Protein AF-0000000078999723 (afdb_homodimer)

InterPro domains:
  IPR029058 Alpha/Beta hydrolase fold [G3DSA:3.40.50.1820] (72-315)
  IPR029058 Alpha/Beta hydrolase fold [SSF53474] (73-291)
  IPR049492 BD-FAE-like domain [PF20434] (106-272)
  IPR050300 GDXG lipolytic enzyme [PTHR48081] (75-295)

Solvent-accessible surface area (backbone atoms only — not comparable to full-atom values): 31460 Å² total; per-residue (Å²): 129,81,78,84,79,77,74,75,76,75,71,53,73,64,55,52,49,52,53,42,31,51,53,46,58,70,70,36,51,74,47,62,55,31,96,80,33,50,38,84,42,31,75,69,29,82,52,59,71,41,78,40,55,55,71,77,43,89,46,88,66,12,26,28,37,33,36,46,41,50,31,34,31,41,36,37,70,29,94,58,57,67,25,36,34,34,42,30,29,24,18,45,40,48,68,34,34,32,49,16,57,50,33,50,56,50,41,52,71,42,23,74,68,7,30,30,38,33,33,39,51,53,33,42,25,67,44,51,31,72,45,26,60,40,31,35,44,37,45,50,35,44,38,40,7,47,49,46,72,46,16,70,82,68,54,34,42,66,77,39,32,26,28,35,9,27,28,38,12,10,29,45,39,42,39,30,45,55,45,36,82,58,84,57,64,80,81,84,58,77,48,63,76,45,70,28,64,39,52,29,35,38,30,35,46,26,43,34,46,48,50,79,89,58,28,35,64,63,34,37,36,34,48,55,43,91,78,56,53,70,64,55,36,51,72,62,10,42,47,74,53,59,46,67,81,31,44,34,37,37,39,36,34,19,56,54,15,83,66,46,40,46,60,24,54,51,48,35,49,52,36,34,54,74,44,70,22,58,49,28,38,39,35,30,43,58,49,39,64,88,25,59,57,72,64,14,59,96,42,65,46,50,51,49,66,58,54,50,52,41,48,54,56,71,75,102,128,80,76,81,79,78,73,75,75,76,72,54,74,63,56,53,49,52,54,43,30,52,55,46,59,70,70,35,51,74,45,64,55,30,98,81,34,50,38,84,41,32,76,70,30,81,50,58,70,41,78,41,55,53,70,79,42,90,47,88,66,13,26,28,38,33,36,47,44,48,32,36,30,39,37,38,71,29,93,59,58,66,25,36,35,33,43,28,29,24,20,44,41,47,69,33,34,32,50,15,57,51,31,51,56,48,41,54,69,43,24,76,70,7,30,29,40,34,32,39,51,54,33,42,26,66,42,51,31,71,45,26,59,40,31,34,43,37,45,50,34,43,38,40,6,47,50,44,70,46,18,71,84,68,52,35,42,65,79,40,31,26,30,36,9,27,29,38,11,10,29,44,39,43,39,28,44,55,43,38,81,59,84,57,64,80,82,85,58,77,45,64,73,45,69,28,64,38,51,29,35,39,29,35,45,25,41,33,43,48,50,80,88,57,26,34,63,63,37,38,36,35,48,55,42,90,78,56,53,71,64,55,36,51,72,62,11,41,47,75,52,61,44,68,82,32,43,33,37,38,38,37,34,18,56,53,16,85,65,47,42,46,61,24,53,52,49,37,48,52,36,33,53,74,45,69,21,58,47,29,38,39,35,30,43,57,47,39,64,87,26,59,57,73,63,14,60,95,42,66,46,51,50,50,66,58,54,50,52,42,46,53,55,72,75,100

Structure (mmCIF, N/CA/C/O backbone):
data_AF-0000000078999723-model_v1
#
loop_
_entity.id
_entity.type
_entity.pdbx_description
1 polymer 'BD-FAE-like domain-containing protein'
#
loop_
_atom_site.group_PDB
_atom_site.id
_atom_site.type_symbol
_atom_site.label_atom_id
_atom_site.label_alt_id
_atom_site.label_comp_id
_atom_site.label_asym_id
_atom_site.label_entity_id
_atom_site.label_seq_id
_atom_site.pdbx_PDB_ins_code
_atom_site.Cartn_x
_atom_site.Cartn_y
_atom_site.Cartn_z
_atom_site.occupancy
_atom_site.B_iso_or_equiv
_atom_site.auth_seq_id
_atom_site.auth_comp_id
_atom_site.auth_asym_id
_atom_site.auth_atom_id
_atom_site.pdbx_PDB_model_num
ATOM 1 N N . MET A 1 1 ? -32.562 -18.719 42.25 1 32.84 1 MET A N 1
ATOM 2 C CA . MET A 1 1 ? -31.219 -18.859 41.719 1 32.84 1 MET A CA 1
ATOM 3 C C . MET A 1 1 ? -31.109 -18.266 40.312 1 32.84 1 MET A C 1
ATOM 5 O O . MET A 1 1 ? -31.953 -18.547 39.438 1 32.84 1 MET A O 1
ATOM 9 N N . PRO A 1 2 ? -30.469 -17.031 40.125 1 41.09 2 PRO A N 1
ATOM 10 C CA . PRO A 1 2 ? -30.531 -16.375 38.844 1 41.09 2 PRO A CA 1
ATOM 11 C C . PRO A 1 2 ? -29.953 -17.219 37.719 1 41.09 2 PRO A C 1
ATOM 13 O O . PRO A 1 2 ? -29.141 -18.109 37.969 1 41.09 2 PRO A O 1
ATOM 16 N N . PRO A 1 3 ? -30.734 -17.359 36.594 1 42.38 3 PRO A N 1
ATOM 17 C CA . PRO A 1 3 ? -30.266 -18.297 35.594 1 42.38 3 PRO A CA 1
ATOM 18 C C . PRO A 1 3 ? -28.828 -18.031 35.156 1 42.38 3 PRO A C 1
ATOM 20 O O . PRO A 1 3 ? -28.328 -16.906 35.312 1 42.38 3 PRO A O 1
ATOM 23 N N . PRO A 1 4 ? -27.922 -19.125 35.125 1 39.44 4 PRO A N 1
ATOM 24 C CA . PRO A 1 4 ? -26.516 -18.984 34.719 1 39.44 4 PRO A CA 1
ATOM 25 C C . PRO A 1 4 ? -26.344 -18.125 33.469 1 39.44 4 PRO A C 1
ATOM 27 O O . PRO A 1 4 ? -27.219 -18.125 32.594 1 39.44 4 PRO A O 1
ATOM 30 N N . HIS A 1 5 ? -25.766 -16.922 33.469 1 37.59 5 HIS A N 1
ATOM 31 C CA . HIS A 1 5 ? -25.344 -16.047 32.375 1 37.59 5 HIS A CA 1
ATOM 32 C C . HIS A 1 5 ? -24.516 -16.812 31.344 1 37.59 5 HIS A C 1
ATOM 34 O O . HIS A 1 5 ? -23.453 -17.359 31.688 1 37.59 5 HIS A O 1
ATOM 40 N N . ILE A 1 6 ? -25.078 -17.578 30.422 1 30.61 6 ILE A N 1
ATOM 41 C CA . ILE A 1 6 ? -24.297 -18.141 29.328 1 30.61 6 ILE A CA 1
ATOM 42 C C . ILE A 1 6 ? -23.547 -17.047 28.594 1 30.61 6 ILE A C 1
ATOM 44 O O . ILE A 1 6 ? -24.156 -16.203 27.938 1 30.61 6 ILE A O 1
ATOM 48 N N . LYS A 1 7 ? -22.562 -16.438 29.141 1 34.69 7 LYS A N 1
ATOM 49 C CA . LYS A 1 7 ? -21.703 -15.578 28.344 1 34.69 7 LYS A CA 1
ATOM 50 C C . LYS A 1 7 ? -21.375 -16.219 27 1 34.69 7 LYS A C 1
ATOM 52 O O . LYS A 1 7 ? -20.719 -17.266 26.953 1 34.69 7 LYS A O 1
ATOM 57 N N . GLY A 1 8 ? -22.109 -16.281 26 1 40.06 8 GLY A N 1
ATOM 58 C CA . GLY A 1 8 ? -21.766 -16.75 24.656 1 40.06 8 GLY A CA 1
ATOM 59 C C . GLY A 1 8 ? -20.391 -16.312 24.203 1 40.06 8 GLY A C 1
ATOM 60 O O . GLY A 1 8 ? -20.125 -15.109 24.094 1 40.06 8 GLY A O 1
ATOM 61 N N . GLU A 1 9 ? -19.375 -16.938 24.391 1 46.25 9 GLU A N 1
ATOM 62 C CA . GLU A 1 9 ? -17.969 -16.656 24.078 1 46.25 9 GLU A CA 1
ATOM 63 C C . GLU A 1 9 ? -17.797 -16.266 22.625 1 46.25 9 GLU A C 1
ATOM 65 O O . GLU A 1 9 ? -18.172 -17.016 21.719 1 46.25 9 GLU A O 1
ATOM 70 N N . ARG A 1 10 ? -17.969 -15.07 22.203 1 54.41 10 ARG A N 1
ATOM 71 C CA . ARG A 1 10 ? -17.672 -14.523 20.875 1 54.41 10 ARG A CA 1
ATOM 72 C C . ARG A 1 10 ? -16.406 -15.148 20.297 1 54.41 10 ARG A C 1
ATOM 74 O O . ARG A 1 10 ? -15.344 -15.125 20.922 1 54.41 10 ARG A O 1
ATOM 81 N N . MET A 1 11 ? -16.547 -16.062 19.406 1 69.25 11 MET A N 1
ATOM 82 C CA . MET A 1 11 ? -15.422 -16.688 18.719 1 69.25 11 MET A CA 1
ATOM 83 C C . MET A 1 11 ? -14.422 -15.625 18.25 1 69.25 11 MET A C 1
ATOM 85 O O . MET A 1 11 ? -14.812 -14.594 17.703 1 69.25 11 MET A O 1
ATOM 89 N N . ASN A 1 12 ? -13.164 -15.805 18.641 1 87.12 12 ASN A N 1
ATOM 90 C CA . ASN A 1 12 ? -12.141 -14.883 18.156 1 87.12 12 ASN A CA 1
ATOM 91 C C . ASN A 1 12 ? -11.938 -15.016 16.641 1 87.12 12 ASN A C 1
ATOM 93 O O . ASN A 1 12 ? -12.438 -15.953 16.031 1 87.12 12 ASN A O 1
ATOM 97 N N . ALA A 1 13 ? -11.602 -14.078 15.914 1 91.31 13 ALA A N 1
ATOM 98 C CA . ALA A 1 13 ? -11.422 -13.977 14.469 1 91.31 13 ALA A CA 1
ATOM 99 C C . ALA A 1 13 ? -10.703 -15.203 13.922 1 91.31 13 ALA A C 1
ATOM 101 O O . ALA A 1 13 ? -11.008 -15.664 12.82 1 91.31 13 ALA A O 1
ATOM 102 N N . HIS A 1 14 ? -9.906 -15.859 14.703 1 91.94 14 HIS A N 1
ATOM 103 C CA . HIS A 1 14 ? -9.164 -17.047 14.281 1 91.94 14 HIS A CA 1
ATOM 104 C C . HIS A 1 14 ? -10.07 -18.266 14.227 1 91.94 14 HIS A C 1
ATOM 106 O O . HIS A 1 14 ? -9.984 -19.078 13.297 1 91.94 14 HIS A O 1
ATOM 112 N N . GLU A 1 15 ? -10.875 -18.375 15.188 1 93.75 15 GLU A N 1
ATOM 113 C CA . GLU A 1 15 ? -11.805 -19.516 15.227 1 93.75 15 GLU A CA 1
ATOM 114 C C . GLU A 1 15 ? -12.828 -19.422 14.102 1 93.75 15 GLU A C 1
ATOM 116 O O . GLU A 1 15 ? -13.203 -20.438 13.516 1 93.75 15 GLU A O 1
ATOM 121 N N . VAL A 1 16 ? -13.227 -18.172 13.867 1 95.75 16 VAL A N 1
ATOM 122 C CA . VAL A 1 16 ? -14.172 -17.953 12.773 1 95.75 16 VAL A CA 1
ATOM 123 C C . VAL A 1 16 ? -13.523 -18.344 11.453 1 95.75 16 VAL A C 1
ATOM 125 O O . VAL A 1 16 ? -14.141 -19.047 10.633 1 95.75 16 VAL A O 1
ATOM 128 N N . LEU A 1 17 ? -12.305 -17.969 11.234 1 95.56 17 LEU A N 1
ATOM 129 C CA . LEU A 1 17 ? -11.586 -18.297 10.008 1 95.56 17 LEU A CA 1
ATOM 130 C C . LEU A 1 17 ? -11.414 -19.812 9.875 1 95.56 17 LEU A C 1
ATOM 132 O O . LEU A 1 17 ? -11.633 -20.375 8.797 1 95.56 17 LEU A O 1
ATOM 136 N N . LEU A 1 18 ? -11.039 -20.438 10.969 1 95.56 18 LEU A N 1
ATOM 137 C CA . LEU A 1 18 ? -10.812 -21.875 10.93 1 95.56 18 LEU A CA 1
ATOM 138 C C . LEU A 1 18 ? -12.094 -22.625 10.555 1 95.56 18 LEU A C 1
ATOM 140 O O . LEU A 1 18 ? -12.055 -23.594 9.789 1 95.56 18 LEU A O 1
ATOM 144 N N . THR A 1 19 ? -13.195 -22.203 11.117 1 97 19 THR A N 1
ATOM 145 C CA . THR A 1 19 ? -14.484 -22.812 10.789 1 97 19 THR A CA 1
ATOM 146 C C . THR A 1 19 ? -14.797 -22.641 9.305 1 97 19 THR A C 1
ATOM 148 O O . THR A 1 19 ? -15.219 -23.594 8.648 1 97 19 THR A O 1
ATOM 151 N N . ARG A 1 20 ? -14.586 -21.5 8.828 1 97.25 20 ARG A N 1
ATOM 152 C CA . ARG A 1 20 ? -14.867 -21.219 7.426 1 97.25 20 ARG A CA 1
ATOM 153 C C . ARG A 1 20 ? -13.914 -22 6.516 1 97.25 20 ARG A C 1
ATOM 155 O O . ARG A 1 20 ? -14.297 -22.422 5.426 1 97.25 20 ARG A O 1
ATOM 162 N N . MET A 1 21 ? -12.695 -22.172 6.926 1 96.88 21 MET A N 1
ATOM 163 C CA . MET A 1 21 ? -11.734 -22.984 6.188 1 96.88 21 MET A CA 1
ATOM 164 C C . MET A 1 21 ? -12.219 -24.422 6.07 1 96.88 21 MET A C 1
ATOM 166 O O . MET A 1 21 ? -12.148 -25.016 4.996 1 96.88 21 MET A O 1
ATOM 170 N N . ARG A 1 22 ? -12.672 -24.922 7.188 1 97.31 22 ARG A N 1
ATOM 171 C CA . ARG A 1 22 ? -13.172 -26.297 7.199 1 97.31 22 ARG A CA 1
ATOM 172 C C . ARG A 1 22 ? -14.297 -26.484 6.195 1 97.31 22 ARG A C 1
ATOM 174 O O . ARG A 1 22 ? -14.359 -27.484 5.492 1 97.31 22 ARG A O 1
ATOM 181 N N . GLU A 1 23 ? -15.141 -25.547 6.184 1 97.62 23 GLU A N 1
ATOM 182 C CA . GLU A 1 23 ? -16.266 -25.594 5.254 1 97.62 23 GLU A CA 1
ATOM 183 C C . GLU A 1 23 ? -15.781 -25.562 3.807 1 97.62 23 GLU A C 1
ATOM 185 O O . GLU A 1 23 ? -16.281 -26.312 2.967 1 97.62 23 GLU A O 1
ATOM 190 N N . ALA A 1 24 ? -14.875 -24.703 3.5 1 97.31 24 ALA A N 1
ATOM 191 C CA . ALA A 1 24 ? -14.336 -24.594 2.146 1 97.31 24 ALA A CA 1
ATOM 192 C C . ALA A 1 24 ? -13.633 -25.891 1.729 1 97.31 24 ALA A C 1
ATOM 194 O O . ALA A 1 24 ? -13.797 -26.344 0.599 1 97.31 24 ALA A O 1
ATOM 195 N N . VAL A 1 25 ? -12.867 -26.422 2.631 1 96.94 25 VAL A N 1
ATOM 196 C CA . VAL A 1 25 ? -12.125 -27.641 2.346 1 96.94 25 VAL A CA 1
ATOM 197 C C . VAL A 1 25 ? -13.094 -28.797 2.082 1 96.94 25 VAL A C 1
ATOM 199 O O . VAL A 1 25 ? -12.875 -29.609 1.182 1 96.94 25 VAL A O 1
ATOM 202 N N . ALA A 1 26 ? -14.125 -28.844 2.816 1 97.06 26 ALA A N 1
ATOM 203 C CA . ALA A 1 26 ? -15.109 -29.906 2.672 1 97.06 26 ALA A CA 1
ATOM 204 C C . ALA A 1 26 ? -15.758 -29.875 1.293 1 97.06 26 ALA A C 1
ATOM 206 O O . ALA A 1 26 ? -16.141 -30.906 0.748 1 97.06 26 ALA A O 1
ATOM 207 N N . ARG A 1 27 ? -15.844 -28.766 0.717 1 96.94 27 ARG A N 1
ATOM 208 C CA . ARG A 1 27 ? -16.531 -28.594 -0.558 1 96.94 27 ARG A CA 1
ATOM 209 C C . ARG A 1 27 ? -15.547 -28.625 -1.723 1 96.94 27 ARG A C 1
ATOM 211 O O . ARG A 1 27 ? -15.953 -28.625 -2.887 1 96.94 27 ARG A O 1
ATOM 218 N N . SER A 1 28 ? -14.312 -28.719 -1.403 1 97.69 28 SER A N 1
ATOM 219 C CA . SER A 1 28 ? -13.289 -28.625 -2.438 1 97.69 28 SER A CA 1
ATOM 220 C C . SER A 1 28 ? -13.141 -29.953 -3.184 1 97.69 28 SER A C 1
ATOM 222 O O . SER A 1 28 ? -13.648 -30.984 -2.738 1 97.69 28 SER A O 1
ATOM 224 N N . HIS A 1 29 ? -12.547 -29.969 -4.352 1 96.88 29 HIS A N 1
ATOM 225 C CA . HIS A 1 29 ? -12.164 -31.156 -5.098 1 96.88 29 HIS A CA 1
ATOM 226 C C . HIS A 1 29 ? -10.766 -31.016 -5.684 1 96.88 29 HIS A C 1
ATOM 228 O O . HIS A 1 29 ? -10.266 -29.906 -5.859 1 96.88 29 HIS A O 1
ATOM 234 N N . GLU A 1 30 ? -10.188 -32.094 -5.945 1 97.56 30 GLU A N 1
ATOM 235 C CA . GLU A 1 30 ? -8.797 -32.125 -6.379 1 97.56 30 GLU A CA 1
ATOM 236 C C . GLU A 1 30 ? -8.672 -32.594 -7.82 1 97.56 30 GLU A C 1
ATOM 238 O O . GLU A 1 30 ? -9.398 -33.5 -8.234 1 97.56 30 GLU A O 1
ATOM 243 N N . ILE A 1 31 ? -7.781 -32.031 -8.562 1 97.94 31 ILE A N 1
ATOM 244 C CA . ILE A 1 31 ? -7.465 -32.531 -9.906 1 97.94 31 ILE A CA 1
ATOM 245 C C . ILE A 1 31 ? -5.949 -32.656 -10.07 1 97.94 31 ILE A C 1
ATOM 247 O O . ILE A 1 31 ? -5.188 -31.984 -9.359 1 97.94 31 ILE A O 1
ATOM 251 N N . SER A 1 32 ? -5.562 -33.5 -10.984 1 98.12 32 SER A N 1
ATOM 252 C CA . SER A 1 32 ? -4.148 -33.656 -11.297 1 98.12 32 SER A CA 1
ATOM 253 C C . SER A 1 32 ? -3.684 -32.625 -12.32 1 98.12 32 SER A C 1
ATOM 255 O O . SER A 1 32 ? -4.402 -32.312 -13.266 1 98.12 32 SER A O 1
ATOM 257 N N . VAL A 1 33 ? -2.498 -32.125 -12.148 1 98.38 33 VAL A N 1
ATOM 258 C CA . VAL A 1 33 ? -1.925 -31.172 -13.109 1 98.38 33 VAL A CA 1
ATOM 259 C C . VAL A 1 33 ? -1.514 -31.906 -14.375 1 98.38 33 VAL A C 1
ATOM 261 O O . VAL A 1 33 ? -1.771 -31.438 -15.484 1 98.38 33 VAL A O 1
ATOM 264 N N . TRP A 1 34 ? -0.937 -33.031 -14.172 1 98.06 34 TRP A N 1
ATOM 265 C CA . TRP A 1 34 ? -0.45 -33.875 -15.273 1 98.06 34 TRP A CA 1
ATOM 266 C C . TRP A 1 34 ? -1.368 -35.062 -15.508 1 98.06 34 TRP A C 1
ATOM 268 O O . TRP A 1 34 ? -1.9 -35.625 -14.562 1 98.06 34 TRP A O 1
ATOM 278 N N . PRO A 1 35 ? -1.587 -35.469 -16.719 1 95.06 35 PRO A N 1
ATOM 279 C CA . PRO A 1 35 ? -2.574 -36.5 -17.047 1 95.06 35 PRO A CA 1
ATOM 280 C C . PRO A 1 35 ? -2.277 -37.844 -16.359 1 95.06 35 PRO A C 1
ATOM 282 O O . PRO A 1 35 ? -3.201 -38.562 -15.969 1 95.06 35 PRO A O 1
ATOM 285 N N . GLN A 1 36 ? -1.085 -38.188 -16.141 1 91.62 36 GLN A N 1
ATOM 286 C CA . GLN A 1 36 ? -0.736 -39.469 -15.562 1 91.62 36 GLN A CA 1
ATOM 287 C C . GLN A 1 36 ? -0.456 -39.344 -14.07 1 91.62 36 GLN A C 1
ATOM 289 O O . GLN A 1 36 ? 0.009 -40.312 -13.438 1 91.62 36 GLN A O 1
ATOM 294 N N . GLY A 1 37 ? -0.673 -38.156 -13.555 1 94.5 37 GLY A N 1
ATOM 295 C CA . GLY A 1 37 ? -0.353 -37.938 -12.156 1 94.5 37 GLY A CA 1
ATOM 296 C C . GLY A 1 37 ? 1.026 -37.344 -11.961 1 94.5 37 GLY A C 1
ATOM 297 O O . GLY A 1 37 ? 1.161 -36.125 -11.742 1 94.5 37 GLY A O 1
ATOM 298 N N . ASP A 1 38 ? 2.043 -38.188 -12.203 1 96.31 38 ASP A N 1
ATOM 299 C CA . ASP A 1 38 ? 3.422 -37.719 -12.094 1 96.31 38 ASP A CA 1
ATOM 300 C C . ASP A 1 38 ? 3.785 -36.812 -13.266 1 96.31 38 ASP A C 1
A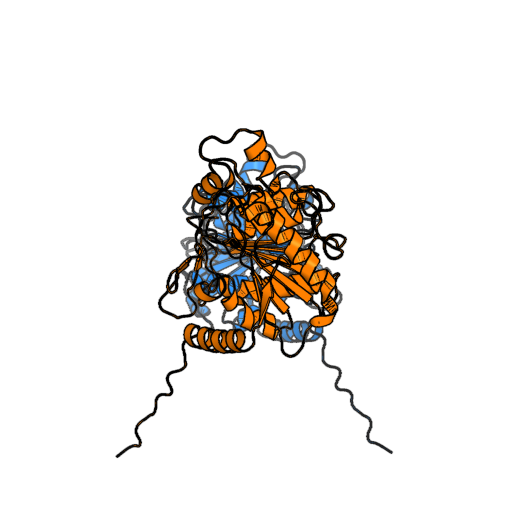TOM 302 O O . ASP A 1 38 ? 3.375 -37.062 -14.406 1 96.31 38 ASP A O 1
ATOM 306 N N . ALA A 1 39 ? 4.531 -35.781 -12.891 1 97.44 39 ALA A N 1
ATOM 307 C CA . ALA A 1 39 ? 5.109 -34.969 -13.961 1 97.44 39 ALA A CA 1
ATOM 308 C C . ALA A 1 39 ? 6.09 -35.781 -14.797 1 97.44 39 ALA A C 1
ATOM 310 O O . ALA A 1 39 ? 6.797 -36.656 -14.273 1 97.44 39 ALA A O 1
ATOM 311 N N . PRO A 1 40 ? 6.168 -35.469 -16.109 1 93.75 40 PRO A N 1
ATOM 312 C CA . PRO A 1 40 ? 7.098 -36.219 -16.953 1 93.75 40 PRO A CA 1
ATOM 313 C C . PRO A 1 40 ? 8.531 -36.188 -16.422 1 93.75 40 PRO A C 1
ATOM 315 O O . PRO A 1 40 ? 9.234 -37.188 -16.469 1 93.75 40 PRO A O 1
ATOM 318 N N . GLY A 1 41 ? 8.938 -35.094 -15.883 1 93.5 41 GLY A N 1
ATOM 319 C CA . GLY A 1 41 ? 10.305 -34.938 -15.414 1 93.5 41 GLY A CA 1
ATOM 320 C C . GLY A 1 41 ? 10.531 -35.5 -14.031 1 93.5 41 GLY A C 1
ATOM 321 O O . GLY A 1 41 ? 11.656 -35.5 -13.523 1 93.5 41 GLY A O 1
ATOM 322 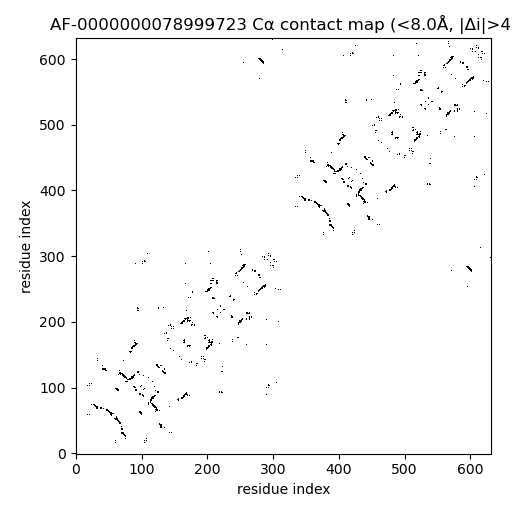N N . ALA A 1 42 ? 9.531 -36.094 -13.414 1 96.19 42 ALA A N 1
ATOM 323 C CA . ALA A 1 42 ? 9.641 -36.594 -12.055 1 96.19 42 ALA A CA 1
ATOM 324 C C . ALA A 1 42 ? 10.18 -38.031 -12.055 1 96.19 42 ALA A C 1
ATOM 326 O O . ALA A 1 42 ? 10.5 -38.562 -10.992 1 96.19 42 ALA A O 1
ATOM 327 N N . ARG A 1 43 ? 10.312 -38.625 -13.164 1 90.75 43 ARG A N 1
ATOM 328 C CA . ARG A 1 43 ? 10.711 -40.031 -13.266 1 90.75 43 ARG A CA 1
ATOM 329 C C . ARG A 1 43 ? 12.086 -40.281 -12.641 1 90.75 43 ARG A C 1
ATOM 331 O O . ARG A 1 43 ? 12.344 -41.344 -12.078 1 90.75 43 ARG A O 1
ATOM 338 N N . GLN A 1 44 ? 12.883 -39.312 -12.695 1 88.12 44 GLN A N 1
ATOM 339 C CA . GLN A 1 44 ? 14.25 -39.438 -12.203 1 88.12 44 GLN A CA 1
ATOM 340 C C . GLN A 1 44 ? 14.352 -39.031 -10.734 1 88.12 44 GLN A C 1
ATOM 342 O O . GLN A 1 44 ? 15.383 -39.25 -10.102 1 88.12 44 GLN A O 1
ATOM 347 N N . SER A 1 45 ? 13.352 -38.406 -10.219 1 95.31 45 SER A N 1
ATOM 348 C CA . SER A 1 45 ? 13.383 -37.906 -8.844 1 95.31 45 SER A CA 1
ATOM 349 C C . SER A 1 45 ? 13.234 -39.062 -7.844 1 95.31 45 SER A C 1
ATOM 351 O O . SER A 1 45 ? 12.453 -39.969 -8.062 1 95.31 45 SER A O 1
ATOM 353 N N . ARG A 1 46 ? 14.039 -38.969 -6.723 1 95 46 ARG A N 1
ATOM 354 C CA . ARG A 1 46 ? 13.945 -39.938 -5.648 1 95 46 ARG A CA 1
ATOM 355 C C . ARG A 1 46 ? 13.203 -39.375 -4.445 1 95 46 ARG A C 1
ATOM 357 O O . ARG A 1 46 ? 13.211 -39.969 -3.365 1 95 46 ARG A O 1
ATOM 364 N N . ALA A 1 47 ? 12.656 -38.219 -4.699 1 95.56 47 ALA A N 1
ATOM 365 C CA . ALA A 1 47 ? 11.945 -37.562 -3.602 1 95.56 47 ALA A CA 1
ATOM 366 C C . ALA A 1 47 ? 10.68 -38.344 -3.236 1 95.56 47 ALA A C 1
ATOM 368 O O . ALA A 1 47 ? 10 -38.875 -4.113 1 95.56 47 ALA A O 1
ATOM 369 N N . VAL A 1 48 ? 10.328 -38.375 -1.934 1 96.5 48 VAL A N 1
ATOM 370 C CA . VAL A 1 48 ? 9.164 -39.094 -1.426 1 96.5 48 VAL A CA 1
ATOM 371 C C . VAL A 1 48 ? 8.141 -38.094 -0.884 1 96.5 48 VAL A C 1
ATOM 373 O O . VAL A 1 48 ? 8.461 -37.281 -0.007 1 96.5 48 VAL A O 1
ATOM 376 N N . PHE A 1 49 ? 6.977 -38.281 -1.472 1 97.12 49 PHE A N 1
ATOM 377 C CA . PHE A 1 49 ? 5.91 -37.406 -0.999 1 97.12 49 PHE A CA 1
ATOM 378 C C . PHE A 1 49 ? 5.734 -37.531 0.51 1 97.12 49 PHE A C 1
ATOM 380 O O . PHE A 1 49 ? 5.609 -38.625 1.033 1 97.12 49 PHE A O 1
ATOM 387 N N . THR A 1 50 ? 5.766 -36.438 1.236 1 97.88 50 THR A N 1
ATOM 388 C CA . THR A 1 50 ? 5.578 -36.375 2.684 1 97.88 50 THR A CA 1
ATOM 389 C C . THR A 1 50 ? 4.629 -35.25 3.066 1 97.88 50 THR A C 1
ATOM 391 O O . THR A 1 50 ? 4.82 -34.094 2.654 1 97.88 50 THR A O 1
ATOM 394 N N . LEU A 1 51 ? 3.59 -35.594 3.766 1 97.12 51 LEU A N 1
ATOM 395 C CA . LEU A 1 51 ? 2.65 -34.625 4.32 1 97.12 51 LEU A CA 1
ATOM 396 C C . LEU A 1 51 ? 2.986 -34.312 5.777 1 97.12 51 LEU A C 1
ATOM 398 O O . LEU A 1 51 ? 2.973 -35.188 6.625 1 97.12 51 LEU A O 1
ATOM 402 N N . GLU A 1 52 ? 3.434 -33.062 6.016 1 96.62 52 GLU A N 1
ATOM 403 C CA . GLU A 1 52 ? 3.588 -32.594 7.387 1 96.62 52 GLU A CA 1
ATOM 404 C C . GLU A 1 52 ? 2.305 -31.938 7.895 1 96.62 52 GLU A C 1
ATOM 406 O O . GLU A 1 52 ? 1.909 -30.875 7.41 1 96.62 52 GLU A O 1
ATOM 411 N N . GLU A 1 53 ? 1.713 -32.438 8.891 1 94.25 53 GLU A N 1
ATOM 412 C CA . GLU A 1 53 ? 0.35 -32.094 9.273 1 94.25 53 GLU A CA 1
ATOM 413 C C . GLU A 1 53 ? 0.332 -30.844 10.148 1 94.25 53 GLU A C 1
ATOM 415 O O . GLU A 1 53 ? -0.692 -30.156 10.258 1 94.25 53 GLU A O 1
ATOM 420 N N . ARG A 1 54 ? 1.386 -30.469 10.828 1 91.75 54 ARG A N 1
ATOM 421 C CA . ARG A 1 54 ? 1.373 -29.344 11.773 1 91.75 54 ARG A CA 1
ATOM 422 C C . ARG A 1 54 ? 2.617 -28.484 11.609 1 91.75 54 ARG A C 1
ATOM 424 O O . ARG A 1 54 ? 3.309 -28.188 12.586 1 91.75 54 ARG A O 1
ATOM 431 N N . LEU A 1 55 ? 2.746 -28.031 10.398 1 89 55 LEU A N 1
ATOM 432 C CA . LEU A 1 55 ? 3.938 -27.234 10.133 1 89 55 LEU A CA 1
ATOM 433 C C . LEU A 1 55 ? 3.785 -25.812 10.68 1 89 55 LEU A C 1
ATOM 435 O O . LEU A 1 55 ? 4.699 -25.297 11.328 1 89 55 LEU A O 1
ATOM 439 N N . THR A 1 56 ? 2.576 -25.203 10.469 1 91.19 56 THR A N 1
ATOM 440 C CA . THR A 1 56 ? 2.436 -23.766 10.734 1 91.19 56 THR A CA 1
ATOM 441 C C . THR A 1 56 ? 1.593 -23.531 11.992 1 91.19 56 THR A C 1
ATOM 443 O O . THR A 1 56 ? 1.261 -22.391 12.312 1 91.19 56 THR A O 1
ATOM 446 N N . GLY A 1 57 ? 1.178 -24.578 12.617 1 91.69 57 GLY A N 1
ATOM 447 C CA . GLY A 1 57 ? 0.354 -24.453 13.812 1 91.69 57 GLY A CA 1
ATOM 448 C C . GLY A 1 57 ? -0.195 -25.781 14.305 1 91.69 57 GLY A C 1
ATOM 449 O O . GLY A 1 57 ? 0.31 -26.844 13.93 1 91.69 57 GLY A O 1
ATOM 450 N N . ASP A 1 58 ? -1.279 -25.688 15.086 1 90.94 58 ASP A N 1
ATOM 451 C CA . ASP A 1 58 ? -1.744 -26.891 15.773 1 90.94 58 ASP A CA 1
ATOM 452 C C . ASP A 1 58 ? -3.021 -27.438 15.141 1 90.94 58 ASP A C 1
ATOM 454 O O . ASP A 1 58 ? -3.496 -28.516 15.508 1 90.94 58 ASP A O 1
ATOM 458 N N . SER A 1 59 ? -3.502 -26.766 14.148 1 91.94 59 SER A N 1
ATOM 459 C CA . SER A 1 59 ? -4.762 -27.219 13.562 1 91.94 59 SER A CA 1
ATOM 460 C C . SER A 1 59 ? -4.523 -28.219 12.43 1 91.94 59 SER A C 1
ATOM 462 O O . SER A 1 59 ? -3.398 -28.344 11.945 1 91.94 59 SER A O 1
ATOM 464 N N . GLU A 1 60 ? -5.512 -28.922 12.016 1 93 60 GLU A N 1
ATOM 465 C CA . GLU A 1 60 ? -5.465 -29.828 10.875 1 93 60 GLU A CA 1
ATOM 466 C C . GLU A 1 60 ? -5.277 -29.078 9.562 1 93 60 GLU A C 1
ATOM 468 O O . GLU A 1 60 ? -4.961 -29.672 8.539 1 93 60 GLU A O 1
ATOM 473 N N . LEU A 1 61 ? -5.406 -27.797 9.602 1 95.5 61 LEU A N 1
ATOM 474 C CA . LEU A 1 61 ? -5.23 -26.938 8.438 1 95.5 61 LEU A CA 1
ATOM 475 C C . LEU A 1 61 ? -3.957 -26.109 8.562 1 95.5 61 LEU A C 1
ATOM 477 O O . LEU A 1 61 ? -3.984 -24.891 8.367 1 95.5 61 LEU A O 1
ATOM 481 N N . ASP A 1 62 ? -2.855 -26.766 8.992 1 96.25 62 ASP A N 1
ATOM 482 C CA . ASP A 1 62 ? -1.508 -26.219 9.102 1 96.25 62 ASP A CA 1
ATOM 483 C C . ASP A 1 62 ? -0.498 -27.078 8.359 1 96.25 62 ASP A C 1
ATOM 485 O O . ASP A 1 62 ? 0.673 -27.141 8.734 1 96.25 62 ASP A O 1
ATOM 489 N N . ARG A 1 63 ? -0.933 -27.672 7.223 1 96.88 63 ARG A N 1
ATOM 490 C CA . ARG A 1 63 ? -0.179 -28.734 6.562 1 96.88 63 ARG A CA 1
ATOM 491 C C . ARG A 1 63 ? 0.805 -28.156 5.551 1 96.88 63 ARG A C 1
ATOM 493 O O . ARG A 1 63 ? 0.614 -27.047 5.055 1 96.88 63 ARG A O 1
ATOM 500 N N . SER A 1 64 ? 1.812 -28.906 5.273 1 98 64 SER A N 1
ATOM 501 C CA . SER A 1 64 ? 2.756 -28.719 4.18 1 98 64 SER A CA 1
ATOM 502 C C . SER A 1 64 ? 3.146 -30.047 3.541 1 98 64 SER A C 1
ATOM 504 O O . SER A 1 64 ? 2.916 -31.109 4.121 1 98 64 SER A O 1
ATOM 506 N N . VAL A 1 65 ? 3.723 -29.984 2.336 1 98.19 65 VAL A N 1
ATOM 507 C CA . VAL A 1 65 ? 4.16 -31.203 1.669 1 98.19 65 VAL A CA 1
ATOM 508 C C . VAL A 1 65 ? 5.586 -31.031 1.146 1 98.19 65 VAL A C 1
ATOM 510 O O . VAL A 1 65 ? 6.012 -29.906 0.865 1 98.19 65 VAL A O 1
ATOM 513 N N . THR A 1 66 ? 6.301 -32.062 1.035 1 98.25 66 THR A N 1
ATOM 514 C CA . THR A 1 66 ? 7.586 -32.219 0.363 1 98.25 66 THR A CA 1
ATOM 515 C C . THR A 1 66 ? 7.57 -33.406 -0.597 1 98.25 66 THR A C 1
ATOM 517 O O . THR A 1 66 ? 6.617 -34.188 -0.604 1 98.25 66 THR A O 1
ATOM 520 N N . GLY A 1 67 ? 8.539 -33.406 -1.462 1 98.31 67 GLY A N 1
ATOM 521 C CA . GLY A 1 67 ? 8.695 -34.562 -2.355 1 98.31 67 GLY A CA 1
ATOM 522 C C . GLY A 1 67 ? 7.586 -34.656 -3.383 1 98.31 67 GLY A C 1
ATOM 523 O O . GLY A 1 67 ? 7.098 -35.75 -3.66 1 98.31 67 GLY A O 1
ATOM 524 N N . VAL A 1 68 ? 7.148 -33.594 -3.906 1 98.44 68 VAL A N 1
ATOM 525 C CA . VAL A 1 68 ? 6.051 -33.594 -4.867 1 98.44 68 VAL A CA 1
ATOM 526 C C . VAL A 1 68 ? 6.535 -34.125 -6.219 1 98.44 68 VAL A C 1
ATOM 528 O O . VAL A 1 68 ? 7.418 -33.531 -6.84 1 98.44 68 VAL A O 1
ATOM 531 N N . CYS A 1 69 ? 5.949 -35.188 -6.688 1 98.25 69 CYS A N 1
ATOM 532 C CA . CYS A 1 69 ? 6.199 -35.719 -8.023 1 98.25 69 CYS A CA 1
ATOM 533 C C . CYS A 1 69 ? 4.957 -35.594 -8.898 1 98.25 69 CYS A C 1
ATOM 535 O O . CYS A 1 69 ? 5.066 -35.5 -10.125 1 98.25 69 CYS A O 1
ATOM 537 N N . ALA A 1 70 ? 3.828 -35.594 -8.219 1 97.94 70 ALA A N 1
ATOM 538 C CA . ALA A 1 70 ? 2.518 -35.469 -8.852 1 97.94 70 ALA A CA 1
ATOM 539 C C . ALA A 1 70 ? 1.784 -34.219 -8.344 1 97.94 70 ALA A C 1
ATOM 541 O O . ALA A 1 70 ? 0.905 -34.344 -7.488 1 97.94 70 ALA A O 1
ATOM 542 N N . PRO A 1 71 ? 2.127 -33.031 -8.922 1 98.44 71 PRO A N 1
ATOM 543 C CA . PRO A 1 71 ? 1.419 -31.828 -8.516 1 98.44 71 PRO A CA 1
ATOM 544 C C . PRO A 1 71 ? -0.098 -31.953 -8.625 1 98.44 71 PRO A C 1
ATOM 546 O O . PRO A 1 71 ? -0.6 -32.562 -9.578 1 98.44 71 PRO A O 1
ATOM 549 N N . ARG A 1 72 ? -0.792 -31.406 -7.645 1 98.25 72 ARG A N 1
ATOM 550 C CA . ARG A 1 72 ? -2.25 -31.391 -7.574 1 98.25 72 ARG A CA 1
ATOM 551 C C . ARG A 1 72 ? -2.781 -29.969 -7.422 1 98.25 72 ARG A C 1
ATOM 553 O O . ARG A 1 72 ? -2.062 -29.078 -6.965 1 98.25 72 ARG A O 1
ATOM 560 N N . ILE A 1 73 ? -4.016 -29.828 -7.852 1 98.75 73 ILE A N 1
ATOM 561 C CA . ILE A 1 73 ? -4.742 -28.578 -7.648 1 98.75 73 ILE A CA 1
ATOM 562 C C . ILE A 1 73 ? -6.004 -28.844 -6.832 1 98.75 73 ILE A C 1
ATOM 564 O O . ILE A 1 73 ? -6.809 -29.703 -7.184 1 98.75 73 ILE A O 1
ATOM 568 N N . VAL A 1 74 ? -6.105 -28.203 -5.746 1 98.69 74 VAL A N 1
ATOM 569 C CA . VAL A 1 74 ? -7.371 -28.172 -5.02 1 98.69 74 VAL A CA 1
ATOM 570 C C . VAL A 1 74 ? -8.203 -26.969 -5.465 1 98.69 74 VAL A C 1
ATOM 572 O O . VAL A 1 74 ? -7.738 -25.828 -5.402 1 98.69 74 VAL A O 1
ATOM 575 N N . VAL A 1 75 ? -9.406 -27.25 -5.93 1 98.81 75 VAL A N 1
ATOM 576 C CA . VAL A 1 75 ? -10.289 -26.219 -6.445 1 98.81 75 VAL A CA 1
ATOM 577 C C . VAL A 1 75 ? -11.258 -25.781 -5.352 1 98.81 75 VAL A C 1
ATOM 579 O O . VAL A 1 75 ? -12.016 -26.594 -4.82 1 98.81 75 VAL A O 1
ATOM 582 N N . TYR A 1 76 ? -11.227 -24.547 -4.953 1 98.75 76 TYR A N 1
ATOM 583 C CA . TYR A 1 76 ? -12.188 -23.906 -4.078 1 98.75 76 TYR A CA 1
ATOM 584 C C . TYR A 1 76 ? -13.133 -23 -4.875 1 98.75 76 TYR A C 1
ATOM 586 O O . TYR A 1 76 ? -12.805 -21.859 -5.184 1 98.75 76 TYR A O 1
ATOM 594 N N . ALA A 1 77 ? -14.273 -23.516 -5.145 1 98.38 77 ALA A N 1
ATOM 595 C CA . ALA A 1 77 ? -15.258 -22.812 -5.965 1 98.38 77 ALA A CA 1
ATOM 596 C C . ALA A 1 77 ? -16.266 -22.062 -5.098 1 98.38 77 ALA A C 1
ATOM 598 O O . ALA A 1 77 ? -16.703 -22.578 -4.059 1 98.38 77 ALA A O 1
ATOM 599 N N . PRO A 1 78 ? -16.609 -20.859 -5.504 1 98.38 78 PRO A N 1
ATOM 600 C CA . PRO A 1 78 ? -17.672 -20.141 -4.797 1 98.38 78 PRO A CA 1
ATOM 601 C C . PRO A 1 78 ? -19.062 -20.625 -5.156 1 98.38 78 PRO A C 1
ATOM 603 O O . PRO A 1 78 ? -19.234 -21.328 -6.148 1 98.38 78 PRO A O 1
ATOM 606 N N . GLU A 1 79 ? -20.016 -20.219 -4.332 1 96.62 79 GLU A N 1
ATOM 607 C CA . GLU A 1 79 ? -21.406 -20.484 -4.648 1 96.62 79 GLU A CA 1
ATOM 608 C C . GLU A 1 79 ? -21.844 -19.719 -5.898 1 96.62 79 GLU A C 1
ATOM 610 O O . GLU A 1 79 ? -22.609 -20.25 -6.719 1 96.62 79 GLU A O 1
ATOM 615 N N . HIS A 1 80 ? -21.391 -18.547 -6.008 1 97.75 80 HIS A N 1
ATOM 616 C CA . HIS A 1 80 ? -21.719 -17.672 -7.137 1 97.75 80 HIS A CA 1
ATOM 617 C C . HIS A 1 80 ? -20.453 -17.141 -7.797 1 97.75 80 HIS A C 1
ATOM 619 O O . HIS A 1 80 ? -19.984 -16.047 -7.457 1 97.75 80 HIS A O 1
ATOM 625 N N . PRO A 1 81 ? -20.031 -17.859 -8.82 1 98.38 81 PRO A N 1
ATOM 626 C CA . PRO A 1 81 ? -18.766 -17.469 -9.461 1 98.38 81 PRO A CA 1
ATOM 627 C C . PRO A 1 81 ? -18.859 -16.094 -10.133 1 98.38 81 PRO A C 1
ATOM 629 O O . PRO A 1 81 ? -19.891 -15.766 -10.727 1 98.38 81 PRO A O 1
ATOM 632 N N . ASN A 1 82 ? -17.812 -15.234 -10.031 1 98.25 82 ASN A N 1
ATOM 633 C CA . ASN A 1 82 ? -17.766 -13.938 -10.703 1 98.25 82 ASN A CA 1
ATOM 634 C C . ASN A 1 82 ? -17.031 -14.023 -12.031 1 98.25 82 ASN A C 1
ATOM 636 O O . ASN A 1 82 ? -16.75 -13 -12.664 1 98.25 82 ASN A O 1
ATOM 640 N N . GLY A 1 83 ? -16.578 -15.281 -12.422 1 98.44 83 GLY A N 1
ATOM 641 C CA . GLY A 1 83 ? -15.93 -15.516 -13.695 1 98.44 83 GLY A CA 1
ATOM 642 C C . GLY A 1 83 ? -14.414 -15.43 -13.625 1 98.44 83 GLY A C 1
ATOM 643 O O . GLY A 1 83 ? -13.719 -15.734 -14.594 1 98.44 83 GLY A O 1
ATOM 644 N N . THR A 1 84 ? -13.828 -15.031 -12.492 1 98.75 84 THR A N 1
ATOM 645 C CA . THR A 1 84 ? -12.391 -14.867 -12.336 1 98.75 84 THR A CA 1
ATOM 646 C C . THR A 1 84 ? -11.789 -16.062 -11.594 1 98.75 84 THR A C 1
ATOM 648 O O . THR A 1 84 ? -12.289 -16.469 -10.547 1 98.75 84 THR A O 1
ATOM 651 N N . GLY A 1 85 ? -10.766 -16.688 -12.109 1 98.75 85 GLY A N 1
ATOM 652 C CA . GLY A 1 85 ? -9.992 -17.734 -11.477 1 98.75 85 GLY A CA 1
ATOM 653 C C . GLY A 1 85 ? -8.602 -17.297 -11.07 1 98.75 85 GLY A C 1
ATOM 654 O O . GLY A 1 85 ? -7.969 -16.5 -11.766 1 98.75 85 GLY A O 1
ATOM 655 N N . ILE A 1 86 ? -8.117 -17.812 -9.984 1 98.94 86 ILE A N 1
ATOM 656 C CA . ILE A 1 86 ? -6.777 -17.5 -9.508 1 98.94 86 ILE A CA 1
ATOM 657 C C . ILE A 1 86 ? -6.016 -18.781 -9.203 1 98.94 86 ILE A C 1
ATOM 659 O O . ILE A 1 86 ? -6.434 -19.578 -8.352 1 98.94 86 ILE A O 1
ATOM 663 N N . LEU A 1 87 ? -4.93 -19.031 -9.938 1 98.94 87 LEU A N 1
ATOM 664 C CA . LEU A 1 87 ? -3.973 -20.078 -9.57 1 98.94 87 LEU A CA 1
ATOM 665 C C . LEU A 1 87 ? -3.119 -19.625 -8.391 1 98.94 87 LEU A C 1
ATOM 667 O O . LEU A 1 87 ? -2.424 -18.609 -8.461 1 98.94 87 LEU A O 1
ATOM 671 N N . VAL A 1 88 ? -3.211 -20.359 -7.305 1 98.94 88 VAL A N 1
ATOM 672 C CA . VAL A 1 88 ? -2.5 -20 -6.082 1 98.94 88 VAL A CA 1
ATOM 673 C C . VAL A 1 88 ? -1.268 -20.891 -5.922 1 98.94 88 VAL A C 1
ATOM 675 O O . VAL A 1 88 ? -1.366 -22.109 -5.977 1 98.94 88 VAL A O 1
ATOM 678 N N . THR A 1 89 ? -0.127 -20.234 -5.746 1 98.88 89 THR A N 1
ATOM 679 C CA . THR A 1 89 ? 1.15 -20.906 -5.547 1 98.88 89 THR A CA 1
ATOM 680 C C . THR A 1 89 ? 1.708 -20.609 -4.16 1 98.88 89 THR A C 1
ATOM 682 O O . THR A 1 89 ? 2.365 -19.594 -3.953 1 98.88 89 THR A O 1
ATOM 685 N N . PRO A 1 90 ? 1.49 -21.547 -3.219 1 98.69 90 PRO A N 1
ATOM 686 C CA . PRO A 1 90 ? 1.956 -21.312 -1.849 1 98.69 90 PRO A CA 1
ATOM 687 C C . PRO A 1 90 ? 3.479 -21.281 -1.741 1 98.69 90 PRO A C 1
ATOM 689 O O . PRO A 1 90 ? 4.176 -21.734 -2.654 1 98.69 90 PRO A O 1
ATOM 692 N N . GLY A 1 91 ? 3.93 -20.719 -0.637 1 98.38 91 GLY A N 1
ATOM 693 C CA . GLY A 1 91 ? 5.359 -20.609 -0.397 1 98.38 91 GLY A CA 1
ATOM 694 C C . GLY A 1 91 ? 5.949 -21.844 0.264 1 98.38 91 GLY A C 1
ATOM 695 O O . GLY A 1 91 ? 5.387 -22.938 0.159 1 98.38 91 GLY A O 1
ATOM 696 N N . GLY A 1 92 ? 7.148 -21.609 0.821 1 98.06 92 GLY A N 1
ATOM 697 C CA . GLY A 1 92 ? 7.848 -22.688 1.494 1 98.06 92 GLY A CA 1
ATOM 698 C C . GLY A 1 92 ? 9.328 -22.75 1.15 1 98.06 92 GLY A C 1
ATOM 699 O O . GLY A 1 92 ? 9.945 -23.812 1.231 1 98.06 92 GLY A O 1
ATOM 700 N N . SER A 1 93 ? 9.859 -21.719 0.683 1 97.94 93 SER A N 1
ATOM 701 C CA . SER A 1 93 ? 11.281 -21.516 0.448 1 97.94 93 SER A CA 1
ATOM 702 C C . SER A 1 93 ? 11.82 -22.484 -0.604 1 97.94 93 SER A C 1
ATOM 704 O O . SER A 1 93 ? 13 -22.828 -0.591 1 97.94 93 SER A O 1
ATOM 706 N N . TYR A 1 94 ? 10.922 -23.047 -1.396 1 98.31 94 TYR A N 1
ATOM 707 C CA . TYR A 1 94 ? 11.258 -24.078 -2.377 1 98.31 94 TYR A CA 1
ATOM 708 C C . TYR A 1 94 ? 11.781 -25.344 -1.694 1 98.31 94 TYR A C 1
ATOM 710 O O . TYR A 1 94 ? 12.469 -26.156 -2.314 1 98.31 94 TYR A O 1
ATOM 718 N N . ARG A 1 95 ? 11.453 -25.5 -0.41 1 97.5 95 ARG A N 1
ATOM 719 C CA . ARG A 1 95 ? 11.797 -26.703 0.33 1 97.5 95 ARG A CA 1
ATOM 720 C C . ARG A 1 95 ? 10.547 -27.5 0.711 1 97.5 95 ARG A C 1
ATOM 722 O O . ARG A 1 95 ? 10.633 -28.672 1.06 1 97.5 95 ARG A O 1
ATOM 729 N N . ARG A 1 96 ? 9.5 -26.875 0.688 1 98.19 96 ARG A N 1
ATOM 730 C CA . ARG A 1 96 ? 8.172 -27.438 0.907 1 98.19 96 ARG A CA 1
ATOM 731 C C . ARG A 1 96 ? 7.098 -26.578 0.245 1 98.19 96 ARG A C 1
ATOM 733 O O . ARG A 1 96 ? 7.391 -25.516 -0.302 1 98.19 96 ARG A O 1
ATOM 740 N N . VAL A 1 97 ? 5.887 -27.016 0.179 1 98.5 97 VAL A N 1
ATOM 741 C CA . VAL A 1 97 ? 4.715 -26.25 -0.221 1 98.5 97 VAL A CA 1
ATOM 742 C C . VAL A 1 97 ? 3.746 -26.125 0.953 1 98.5 97 VAL A C 1
ATOM 744 O O . VAL A 1 97 ? 3.268 -27.141 1.473 1 98.5 97 VAL A O 1
ATOM 747 N N . VAL A 1 98 ? 3.467 -24.859 1.364 1 97.81 98 VAL A N 1
ATOM 748 C CA . VAL A 1 98 ? 2.605 -24.609 2.516 1 97.81 98 VAL A CA 1
ATOM 749 C C . VAL A 1 98 ? 1.142 -24.625 2.08 1 97.81 98 VAL A C 1
ATOM 751 O O . VAL A 1 98 ? 0.61 -23.625 1.617 1 97.81 98 VAL A O 1
ATOM 754 N N . LEU A 1 99 ? 0.421 -25.641 2.383 1 95.88 99 LEU A N 1
ATOM 755 C CA . LEU A 1 99 ? -0.857 -25.984 1.766 1 95.88 99 LEU A CA 1
ATOM 756 C C . LEU A 1 99 ? -1.976 -25.109 2.324 1 95.88 99 LEU A C 1
ATOM 758 O O . LEU A 1 99 ? -2.889 -24.719 1.592 1 95.88 99 LEU A O 1
ATOM 762 N N . ASP A 1 100 ? -1.904 -24.828 3.631 1 96.5 100 ASP A N 1
ATOM 763 C CA . ASP A 1 100 ? -3.109 -24.297 4.258 1 96.5 100 ASP A CA 1
ATOM 764 C C . ASP A 1 100 ? -2.965 -22.797 4.543 1 96.5 100 ASP A C 1
ATOM 766 O O . ASP A 1 100 ? -3.787 -22 4.102 1 96.5 100 ASP A O 1
ATOM 770 N N . LYS A 1 101 ? -1.917 -22.375 5.172 1 95.62 101 LYS A N 1
ATOM 771 C CA . LYS A 1 101 ? -1.725 -20.984 5.555 1 95.62 101 LYS A CA 1
ATOM 772 C C . LYS A 1 101 ? -1.718 -20.062 4.328 1 95.62 101 LYS A C 1
ATOM 774 O O . LYS A 1 101 ? -2.242 -18.953 4.375 1 95.62 101 LYS A O 1
ATOM 779 N N . GLU A 1 102 ? -1.157 -20.547 3.236 1 96.94 102 GLU A N 1
ATOM 780 C CA . GLU A 1 102 ? -1.035 -19.781 2.004 1 96.94 102 GLU A CA 1
ATOM 781 C C . GLU A 1 102 ? -1.81 -20.438 0.864 1 96.94 102 GLU A C 1
ATOM 783 O O . GLU A 1 102 ? -1.483 -20.234 -0.309 1 96.94 102 GLU A O 1
ATOM 788 N N . GLY A 1 103 ? -2.818 -21.234 1.188 1 96.88 103 GLY A N 1
ATOM 789 C CA . GLY A 1 103 ? -3.703 -21.906 0.25 1 96.88 103 GLY A CA 1
ATOM 790 C C . GLY A 1 103 ? -5.156 -21.875 0.678 1 96.88 103 GLY A C 1
ATOM 791 O O . GLY A 1 103 ? -5.902 -20.969 0.308 1 96.88 103 GLY A O 1
ATOM 792 N N . SER A 1 104 ? -5.523 -22.891 1.53 1 96.56 104 SER A N 1
ATOM 793 C CA . SER A 1 104 ? -6.93 -23.031 1.887 1 96.56 104 SER A CA 1
ATOM 794 C C . SER A 1 104 ? -7.422 -21.859 2.715 1 96.56 104 SER A C 1
ATOM 796 O O . SER A 1 104 ? -8.602 -21.516 2.68 1 96.56 104 SER A O 1
ATOM 798 N N . ALA A 1 105 ? -6.504 -21.188 3.441 1 97.94 105 ALA A N 1
ATOM 799 C CA . ALA A 1 105 ? -6.879 -20.062 4.293 1 97.94 105 ALA A CA 1
ATOM 800 C C . ALA A 1 105 ? -7.41 -18.891 3.465 1 97.94 105 ALA A C 1
ATOM 802 O O . ALA A 1 105 ? -8.086 -18.016 3.99 1 97.94 105 ALA A O 1
ATOM 803 N N . LEU A 1 106 ? -7.164 -18.891 2.203 1 98.62 106 LEU A N 1
ATOM 804 C CA . LEU A 1 106 ? -7.605 -17.812 1.313 1 98.62 106 LEU A CA 1
ATOM 805 C C . LEU A 1 106 ? -9.062 -18 0.921 1 98.62 106 LEU A C 1
ATOM 807 O O . LEU A 1 106 ? -9.75 -17.031 0.572 1 98.62 106 LEU A O 1
ATOM 811 N N . ALA A 1 107 ? -9.523 -19.234 0.918 1 98.56 107 ALA A N 1
ATOM 812 C CA . ALA A 1 107 ? -10.75 -19.641 0.234 1 98.56 107 ALA A CA 1
ATOM 813 C C . ALA A 1 107 ? -11.953 -18.844 0.727 1 98.56 107 ALA A C 1
ATOM 815 O O . ALA A 1 107 ? -12.703 -18.297 -0.076 1 98.56 107 ALA A O 1
ATOM 816 N N . PRO A 1 108 ? -12.117 -18.672 2.051 1 98 108 PRO A N 1
ATOM 817 C CA . PRO A 1 108 ? -13.336 -17.984 2.498 1 98 108 PRO A CA 1
ATOM 818 C C . PRO A 1 108 ? -13.438 -16.562 1.945 1 98 108 PRO A C 1
ATOM 820 O O . PRO A 1 108 ? -14.453 -16.203 1.335 1 98 108 PRO A O 1
ATOM 823 N N . ALA A 1 109 ? -12.414 -15.789 2.09 1 98.19 109 ALA A N 1
ATOM 824 C CA . ALA A 1 109 ? -12.453 -14.383 1.7 1 98.19 109 ALA A CA 1
ATOM 825 C C . ALA A 1 109 ? -12.656 -14.234 0.196 1 98.19 109 ALA A C 1
ATOM 827 O O . ALA A 1 109 ? -13.445 -13.398 -0.249 1 98.19 109 ALA A O 1
ATOM 828 N N . PHE A 1 110 ? -12.016 -15.023 -0.626 1 98.81 110 PHE A N 1
ATOM 829 C CA . PHE A 1 110 ? -12.062 -14.883 -2.078 1 98.81 110 PHE A CA 1
ATOM 830 C C . PHE A 1 110 ? -13.359 -15.477 -2.631 1 98.81 110 PHE A C 1
ATOM 832 O O . PHE A 1 110 ? -13.961 -14.914 -3.541 1 98.81 110 PHE A O 1
ATOM 839 N N . ASN A 1 111 ? -13.773 -16.625 -2.039 1 98.69 111 ASN A N 1
ATOM 840 C CA . ASN A 1 111 ? -15.039 -17.219 -2.475 1 98.69 111 ASN A CA 1
ATOM 841 C C . ASN A 1 111 ? -16.219 -16.297 -2.18 1 98.69 111 ASN A C 1
ATOM 843 O O . ASN A 1 111 ? -17.172 -16.234 -2.951 1 98.69 111 ASN A O 1
ATOM 847 N N . ASP A 1 112 ? -16.156 -15.57 -1.072 1 98.31 112 ASP A N 1
ATOM 848 C CA . ASP A 1 112 ? -17.203 -14.625 -0.712 1 98.31 112 ASP A CA 1
ATOM 849 C C . ASP A 1 112 ? -17.406 -13.586 -1.808 1 98.31 112 ASP A C 1
ATOM 851 O O . ASP A 1 112 ? -18.5 -13.055 -1.981 1 98.31 112 ASP A O 1
ATOM 855 N N . ARG A 1 113 ? -16.391 -13.352 -2.559 1 98.25 113 ARG A N 1
ATOM 856 C CA . ARG A 1 113 ? -16.469 -12.336 -3.605 1 98.25 113 ARG A CA 1
ATOM 857 C C . ARG A 1 113 ? -16.562 -12.984 -4.984 1 98.25 113 ARG A C 1
ATOM 859 O O . ARG A 1 113 ? -16.406 -12.305 -6.004 1 98.25 113 ARG A O 1
ATOM 866 N N . GLY A 1 114 ? -16.672 -14.305 -5.062 1 98.62 114 GLY A N 1
ATOM 867 C CA . GLY A 1 114 ? -17.016 -15.008 -6.289 1 98.62 114 GLY A CA 1
ATOM 868 C C . GLY A 1 114 ? -15.805 -15.547 -7.023 1 98.62 114 GLY A C 1
ATOM 869 O O . GLY A 1 114 ? -15.93 -16.094 -8.125 1 98.62 114 GLY A O 1
ATOM 870 N N . TYR A 1 115 ? -14.617 -15.445 -6.457 1 98.81 115 TYR A N 1
ATOM 871 C CA . TYR A 1 115 ? -13.414 -15.953 -7.105 1 98.81 115 TYR A CA 1
ATOM 872 C C . TYR A 1 115 ? -13.297 -17.469 -6.949 1 98.81 115 TYR A C 1
ATOM 874 O O . TYR A 1 115 ? -13.578 -18 -5.875 1 98.81 115 TYR A O 1
ATOM 882 N N . THR A 1 116 ? -12.93 -18.141 -7.945 1 98.88 116 THR A N 1
ATOM 883 C CA . THR A 1 116 ? -12.531 -19.531 -7.852 1 98.88 116 THR A CA 1
ATOM 884 C C . THR A 1 116 ? -11.023 -19.656 -7.641 1 98.88 116 THR A C 1
ATOM 886 O O . THR A 1 116 ? -10.242 -19.078 -8.398 1 98.88 116 THR A O 1
ATOM 889 N N . LEU A 1 117 ? -10.648 -20.328 -6.605 1 98.88 117 LEU A N 1
ATOM 890 C CA . LEU A 1 117 ? -9.227 -20.5 -6.301 1 98.88 117 LEU A CA 1
ATOM 891 C C . LEU A 1 117 ? -8.75 -21.891 -6.703 1 98.88 117 LEU A C 1
ATOM 893 O O . LEU A 1 117 ? -9.469 -22.891 -6.5 1 98.88 117 LEU A O 1
ATOM 897 N N . PHE A 1 118 ? -7.629 -21.953 -7.301 1 98.94 118 PHE A N 1
ATOM 898 C CA . PHE A 1 118 ? -6.918 -23.188 -7.652 1 98.94 118 PHE A CA 1
ATOM 899 C C . PHE A 1 118 ? -5.598 -23.281 -6.898 1 98.94 118 PHE A C 1
ATOM 901 O O . PHE A 1 118 ? -4.562 -22.828 -7.387 1 98.94 118 PHE A O 1
ATOM 908 N N . VAL A 1 119 ? -5.641 -23.875 -5.754 1 98.88 119 VAL A N 1
ATOM 909 C CA . VAL A 1 119 ? -4.457 -23.984 -4.906 1 98.88 119 VAL A CA 1
ATOM 910 C C . VAL A 1 119 ? -3.643 -25.219 -5.32 1 98.88 119 VAL A C 1
ATOM 912 O O . VAL A 1 119 ? -4.145 -26.344 -5.297 1 98.88 119 VAL A O 1
ATOM 915 N N . MET A 1 120 ? -2.35 -24.969 -5.625 1 98.75 120 MET A N 1
ATOM 916 C CA . MET A 1 120 ? -1.637 -26.109 -6.191 1 98.75 120 MET A CA 1
ATOM 917 C C . MET A 1 120 ? -0.416 -26.469 -5.352 1 98.75 120 MET A C 1
ATOM 919 O O . MET A 1 120 ? 0.138 -25.609 -4.66 1 98.75 120 MET A O 1
ATOM 923 N N . THR A 1 121 ? -0.055 -27.703 -5.387 1 98.62 121 THR A N 1
ATOM 924 C CA . THR A 1 121 ? 1.311 -28.125 -5.09 1 98.62 121 THR A CA 1
ATOM 925 C C . THR A 1 121 ? 2.16 -28.141 -6.355 1 98.62 121 THR A C 1
ATOM 927 O O . THR A 1 121 ? 1.628 -28.25 -7.465 1 98.62 121 THR A O 1
ATOM 930 N N . TYR A 1 122 ? 3.391 -27.969 -6.234 1 98.75 122 TYR A N 1
ATOM 931 C CA . TYR A 1 122 ? 4.312 -28 -7.367 1 98.75 122 TYR A CA 1
ATOM 932 C C . TYR A 1 122 ? 5.637 -28.641 -6.98 1 98.75 122 TYR A C 1
ATOM 934 O O . TYR A 1 122 ? 5.941 -28.781 -5.793 1 98.75 122 TYR A O 1
ATOM 942 N N . ARG A 1 123 ? 6.309 -29.062 -7.941 1 98.81 123 ARG A N 1
ATOM 943 C CA . ARG A 1 123 ? 7.574 -29.75 -7.703 1 98.81 123 ARG A CA 1
ATOM 944 C C . ARG A 1 123 ? 8.641 -28.781 -7.199 1 98.81 123 ARG A C 1
ATOM 946 O O . ARG A 1 123 ? 8.656 -27.625 -7.59 1 98.81 123 ARG A O 1
ATOM 953 N N . LEU A 1 124 ? 9.5 -29.297 -6.316 1 98.56 124 LEU A N 1
ATOM 954 C CA . LEU A 1 124 ? 10.578 -28.516 -5.734 1 98.56 124 LEU A CA 1
ATOM 955 C C . LEU A 1 124 ? 11.867 -28.672 -6.535 1 98.56 124 LEU A C 1
ATOM 957 O O . LEU A 1 124 ? 12.203 -29.781 -6.953 1 98.56 124 LEU A O 1
ATOM 961 N N . PRO A 1 125 ? 12.57 -27.609 -6.75 1 97.94 125 PRO A N 1
ATOM 962 C CA . PRO A 1 125 ? 13.68 -27.609 -7.703 1 97.94 125 PRO A CA 1
ATOM 963 C C . PRO A 1 125 ? 14.82 -28.547 -7.281 1 97.94 125 PRO A C 1
ATOM 965 O O . PRO A 1 125 ? 15.539 -29.078 -8.133 1 97.94 125 PRO A O 1
ATOM 968 N N . ALA A 1 126 ? 14.984 -28.797 -6.027 1 96.81 126 ALA A N 1
ATOM 969 C CA . ALA A 1 126 ? 16.156 -29.516 -5.539 1 96.81 126 ALA A CA 1
ATOM 970 C C . ALA A 1 126 ? 15.883 -31.016 -5.426 1 96.81 126 ALA A C 1
ATOM 972 O O . ALA A 1 126 ? 16.734 -31.781 -4.961 1 96.81 126 ALA A O 1
ATOM 973 N N . ASP A 1 127 ? 14.742 -31.469 -5.883 1 97.88 127 ASP A N 1
ATOM 974 C CA . ASP A 1 127 ? 14.32 -32.844 -5.637 1 97.88 127 ASP A CA 1
ATOM 975 C C . ASP A 1 127 ? 14.789 -33.781 -6.758 1 97.88 127 ASP A C 1
ATOM 977 O O . ASP A 1 127 ? 14.344 -34.906 -6.848 1 97.88 127 ASP A O 1
ATOM 981 N N . GLY A 1 128 ? 15.633 -33.25 -7.684 1 97.06 128 GLY A N 1
ATOM 982 C CA . GLY A 1 128 ? 16.266 -34.094 -8.68 1 97.06 128 GLY A CA 1
ATOM 983 C C . GLY A 1 128 ? 15.398 -34.344 -9.891 1 97.06 128 GLY A C 1
ATOM 984 O O . GLY A 1 128 ? 15.562 -35.375 -10.578 1 97.06 128 GLY A O 1
ATOM 985 N N . HIS A 1 129 ? 14.43 -33.5 -10.133 1 97.94 129 HIS A N 1
ATOM 986 C CA . HIS A 1 129 ? 13.617 -33.625 -11.336 1 97.94 129 HIS A CA 1
ATOM 987 C C . HIS A 1 129 ? 14.43 -33.281 -12.578 1 97.94 129 HIS A C 1
ATOM 989 O O . HIS A 1 129 ? 15.438 -32.562 -12.492 1 97.94 129 HIS A O 1
ATOM 995 N N . ALA A 1 130 ? 13.961 -33.781 -13.758 1 97.38 130 ALA A N 1
ATOM 996 C CA . ALA A 1 130 ? 14.672 -33.562 -15.016 1 97.38 130 ALA A CA 1
ATOM 997 C C . ALA A 1 130 ? 14.766 -32.062 -15.336 1 97.38 130 ALA A C 1
ATOM 999 O O . ALA A 1 130 ? 15.766 -31.625 -15.898 1 97.38 130 ALA A O 1
ATOM 1000 N N . GLU A 1 131 ? 13.734 -31.297 -14.977 1 97.12 131 GLU A N 1
ATOM 1001 C CA . GLU A 1 131 ? 13.68 -29.875 -15.312 1 97.12 131 GLU A CA 1
ATOM 1002 C C . GLU A 1 131 ? 14.531 -29.047 -14.359 1 97.12 131 GLU A C 1
ATOM 1004 O O . GLU A 1 131 ? 14.766 -27.859 -14.594 1 97.12 131 GLU A O 1
ATOM 1009 N N . GLY A 1 132 ? 14.945 -29.672 -13.211 1 96.88 132 GLY A N 1
ATOM 1010 C CA . GLY A 1 132 ? 15.727 -28.922 -12.234 1 96.88 132 GLY A CA 1
ATOM 1011 C C . GLY A 1 132 ? 15.016 -27.688 -11.727 1 96.88 132 GLY A C 1
ATOM 1012 O O . GLY A 1 132 ? 13.867 -27.766 -11.289 1 96.88 132 GLY A O 1
ATOM 1013 N N . ALA A 1 133 ? 15.734 -26.547 -11.859 1 98.25 133 ALA A N 1
ATOM 1014 C CA . ALA A 1 133 ? 15.242 -25.266 -11.344 1 98.25 133 ALA A CA 1
ATOM 1015 C C . ALA A 1 133 ? 13.961 -24.844 -12.055 1 98.25 133 ALA A C 1
ATOM 1017 O O . ALA A 1 133 ? 13.219 -23.984 -11.562 1 98.25 133 ALA A O 1
ATOM 1018 N N . ASP A 1 134 ? 13.664 -25.422 -13.188 1 98.62 134 ASP A N 1
ATOM 1019 C CA . ASP A 1 134 ? 12.484 -25.031 -13.969 1 98.62 134 ASP A CA 1
ATOM 1020 C C . ASP A 1 134 ? 11.297 -25.938 -13.641 1 98.62 134 ASP A C 1
ATOM 1022 O O . ASP A 1 134 ? 10.203 -25.734 -14.18 1 98.62 134 ASP A O 1
ATOM 1026 N N . ALA A 1 135 ? 11.453 -26.906 -12.711 1 98.62 135 ALA A N 1
ATOM 1027 C CA . ALA A 1 135 ? 10.375 -27.844 -12.391 1 98.62 135 ALA A CA 1
ATOM 1028 C C . ALA A 1 135 ? 9.133 -27.094 -11.906 1 98.62 135 ALA A C 1
ATOM 1030 O O . ALA A 1 135 ? 8.023 -27.359 -12.383 1 98.62 135 ALA A O 1
ATOM 1031 N N . PRO A 1 136 ? 9.289 -26.109 -10.977 1 98.81 136 PRO A N 1
ATOM 1032 C CA . PRO A 1 136 ? 8.078 -25.406 -10.562 1 98.81 136 PRO A CA 1
ATOM 1033 C C . PRO A 1 136 ? 7.406 -24.656 -11.711 1 98.81 136 PRO A C 1
ATOM 1035 O O . PRO A 1 136 ? 6.176 -24.672 -11.828 1 98.81 136 PRO A O 1
ATOM 1038 N N . LEU A 1 137 ? 8.18 -24 -12.555 1 98.88 137 LEU A N 1
ATOM 1039 C CA . LEU A 1 137 ? 7.613 -23.266 -13.68 1 98.88 137 LEU A CA 1
ATOM 1040 C C . LEU A 1 137 ? 6.867 -24.203 -14.625 1 98.88 137 LEU A C 1
ATOM 1042 O O . LEU A 1 137 ? 5.785 -23.875 -15.109 1 98.88 137 LEU A O 1
ATOM 1046 N N . ALA A 1 138 ? 7.457 -25.391 -14.906 1 98.81 138 ALA A N 1
ATOM 1047 C CA . ALA A 1 138 ? 6.793 -26.375 -15.758 1 98.81 138 ALA A CA 1
ATOM 1048 C C . ALA A 1 138 ? 5.41 -26.734 -15.211 1 98.81 138 ALA A C 1
ATOM 1050 O O . ALA A 1 138 ? 4.438 -26.797 -15.969 1 98.81 138 ALA A O 1
ATOM 1051 N N . ASP A 1 139 ? 5.367 -26.953 -13.914 1 98.88 139 ASP A N 1
ATOM 1052 C CA . ASP A 1 139 ? 4.105 -27.297 -13.273 1 98.88 139 ASP A CA 1
ATOM 1053 C C . ASP A 1 139 ? 3.105 -26.141 -13.352 1 98.88 139 ASP A C 1
ATOM 1055 O O . ASP A 1 139 ? 1.923 -26.359 -13.625 1 98.88 139 ASP A O 1
ATOM 1059 N N . LEU A 1 140 ? 3.539 -24.906 -13.156 1 98.94 140 LEU A N 1
ATOM 1060 C CA . LEU A 1 140 ? 2.648 -23.75 -13.18 1 98.94 140 LEU A CA 1
ATOM 1061 C C . LEU A 1 140 ? 2.135 -23.484 -14.586 1 98.94 140 LEU A C 1
ATOM 1063 O O . LEU A 1 140 ? 0.96 -23.156 -14.773 1 98.94 140 LEU A O 1
ATOM 1067 N N . GLN A 1 141 ? 3.01 -23.594 -15.594 1 98.88 141 GLN A N 1
ATOM 1068 C CA . GLN A 1 141 ? 2.562 -23.438 -16.969 1 98.88 141 GLN A CA 1
ATOM 1069 C C . GLN A 1 141 ? 1.461 -24.438 -17.312 1 98.88 141 GLN A C 1
ATOM 1071 O O . GLN A 1 141 ? 0.411 -24.062 -17.828 1 98.88 141 GLN A O 1
ATOM 1076 N N . ARG A 1 142 ? 1.711 -25.688 -16.969 1 98.81 142 ARG A N 1
ATOM 1077 C CA . ARG A 1 142 ? 0.737 -26.734 -17.266 1 98.81 142 ARG A CA 1
ATOM 1078 C C . ARG A 1 142 ? -0.571 -26.484 -16.516 1 98.81 142 ARG A C 1
ATOM 1080 O O . ARG A 1 142 ? -1.654 -26.672 -17.078 1 98.81 142 ARG A O 1
ATOM 1087 N N . ALA A 1 143 ? -0.458 -26.125 -15.25 1 98.94 143 ALA A N 1
ATOM 1088 C CA . ALA A 1 143 ? -1.643 -25.844 -14.438 1 98.94 143 ALA A CA 1
ATOM 1089 C C . ALA A 1 143 ? -2.484 -24.734 -15.055 1 98.94 143 ALA A C 1
ATOM 1091 O O . ALA A 1 143 ? -3.703 -24.859 -15.18 1 98.94 143 ALA A O 1
ATOM 1092 N N . MET A 1 144 ? -1.85 -23.609 -15.453 1 98.94 144 MET A N 1
ATOM 1093 C CA . MET A 1 144 ? -2.557 -22.484 -16.062 1 98.94 144 MET A CA 1
ATOM 1094 C C . MET A 1 144 ? -3.246 -22.922 -17.344 1 98.94 144 MET A C 1
ATOM 1096 O O . MET A 1 144 ? -4.406 -22.578 -17.578 1 98.94 144 MET A O 1
ATOM 1100 N N . ARG A 1 145 ? -2.566 -23.703 -18.188 1 98.88 145 ARG A N 1
ATOM 1101 C CA . ARG A 1 145 ? -3.137 -24.219 -19.438 1 98.88 145 ARG A CA 1
ATOM 1102 C C . ARG A 1 145 ? -4.328 -25.125 -19.156 1 98.88 145 ARG A C 1
ATOM 1104 O O . ARG A 1 145 ? -5.352 -25.047 -19.844 1 98.88 145 ARG A O 1
ATOM 1111 N N . LEU A 1 146 ? -4.164 -25.969 -18.156 1 98.81 146 LEU A N 1
ATOM 1112 C CA . LEU A 1 146 ? -5.215 -26.906 -17.797 1 98.81 146 LEU A CA 1
ATOM 1113 C C . LEU A 1 146 ? -6.473 -26.172 -17.344 1 98.81 146 LEU A C 1
ATOM 1115 O O . LEU A 1 146 ? -7.578 -26.5 -17.781 1 98.81 146 LEU A O 1
ATOM 1119 N N . ILE A 1 147 ? -6.336 -25.172 -16.438 1 98.88 147 ILE A N 1
ATOM 1120 C CA . ILE A 1 147 ? -7.465 -24.391 -15.938 1 98.88 147 ILE A CA 1
ATOM 1121 C C . ILE A 1 147 ? -8.125 -23.641 -17.094 1 98.88 147 ILE A C 1
ATOM 1123 O O . ILE A 1 147 ? -9.352 -23.609 -17.188 1 98.88 147 ILE A O 1
ATOM 1127 N N . ARG A 1 148 ? -7.305 -23.062 -17.922 1 98.81 148 ARG A N 1
ATOM 1128 C CA . ARG A 1 148 ? -7.82 -22.312 -19.062 1 98.81 148 ARG A CA 1
ATOM 1129 C C . ARG A 1 148 ? -8.609 -23.234 -20 1 98.81 148 ARG A C 1
ATOM 1131 O O . ARG A 1 148 ? -9.695 -22.875 -20.453 1 98.81 148 ARG A O 1
ATOM 1138 N N . ALA A 1 149 ? -8.102 -24.438 -20.281 1 98.44 149 ALA A N 1
ATOM 1139 C CA . ALA A 1 149 ? -8.734 -25.422 -21.172 1 98.44 149 ALA A CA 1
ATOM 1140 C C . ALA A 1 149 ? -10.086 -25.859 -20.625 1 98.44 149 ALA A C 1
ATOM 1142 O O . ALA A 1 149 ? -11 -26.172 -21.391 1 98.44 149 ALA A O 1
ATOM 1143 N N . ARG A 1 150 ? -10.242 -25.812 -19.344 1 97.94 150 ARG A N 1
ATOM 1144 C CA . ARG A 1 150 ? -11.445 -26.328 -18.703 1 97.94 150 ARG A CA 1
ATOM 1145 C C . ARG A 1 150 ? -12.234 -25.219 -18.031 1 97.94 150 ARG A C 1
ATOM 1147 O O . ARG A 1 150 ? -12.977 -25.453 -17.078 1 97.94 150 ARG A O 1
ATOM 1154 N N . ALA A 1 151 ? -12.047 -24.016 -18.406 1 98.25 151 ALA A N 1
ATOM 1155 C CA . ALA A 1 151 ? -12.602 -22.844 -17.75 1 98.25 151 ALA A CA 1
ATOM 1156 C C . ALA A 1 151 ? -14.117 -22.938 -17.625 1 98.25 151 ALA A C 1
ATOM 1158 O O . ALA A 1 151 ? -14.695 -22.531 -16.609 1 98.25 151 ALA A O 1
ATOM 1159 N N . SER A 1 152 ? -14.773 -23.484 -18.625 1 97.75 152 SER A N 1
ATOM 1160 C CA . SER A 1 152 ? -16.234 -23.562 -18.641 1 97.75 152 SER A CA 1
ATOM 1161 C C . SER A 1 152 ? -16.75 -24.422 -17.5 1 97.75 152 SER A C 1
ATOM 1163 O O . SER A 1 152 ? -17.844 -24.188 -16.984 1 97.75 152 SER A O 1
ATOM 1165 N N . ARG A 1 153 ? -15.938 -25.391 -17.094 1 96.69 153 ARG A N 1
ATOM 1166 C CA . ARG A 1 153 ? -16.328 -26.297 -16 1 96.69 153 ARG A CA 1
ATOM 1167 C C . ARG A 1 153 ? -16.594 -25.531 -14.719 1 96.69 153 ARG A C 1
ATOM 1169 O O . ARG A 1 153 ? -17.422 -25.938 -13.906 1 96.69 153 ARG A O 1
ATOM 1176 N N . TRP A 1 154 ? -15.945 -24.391 -14.539 1 97.25 154 TRP A N 1
ATOM 1177 C CA . TRP A 1 154 ? -16.062 -23.625 -13.297 1 97.25 154 TRP A CA 1
ATOM 1178 C C . TRP A 1 154 ? -16.672 -22.25 -13.555 1 97.25 154 TRP A C 1
ATOM 1180 O O . TRP A 1 154 ? -16.562 -21.359 -12.719 1 97.25 154 TRP A O 1
ATOM 1190 N N . GLN A 1 155 ? -17.219 -22.094 -14.742 1 98.25 155 GLN A N 1
ATOM 1191 C CA . GLN A 1 155 ? -17.875 -20.828 -15.109 1 98.25 155 GLN A CA 1
ATOM 1192 C C . GLN A 1 155 ? -16.875 -19.672 -15.062 1 98.25 155 GLN A C 1
ATOM 1194 O O . GLN A 1 155 ? -17.188 -18.609 -14.508 1 98.25 155 GLN A O 1
ATOM 1199 N N . LEU A 1 156 ? -15.75 -19.953 -15.602 1 98.5 156 LEU A N 1
ATOM 1200 C CA . LEU A 1 156 ? -14.695 -18.953 -15.648 1 98.5 156 LEU A CA 1
ATOM 1201 C C . LEU A 1 156 ? -14.617 -18.312 -17.031 1 98.5 156 LEU A C 1
ATOM 1203 O O . LEU A 1 156 ? -14.977 -18.938 -18.031 1 98.5 156 LEU A O 1
ATOM 1207 N N . ASP A 1 157 ? -14.266 -17 -17.078 1 98.44 157 ASP A N 1
ATOM 1208 C CA . ASP A 1 157 ? -13.742 -16.359 -18.281 1 98.44 157 ASP A CA 1
ATOM 1209 C C . ASP A 1 157 ? -12.266 -16.688 -18.484 1 98.44 157 ASP A C 1
ATOM 1211 O O . ASP A 1 157 ? -11.43 -16.312 -17.672 1 98.44 157 ASP A O 1
ATOM 1215 N N . PRO A 1 158 ? -11.914 -17.406 -19.531 1 98.06 158 PRO A N 1
ATOM 1216 C CA . PRO A 1 158 ? -10.531 -17.828 -19.734 1 98.06 158 PRO A CA 1
ATOM 1217 C C . PRO A 1 158 ? -9.555 -16.656 -19.797 1 98.06 158 PRO A C 1
ATOM 1219 O O . PRO A 1 158 ? -8.344 -16.844 -19.641 1 98.06 158 PRO A O 1
ATOM 1222 N N . ASP A 1 159 ? -10.055 -15.438 -20.016 1 97.5 159 ASP A N 1
ATOM 1223 C CA . ASP A 1 159 ? -9.203 -14.258 -20.109 1 97.5 159 ASP A CA 1
ATOM 1224 C C . ASP A 1 159 ? -9.047 -13.586 -18.75 1 97.5 159 ASP A C 1
ATOM 1226 O O . ASP A 1 159 ? -8.297 -12.609 -18.625 1 97.5 159 ASP A O 1
ATOM 1230 N N . LYS A 1 160 ? -9.641 -14.094 -17.703 1 98.25 160 LYS A N 1
ATOM 1231 C CA . LYS A 1 160 ? -9.57 -13.523 -16.359 1 98.25 160 LYS A CA 1
ATOM 1232 C C . LYS A 1 160 ? -8.93 -14.508 -15.383 1 98.25 160 LYS A C 1
ATOM 1234 O O . LYS A 1 160 ? -9.352 -14.602 -14.227 1 98.25 160 LYS A O 1
ATOM 1239 N N . LEU A 1 161 ? -7.969 -15.273 -15.812 1 98.75 161 LEU A N 1
ATOM 1240 C CA . LEU A 1 161 ? -7.207 -16.203 -14.984 1 98.75 161 LEU A CA 1
ATOM 1241 C C . LEU A 1 161 ? -5.906 -15.562 -14.516 1 98.75 161 LEU A C 1
ATOM 1243 O O . LEU A 1 161 ? -5.035 -15.242 -15.328 1 98.75 161 LEU A O 1
ATOM 1247 N N . GLY A 1 162 ? -5.805 -15.305 -13.227 1 98.81 162 GLY A N 1
ATOM 1248 C CA . GLY A 1 162 ? -4.586 -14.75 -12.656 1 98.81 162 GLY A CA 1
ATOM 1249 C C . GLY A 1 162 ? -3.799 -15.75 -11.836 1 98.81 162 GLY A C 1
ATOM 1250 O O . GLY A 1 162 ? -4.16 -16.922 -11.773 1 98.81 162 GLY A O 1
ATOM 1251 N N . VAL A 1 163 ? -2.674 -15.32 -11.305 1 98.94 163 VAL A N 1
ATOM 1252 C CA . VAL A 1 163 ? -1.851 -16.125 -10.406 1 98.94 163 VAL A CA 1
ATOM 1253 C C . VAL A 1 163 ? -1.563 -15.336 -9.133 1 98.94 163 VAL A C 1
ATOM 1255 O O . VAL A 1 163 ? -1.433 -14.109 -9.172 1 98.94 163 VAL A O 1
ATOM 1258 N N . LEU A 1 164 ? -1.625 -15.977 -8.047 1 98.94 164 LEU A N 1
ATOM 1259 C CA . LEU A 1 164 ? -1.314 -15.43 -6.73 1 98.94 164 LEU A CA 1
ATOM 1260 C C . LEU A 1 164 ? -0.284 -16.297 -6.012 1 98.94 164 LEU A C 1
ATOM 1262 O O . LEU A 1 164 ? -0.537 -17.469 -5.738 1 98.94 164 LEU A O 1
ATOM 1266 N N . GLY A 1 165 ? 0.887 -15.703 -5.746 1 98.94 165 GLY A N 1
ATOM 1267 C CA . GLY A 1 165 ? 1.966 -16.469 -5.145 1 98.94 165 GLY A CA 1
ATOM 1268 C C . GLY A 1 165 ? 2.494 -15.852 -3.863 1 98.94 165 GLY A C 1
ATOM 1269 O O . GLY A 1 165 ? 2.514 -14.625 -3.723 1 98.94 165 GLY A O 1
ATOM 1270 N N . PHE A 1 166 ? 2.969 -16.719 -2.967 1 98.88 166 PHE A N 1
ATOM 1271 C CA . PHE A 1 166 ? 3.475 -16.312 -1.661 1 98.88 166 PHE A CA 1
ATOM 1272 C C . PHE A 1 166 ? 4.93 -16.719 -1.49 1 98.88 166 PHE A C 1
ATOM 1274 O O . PHE A 1 166 ? 5.293 -17.875 -1.752 1 98.88 166 PHE A O 1
ATOM 1281 N N . SER A 1 167 ? 5.836 -15.758 -1 1 98.75 167 SER A N 1
ATOM 1282 C CA . SER A 1 167 ? 7.23 -16.078 -0.708 1 98.75 167 SER A CA 1
ATOM 1283 C C . SER A 1 167 ? 7.906 -16.734 -1.905 1 98.75 167 SER A C 1
ATOM 1285 O O . SER A 1 167 ? 7.902 -16.188 -3.008 1 98.75 167 SER A O 1
ATOM 1287 N N . ALA A 1 168 ? 8.375 -18 -1.793 1 98.81 168 ALA A N 1
ATOM 1288 C CA . ALA A 1 168 ? 8.938 -18.734 -2.922 1 98.81 168 ALA A CA 1
ATOM 1289 C C . ALA A 1 168 ? 7.879 -19.016 -3.984 1 98.81 168 ALA A C 1
ATOM 1291 O O . ALA A 1 168 ? 8.18 -19.031 -5.18 1 98.81 168 ALA A O 1
ATOM 1292 N N . GLY A 1 169 ? 6.637 -19.172 -3.533 1 98.88 169 GLY A N 1
ATOM 1293 C CA . GLY A 1 169 ? 5.539 -19.281 -4.48 1 98.88 169 GLY A CA 1
ATOM 1294 C C . GLY A 1 169 ? 5.301 -18 -5.262 1 98.88 169 GLY A C 1
ATOM 1295 O O . GLY A 1 169 ? 4.785 -18.031 -6.379 1 98.88 169 GLY A O 1
ATOM 1296 N N . GLY A 1 170 ? 5.625 -16.859 -4.613 1 98.94 170 GLY A N 1
ATOM 1297 C CA . GLY A 1 170 ? 5.621 -15.602 -5.34 1 98.94 170 GLY A CA 1
ATOM 1298 C C . GLY A 1 170 ? 6.652 -15.555 -6.449 1 98.94 170 GLY A C 1
ATOM 1299 O O . GLY A 1 170 ? 6.398 -14.984 -7.516 1 98.94 170 GLY A O 1
ATOM 1300 N N . HIS A 1 171 ? 7.809 -16.125 -6.23 1 98.94 171 HIS A N 1
ATOM 1301 C CA . HIS A 1 171 ? 8.805 -16.281 -7.281 1 98.94 171 HIS A CA 1
ATOM 1302 C C . HIS A 1 171 ? 8.273 -17.125 -8.43 1 98.94 171 HIS A C 1
ATOM 1304 O O . HIS A 1 171 ? 8.445 -16.781 -9.602 1 98.94 171 HIS A O 1
ATOM 1310 N N . ALA A 1 172 ? 7.676 -18.234 -8.078 1 98.94 172 ALA A N 1
ATOM 1311 C CA . ALA A 1 172 ? 7.105 -19.125 -9.078 1 98.94 172 ALA A CA 1
ATOM 1312 C C . ALA A 1 172 ? 6.047 -18.406 -9.914 1 98.94 172 ALA A C 1
ATOM 1314 O O . ALA A 1 172 ? 6.02 -18.531 -11.141 1 98.94 172 ALA A O 1
ATOM 1315 N N . ALA A 1 173 ? 5.184 -17.672 -9.25 1 98.94 173 ALA A N 1
ATOM 1316 C CA . ALA A 1 173 ? 4.148 -16.891 -9.922 1 98.94 173 ALA A CA 1
ATOM 1317 C C . ALA A 1 173 ? 4.766 -15.867 -10.867 1 98.94 173 ALA A C 1
ATOM 1319 O O . ALA A 1 173 ? 4.332 -15.719 -12.008 1 98.94 173 ALA A O 1
ATOM 1320 N N . ALA A 1 174 ? 5.754 -15.141 -10.367 1 98.94 174 ALA A N 1
ATOM 1321 C CA . ALA A 1 174 ? 6.43 -14.148 -11.195 1 98.94 174 ALA A CA 1
ATOM 1322 C C . ALA A 1 174 ? 7.148 -14.812 -12.375 1 98.94 174 ALA A C 1
ATOM 1324 O O . ALA A 1 174 ? 7.199 -14.25 -13.469 1 98.94 174 ALA A O 1
ATOM 1325 N N . SER A 1 175 ? 7.727 -15.984 -12.148 1 98.94 175 SER A N 1
ATOM 1326 C CA . SER A 1 175 ? 8.336 -16.75 -13.234 1 98.94 175 SER A CA 1
ATOM 1327 C C . SER A 1 175 ? 7.312 -17.094 -14.312 1 98.94 175 SER A C 1
ATOM 1329 O O . SER A 1 175 ? 7.59 -16.953 -15.508 1 98.94 175 SER A O 1
ATOM 1331 N N . LEU A 1 176 ? 6.164 -17.531 -13.867 1 98.94 176 LEU A N 1
ATOM 1332 C CA . LEU A 1 176 ? 5.098 -17.797 -14.828 1 98.94 176 LEU A CA 1
ATOM 1333 C C . LEU A 1 176 ? 4.766 -16.547 -15.641 1 98.94 176 LEU A C 1
ATOM 1335 O O . LEU A 1 176 ? 4.668 -16.609 -16.859 1 98.94 176 LEU A O 1
ATOM 1339 N N . GLY A 1 177 ? 4.598 -15.414 -14.977 1 98.88 177 GLY A N 1
ATOM 1340 C CA . GLY A 1 177 ? 4.219 -14.18 -15.641 1 98.88 177 GLY A CA 1
ATOM 1341 C C . GLY A 1 177 ? 5.277 -13.672 -16.609 1 98.88 177 GLY A C 1
ATOM 1342 O O . GLY A 1 177 ? 4.957 -13.016 -17.594 1 98.88 177 GLY A O 1
ATOM 1343 N N . THR A 1 178 ? 6.562 -13.969 -16.344 1 98.81 178 THR A N 1
ATOM 1344 C CA . THR A 1 178 ? 7.641 -13.422 -17.156 1 98.81 178 THR A CA 1
ATOM 1345 C C . THR A 1 178 ? 8.141 -14.461 -18.156 1 98.81 178 THR A C 1
ATOM 1347 O O . THR A 1 178 ? 8.836 -14.125 -19.125 1 98.81 178 THR A O 1
ATOM 1350 N N . ARG A 1 179 ? 7.82 -15.711 -17.906 1 98.62 179 ARG A N 1
ATOM 1351 C CA . ARG A 1 179 ? 8.336 -16.812 -18.734 1 98.62 179 ARG A CA 1
ATOM 1352 C C . ARG A 1 179 ? 7.227 -17.781 -19.109 1 98.62 179 ARG A C 1
ATOM 1354 O O . ARG A 1 179 ? 7.445 -18.984 -19.172 1 98.62 179 ARG A O 1
ATOM 1361 N N . TRP A 1 180 ? 6.039 -17.266 -19.344 1 98.38 180 TRP A N 1
ATOM 1362 C CA . TRP A 1 180 ? 4.883 -18.109 -19.641 1 98.38 180 TRP A CA 1
ATOM 1363 C C . TRP A 1 180 ? 5.07 -18.844 -20.953 1 98.38 180 TRP A C 1
ATOM 1365 O O . TRP A 1 180 ? 4.449 -19.891 -21.188 1 98.38 180 TRP A O 1
ATOM 1375 N N . ASN A 1 181 ? 5.93 -18.344 -21.812 1 96.38 181 ASN A N 1
ATOM 1376 C CA . ASN A 1 181 ? 6.105 -18.938 -23.125 1 96.38 181 ASN A CA 1
ATOM 1377 C C . ASN A 1 181 ? 7.414 -19.719 -23.219 1 96.38 181 ASN A C 1
ATOM 1379 O O . ASN A 1 181 ? 7.766 -20.219 -24.297 1 96.38 181 ASN A O 1
ATOM 1383 N N . ASP A 1 182 ? 8.188 -19.781 -22.172 1 98 182 ASP A N 1
ATOM 1384 C CA . ASP A 1 182 ? 9.422 -20.562 -22.172 1 98 182 ASP A CA 1
ATOM 1385 C C . ASP A 1 182 ? 9.125 -22.062 -22.328 1 98 182 ASP A C 1
ATOM 1387 O O . ASP A 1 182 ? 8.188 -22.578 -21.719 1 98 182 ASP A O 1
ATOM 1391 N N . ALA A 1 183 ? 9.867 -22.734 -23.125 1 98.12 183 ALA A N 1
ATOM 1392 C CA . ALA A 1 183 ? 9.742 -24.188 -23.266 1 98.12 183 ALA A CA 1
ATOM 1393 C C . ALA A 1 183 ? 10.523 -24.906 -22.172 1 98.12 183 ALA A C 1
ATOM 1395 O O . ALA A 1 183 ? 11.711 -25.203 -22.328 1 98.12 183 ALA A O 1
ATOM 1396 N N . VAL A 1 184 ? 9.789 -25.188 -21.109 1 98 184 VAL A N 1
ATOM 1397 C CA . VAL A 1 184 ? 10.492 -25.797 -19.984 1 98 184 VAL A CA 1
ATOM 1398 C C . VAL A 1 184 ? 10.031 -27.234 -19.797 1 98 184 VAL A C 1
ATOM 1400 O O . VAL A 1 184 ? 10.492 -27.938 -18.906 1 98 184 VAL A O 1
ATOM 1403 N N . TYR A 1 185 ? 9.125 -27.75 -20.578 1 96.75 185 TYR A N 1
ATOM 1404 C CA . TYR A 1 185 ? 8.734 -29.141 -20.734 1 96.75 185 TYR A CA 1
ATOM 1405 C C . TYR A 1 185 ? 8.195 -29.406 -22.141 1 96.75 185 TYR A C 1
ATOM 1407 O O . TYR A 1 185 ? 7.816 -28.484 -22.844 1 96.75 185 TYR A O 1
ATOM 1415 N N . ALA A 1 186 ? 8.203 -30.672 -22.562 1 96.38 186 ALA A N 1
ATOM 1416 C CA . ALA A 1 186 ? 7.656 -31.047 -23.859 1 96.38 186 ALA A CA 1
ATOM 1417 C C . ALA A 1 186 ? 6.133 -31.141 -23.812 1 96.38 186 ALA A C 1
ATOM 1419 O O . ALA A 1 186 ? 5.566 -31.672 -22.859 1 96.38 186 ALA A O 1
ATOM 1420 N N . PRO A 1 187 ? 5.48 -30.547 -24.891 1 96.38 187 PRO A N 1
ATOM 1421 C CA . PRO A 1 187 ? 4.023 -30.688 -24.938 1 96.38 187 PRO A CA 1
ATOM 1422 C C . PRO A 1 187 ? 3.562 -32.125 -24.906 1 96.38 187 PRO A C 1
ATOM 1424 O O . PRO A 1 187 ? 4.195 -33 -25.516 1 96.38 187 PRO A O 1
ATOM 1427 N N . LEU A 1 188 ? 2.402 -32.375 -24.219 1 96.25 188 LEU A N 1
ATOM 1428 C CA . LEU A 1 188 ? 1.924 -33.75 -24.016 1 96.25 188 LEU A CA 1
ATOM 1429 C C . LEU A 1 188 ? 0.61 -34 -24.75 1 96.25 188 LEU A C 1
ATOM 1431 O O . LEU A 1 188 ? 0.341 -35.094 -25.203 1 96.25 188 LEU A O 1
ATOM 1435 N N . ASP A 1 189 ? -0.306 -33.031 -24.812 1 97.31 189 ASP A N 1
ATOM 1436 C CA . ASP A 1 189 ? -1.65 -33.156 -25.359 1 97.31 189 ASP A CA 1
ATOM 1437 C C . ASP A 1 189 ? -2.205 -31.797 -25.797 1 97.31 189 ASP A C 1
ATOM 1439 O O . ASP A 1 189 ? -1.467 -30.812 -25.859 1 97.31 189 ASP A O 1
ATOM 1443 N N . GLU A 1 190 ? -3.516 -31.703 -26.094 1 97.75 190 GLU A N 1
ATOM 1444 C CA . GLU A 1 190 ? -4.141 -30.5 -26.641 1 97.75 190 GLU A CA 1
ATOM 1445 C C . GLU A 1 190 ? -4.164 -29.375 -25.625 1 97.75 190 GLU A C 1
ATOM 1447 O O . GLU A 1 190 ? -4.156 -28.203 -26 1 97.75 190 GLU A O 1
ATOM 1452 N N . THR A 1 191 ? -4.137 -29.703 -24.375 1 97.94 191 THR A N 1
ATOM 1453 C CA . THR A 1 191 ? -4.137 -28.703 -23.312 1 97.94 191 THR A CA 1
ATOM 1454 C C . THR A 1 191 ? -2.918 -27.797 -23.422 1 97.94 191 THR A C 1
ATOM 1456 O O . THR A 1 191 ? -2.998 -26.594 -23.125 1 97.94 191 THR A O 1
ATOM 1459 N N . ASP A 1 192 ? -1.842 -28.312 -23.906 1 98 192 ASP A N 1
ATOM 1460 C CA . ASP A 1 192 ? -0.574 -27.594 -23.969 1 98 192 ASP A CA 1
ATOM 1461 C C . ASP A 1 192 ? -0.583 -26.547 -25.078 1 98 192 ASP A C 1
ATOM 1463 O O . ASP A 1 192 ? 0.354 -25.766 -25.203 1 98 192 ASP A O 1
ATOM 1467 N N . ALA A 1 193 ? -1.685 -26.469 -25.906 1 97.94 193 ALA A N 1
ATOM 1468 C CA . ALA A 1 193 ? -1.827 -25.453 -26.953 1 97.94 193 ALA A CA 1
ATOM 1469 C C . ALA A 1 193 ? -2.377 -24.141 -26.375 1 97.94 193 ALA A C 1
ATOM 1471 O O . ALA A 1 193 ? -2.285 -23.094 -27.016 1 97.94 193 ALA A O 1
ATOM 1472 N N . PHE A 1 194 ? -2.914 -24.203 -25.141 1 98.44 194 PHE A N 1
ATOM 1473 C CA . PHE A 1 194 ? -3.467 -23.016 -24.5 1 98.44 194 PHE A CA 1
ATOM 1474 C C . PHE A 1 194 ? -2.357 -22.141 -23.922 1 98.44 194 PHE A C 1
ATOM 1476 O O . PHE A 1 194 ? -1.28 -22.641 -23.594 1 98.44 194 PHE A O 1
ATOM 1483 N N . SER A 1 195 ? -2.602 -20.875 -23.859 1 98.62 195 SER A N 1
ATOM 1484 C CA . SER A 1 195 ? -1.634 -19.922 -23.297 1 98.62 195 SER A CA 1
ATOM 1485 C C . SER A 1 195 ? -1.457 -20.141 -21.797 1 98.62 195 SER A C 1
ATOM 1487 O O . SER A 1 195 ? -2.432 -20.375 -21.078 1 98.62 195 SER A O 1
ATOM 1489 N N . ALA A 1 196 ? -0.256 -20.031 -21.266 1 98.81 196 ALA A N 1
ATOM 1490 C CA . ALA A 1 196 ? 0.039 -20.078 -19.844 1 98.81 196 ALA A CA 1
ATOM 1491 C C . ALA A 1 196 ? 0.106 -18.672 -19.234 1 98.81 196 ALA A C 1
ATOM 1493 O O . ALA A 1 196 ? 0.403 -18.516 -18.062 1 98.81 196 ALA A O 1
ATOM 1494 N N . ARG A 1 197 ? -0.149 -17.609 -20.031 1 98.75 197 ARG A N 1
ATOM 1495 C CA . ARG A 1 197 ? -0.014 -16.234 -19.562 1 98.75 197 ARG A CA 1
ATOM 1496 C C . ARG A 1 197 ? -1.133 -15.883 -18.578 1 98.75 197 ARG A C 1
ATOM 1498 O O . ARG A 1 197 ? -2.312 -15.953 -18.938 1 98.75 197 ARG A O 1
ATOM 1505 N N . PRO A 1 198 ? -0.787 -15.562 -17.359 1 98.81 198 PRO A N 1
ATOM 1506 C CA . PRO A 1 198 ? -1.847 -15.078 -16.469 1 98.81 198 PRO A CA 1
ATOM 1507 C C . PRO A 1 198 ? -2.344 -13.688 -16.859 1 98.81 198 PRO A C 1
ATOM 1509 O O . PRO A 1 198 ? -1.6 -12.898 -17.438 1 98.81 198 PRO A O 1
ATOM 1512 N N . ALA A 1 199 ? -3.598 -13.438 -16.531 1 98.69 199 ALA A N 1
ATOM 1513 C CA . ALA A 1 199 ? -4.184 -12.117 -16.781 1 98.69 199 ALA A CA 1
ATOM 1514 C C . ALA A 1 199 ? -3.611 -11.078 -15.812 1 98.69 199 ALA A C 1
ATOM 1516 O O . ALA A 1 199 ? -3.539 -9.898 -16.141 1 98.69 199 ALA A O 1
ATOM 1517 N N . PHE A 1 200 ? -3.195 -11.484 -14.633 1 98.81 200 PHE A N 1
ATOM 1518 C CA . PHE A 1 200 ? -2.609 -10.641 -13.594 1 98.81 200 PHE A CA 1
ATOM 1519 C C . PHE A 1 200 ? -1.812 -11.477 -12.602 1 98.81 200 PHE A C 1
ATOM 1521 O O . PHE A 1 200 ? -1.96 -12.695 -12.555 1 98.81 200 PHE A O 1
ATOM 1528 N N . MET A 1 201 ? -0.947 -10.773 -11.867 1 98.94 201 MET A N 1
ATOM 1529 C CA . MET A 1 201 ? -0.133 -11.43 -10.844 1 98.94 201 MET A CA 1
ATOM 1530 C C . MET A 1 201 ? -0.327 -10.766 -9.484 1 98.94 201 MET A C 1
ATOM 1532 O O . MET A 1 201 ? -0.242 -9.539 -9.367 1 98.94 201 MET A O 1
ATOM 1536 N N . GLY A 1 202 ? -0.733 -11.539 -8.5 1 98.94 202 GLY A N 1
ATOM 1537 C CA . GLY A 1 202 ? -0.557 -11.156 -7.105 1 98.94 202 GLY A CA 1
ATOM 1538 C C . GLY A 1 202 ? 0.688 -11.758 -6.477 1 98.94 202 GLY A C 1
ATOM 1539 O O . GLY A 1 202 ? 0.84 -12.977 -6.434 1 98.94 202 GLY A O 1
ATOM 1540 N N . LEU A 1 203 ? 1.609 -10.922 -6.074 1 98.94 203 LEU A N 1
ATOM 1541 C CA . LEU A 1 203 ? 2.879 -11.359 -5.504 1 98.94 203 LEU A CA 1
ATOM 1542 C C . LEU A 1 203 ? 3.002 -10.906 -4.051 1 98.94 203 LEU A C 1
ATOM 1544 O O . LEU A 1 203 ? 3.209 -9.719 -3.781 1 98.94 203 LEU A O 1
ATOM 1548 N N . VAL A 1 204 ? 2.896 -11.852 -3.139 1 98.94 204 VAL A N 1
ATOM 1549 C CA . VAL A 1 204 ? 2.809 -11.562 -1.711 1 98.94 204 VAL A CA 1
ATOM 1550 C C . VAL A 1 204 ? 4.117 -11.938 -1.024 1 98.94 204 VAL A C 1
ATOM 1552 O O . VAL A 1 204 ? 4.477 -13.117 -0.968 1 98.94 204 VAL A O 1
ATOM 1555 N N . TYR A 1 205 ? 4.855 -10.945 -0.451 1 98.88 205 TYR A N 1
ATOM 1556 C CA . TYR A 1 205 ? 6.203 -11.047 0.098 1 98.88 205 TYR A CA 1
ATOM 1557 C C . TYR A 1 205 ? 7.059 -12 -0.724 1 98.88 205 TYR A C 1
ATOM 1559 O O . TYR A 1 205 ? 7.656 -12.93 -0.18 1 98.88 205 TYR A O 1
ATOM 1567 N N . PRO A 1 206 ? 7.117 -11.703 -1.982 1 98.94 206 PRO A N 1
ATOM 1568 C CA . PRO A 1 206 ? 7.723 -12.648 -2.926 1 98.94 206 PRO A CA 1
ATOM 1569 C C . PRO A 1 206 ? 9.25 -12.648 -2.863 1 98.94 206 PRO A C 1
ATOM 1571 O O . PRO A 1 206 ? 9.859 -11.594 -2.676 1 98.94 206 PRO A O 1
ATOM 1574 N N . VAL A 1 207 ? 9.797 -13.797 -2.977 1 98.81 207 VAL A N 1
ATOM 1575 C CA . VAL A 1 207 ? 11.195 -13.883 -3.404 1 98.81 207 VAL A CA 1
ATOM 1576 C C . VAL A 1 207 ? 11.312 -13.422 -4.855 1 98.81 207 VAL A C 1
ATOM 1578 O O . VAL A 1 207 ? 10.609 -13.93 -5.734 1 98.81 207 VAL A O 1
ATOM 1581 N N . MET A 1 208 ? 12.18 -12.445 -5.086 1 98.62 208 MET A N 1
ATOM 1582 C CA . MET A 1 208 ? 12.211 -11.938 -6.457 1 98.62 208 MET A CA 1
ATOM 1583 C C . MET A 1 208 ? 13.617 -12.047 -7.047 1 98.62 208 MET A C 1
ATOM 1585 O O . MET A 1 208 ? 13.805 -12.648 -8.102 1 98.62 208 MET A O 1
ATOM 1589 N N . THR A 1 209 ? 14.633 -11.578 -6.305 1 98.81 209 THR A N 1
ATOM 1590 C CA . THR A 1 209 ? 15.969 -11.508 -6.887 1 98.81 209 THR A CA 1
ATOM 1591 C C . THR A 1 209 ? 16.859 -12.617 -6.328 1 98.81 209 THR A C 1
ATOM 1593 O O . THR A 1 209 ? 16.703 -13.016 -5.172 1 98.81 209 THR A O 1
ATOM 1596 N N . MET A 1 210 ? 17.75 -13.109 -7.195 1 98.75 210 MET A N 1
ATOM 1597 C CA . MET A 1 210 ? 18.797 -14.047 -6.77 1 98.75 210 MET A CA 1
ATOM 1598 C C . MET A 1 210 ? 20.094 -13.312 -6.48 1 98.75 210 MET A C 1
ATOM 1600 O O . MET A 1 210 ? 21.125 -13.938 -6.188 1 98.75 210 MET A O 1
ATOM 1604 N N . GLU A 1 211 ? 20.016 -12.008 -6.488 1 98.12 211 GLU A N 1
ATOM 1605 C CA . GLU A 1 211 ? 21.188 -11.18 -6.234 1 98.12 211 GLU A CA 1
ATOM 1606 C C . GLU A 1 211 ? 21.375 -10.922 -4.742 1 98.12 211 GLU A C 1
ATOM 1608 O O . GLU A 1 211 ? 20.453 -10.438 -4.074 1 98.12 211 GLU A O 1
ATOM 1613 N N . GLU A 1 212 ? 22.562 -11.25 -4.289 1 96.44 212 GLU A N 1
ATOM 1614 C CA . GLU A 1 212 ? 22.922 -10.906 -2.916 1 96.44 212 GLU A CA 1
ATOM 1615 C C . GLU A 1 212 ? 23.188 -9.406 -2.777 1 96.44 212 GLU A C 1
ATOM 1617 O O . GLU A 1 212 ? 23.625 -8.758 -3.732 1 96.44 212 GLU A O 1
ATOM 1622 N N . PRO A 1 213 ? 22.891 -8.789 -1.638 1 96.56 213 PRO A N 1
ATOM 1623 C CA . PRO A 1 213 ? 22.469 -9.43 -0.395 1 96.56 213 PRO A CA 1
ATOM 1624 C C . PRO A 1 213 ? 20.938 -9.461 -0.241 1 96.56 213 PRO A C 1
ATOM 1626 O O . PRO A 1 213 ? 20.438 -9.797 0.829 1 96.56 213 PRO A O 1
ATOM 1629 N N . VAL A 1 214 ? 20.172 -9.133 -1.26 1 98 214 VAL A N 1
ATOM 1630 C CA . VAL A 1 214 ? 18.719 -8.984 -1.155 1 98 214 VAL A CA 1
ATOM 1631 C C . VAL A 1 214 ? 18.062 -10.352 -1.253 1 98 214 VAL A C 1
ATOM 1633 O O . VAL A 1 214 ? 16.969 -10.562 -0.699 1 98 214 VAL A O 1
ATOM 1636 N N . ALA A 1 215 ? 18.75 -11.32 -1.889 1 98.5 215 ALA A N 1
ATOM 1637 C CA . ALA A 1 215 ? 18.203 -12.648 -2.152 1 98.5 215 ALA A CA 1
ATOM 1638 C C . ALA A 1 215 ? 17.875 -13.375 -0.852 1 98.5 215 ALA A C 1
ATOM 1640 O O . ALA A 1 215 ? 18.594 -13.234 0.143 1 98.5 215 ALA A O 1
ATOM 1641 N N . HIS A 1 216 ? 16.766 -14.047 -0.893 1 98.56 216 HIS A N 1
ATOM 1642 C CA . HIS A 1 216 ? 16.484 -14.992 0.183 1 98.56 216 HIS A CA 1
ATOM 1643 C C . HIS A 1 216 ? 17.391 -16.203 0.1 1 98.56 216 HIS A C 1
ATOM 1645 O O . HIS A 1 216 ? 17.266 -17.031 -0.81 1 98.56 216 HIS A O 1
ATOM 1651 N N . PRO A 1 217 ? 18.234 -16.422 1.048 1 97.75 217 PRO A N 1
ATOM 1652 C CA . PRO A 1 217 ? 19.281 -17.438 0.908 1 97.75 217 PRO A CA 1
ATOM 1653 C C . PRO A 1 217 ? 18.734 -18.844 0.708 1 97.75 217 PRO A C 1
ATOM 1655 O O . PRO A 1 217 ? 19.234 -19.609 -0.119 1 97.75 217 PRO A O 1
ATOM 1658 N N . GLY A 1 218 ? 17.719 -19.188 1.495 1 97.75 218 GLY A N 1
ATOM 1659 C CA . GLY A 1 218 ? 17.156 -20.531 1.396 1 97.75 218 GLY A CA 1
ATOM 1660 C C . GLY A 1 218 ? 16.594 -20.844 0.021 1 97.75 218 GLY A C 1
ATOM 1661 O O . GLY A 1 218 ? 16.906 -21.875 -0.565 1 97.75 218 GLY A O 1
ATOM 1662 N N . SER A 1 219 ? 15.75 -19.984 -0.526 1 98.44 219 SER A N 1
ATOM 1663 C CA . SER A 1 219 ? 15.164 -20.172 -1.85 1 98.44 219 SER A CA 1
ATOM 1664 C C . SER A 1 219 ? 16.234 -20.156 -2.934 1 98.44 219 SER A C 1
ATOM 1666 O O . SER A 1 219 ? 16.172 -20.922 -3.893 1 98.44 219 SER A O 1
ATOM 1668 N N . ARG A 1 220 ? 17.219 -19.234 -2.803 1 98.56 220 ARG A N 1
ATOM 1669 C CA . ARG A 1 220 ? 18.312 -19.125 -3.762 1 98.56 220 ARG A CA 1
ATOM 1670 C C . ARG A 1 220 ? 19.078 -20.438 -3.852 1 98.56 220 ARG A C 1
ATOM 1672 O O . ARG A 1 220 ? 19.344 -20.938 -4.949 1 98.56 220 ARG A O 1
ATOM 1679 N N . GLU A 1 221 ? 19.422 -20.953 -2.699 1 98.38 221 GLU A N 1
ATOM 1680 C CA . GLU A 1 221 ? 20.172 -22.203 -2.662 1 98.38 221 GLU A CA 1
ATOM 1681 C C . GLU A 1 221 ? 19.359 -23.359 -3.256 1 98.38 221 GLU A C 1
ATOM 1683 O O . GLU A 1 221 ? 19.891 -24.172 -4.012 1 98.38 221 GLU A O 1
ATOM 1688 N N . ALA A 1 222 ? 18.094 -23.422 -2.924 1 98.12 222 ALA A N 1
ATOM 1689 C CA . ALA A 1 222 ? 17.234 -24.5 -3.42 1 98.12 222 ALA A CA 1
ATOM 1690 C C . ALA A 1 222 ? 17.062 -24.406 -4.934 1 98.12 222 ALA A C 1
ATOM 1692 O O . ALA A 1 222 ? 16.984 -25.438 -5.613 1 98.12 222 ALA A O 1
ATOM 1693 N N . LEU A 1 223 ? 17.047 -23.219 -5.465 1 97.81 223 LEU A N 1
ATOM 1694 C CA . LEU A 1 223 ? 16.75 -22.984 -6.875 1 97.81 223 LEU A CA 1
ATOM 1695 C C . LEU A 1 223 ? 18 -23.156 -7.73 1 97.81 223 LEU A C 1
ATOM 1697 O O . LEU A 1 223 ? 17.969 -23.859 -8.75 1 97.81 223 LEU A O 1
ATOM 1701 N N . ILE A 1 224 ? 19.141 -22.5 -7.242 1 98 224 ILE A N 1
ATOM 1702 C CA . ILE A 1 224 ? 20.25 -22.391 -8.195 1 98 224 ILE A CA 1
ATOM 1703 C C . ILE A 1 224 ? 21.547 -22.812 -7.508 1 98 224 ILE A C 1
ATOM 1705 O O . ILE A 1 224 ? 22.641 -22.625 -8.062 1 98 224 ILE A O 1
ATOM 1709 N N . GLY A 1 225 ? 21.516 -23.328 -6.32 1 97.62 225 GLY A N 1
ATOM 1710 C CA . GLY A 1 225 ? 22.672 -23.875 -5.648 1 97.62 225 GLY A CA 1
ATOM 1711 C C . GLY A 1 225 ? 23.484 -22.844 -4.902 1 97.62 225 GLY A C 1
ATOM 1712 O O . GLY A 1 225 ? 23.062 -21.688 -4.781 1 97.62 225 GLY A O 1
ATOM 1713 N N . THR A 1 226 ? 24.625 -23.234 -4.398 1 96.38 226 THR A N 1
ATOM 1714 C CA . THR A 1 226 ? 25.422 -22.406 -3.504 1 96.38 226 THR A CA 1
ATOM 1715 C C . THR A 1 226 ? 26.406 -21.547 -4.293 1 96.38 226 THR A C 1
ATOM 1717 O O . THR A 1 226 ? 26.891 -20.531 -3.797 1 96.38 226 THR A O 1
ATOM 1720 N N . GLN A 1 227 ? 26.734 -22.016 -5.504 1 96.62 227 GLN A N 1
ATOM 1721 C CA . GLN A 1 227 ? 27.672 -21.266 -6.332 1 96.62 227 GLN A CA 1
ATOM 1722 C C . GLN A 1 227 ? 27.109 -21.047 -7.734 1 96.62 227 GLN A C 1
ATOM 1724 O O . GLN A 1 227 ? 27.734 -21.453 -8.727 1 96.62 227 GLN A O 1
ATOM 1729 N N . PRO A 1 228 ? 26.016 -20.359 -7.723 1 97.69 228 PRO A N 1
ATOM 1730 C CA . PRO A 1 228 ? 25.422 -20.109 -9.047 1 97.69 228 PRO A CA 1
ATOM 1731 C C . PRO A 1 228 ? 26.266 -19.156 -9.891 1 97.69 228 PRO A C 1
ATOM 1733 O O . PRO A 1 228 ? 26.969 -18.297 -9.352 1 97.69 228 PRO A O 1
ATOM 1736 N N . ASP A 1 229 ? 26.266 -19.281 -11.242 1 97.81 229 ASP A N 1
ATOM 1737 C CA . ASP A 1 229 ? 26.906 -18.312 -12.117 1 97.81 229 ASP A CA 1
ATOM 1738 C C . ASP A 1 229 ? 25.984 -17.141 -12.43 1 97.81 229 ASP A C 1
ATOM 1740 O O . ASP A 1 229 ? 24.828 -17.141 -12.023 1 97.81 229 ASP A O 1
ATOM 1744 N N . ASP A 1 230 ? 26.5 -16.188 -13.164 1 98 230 ASP A N 1
ATOM 1745 C CA . ASP A 1 230 ? 25.766 -14.961 -13.445 1 98 230 ASP A CA 1
ATOM 1746 C C . ASP A 1 230 ? 24.547 -15.242 -14.305 1 98 230 ASP A C 1
ATOM 1748 O O . ASP A 1 230 ? 23.516 -14.57 -14.172 1 98 230 ASP A O 1
ATOM 1752 N N . HIS A 1 231 ? 24.672 -16.172 -15.141 1 98.06 231 HIS A N 1
ATOM 1753 C CA . HIS A 1 231 ? 23.562 -16.516 -16.016 1 98.06 231 HIS A CA 1
ATOM 1754 C C . HIS A 1 231 ? 22.375 -17.047 -15.203 1 98.06 231 HIS A C 1
ATOM 1756 O O . HIS A 1 231 ? 21.234 -16.641 -15.422 1 98.06 231 HIS A O 1
ATOM 1762 N N . ALA A 1 232 ? 22.641 -17.953 -14.266 1 98.19 232 ALA A N 1
ATOM 1763 C CA . ALA A 1 232 ? 21.594 -18.5 -13.406 1 98.19 232 ALA A CA 1
ATOM 1764 C C . ALA A 1 232 ? 20.969 -17.406 -12.547 1 98.19 232 ALA A C 1
ATOM 1766 O O . ALA A 1 232 ? 19.734 -17.328 -12.406 1 98.19 232 ALA A O 1
ATOM 1767 N N . ILE A 1 233 ? 21.812 -16.547 -12.008 1 98.62 233 ILE A N 1
ATOM 1768 C CA . ILE A 1 233 ? 21.344 -15.445 -11.18 1 98.62 233 ILE A CA 1
ATOM 1769 C C . ILE A 1 233 ? 20.375 -14.57 -11.992 1 98.62 233 ILE A C 1
ATOM 1771 O O . ILE A 1 233 ? 19.297 -14.234 -11.523 1 98.62 233 ILE A O 1
ATOM 1775 N N . HIS A 1 234 ? 20.75 -14.266 -13.211 1 98.44 234 HIS A N 1
ATOM 1776 C CA . HIS A 1 234 ? 19.938 -13.43 -14.07 1 98.44 234 HIS A CA 1
ATOM 1777 C C . HIS A 1 234 ? 18.641 -14.148 -14.469 1 98.44 234 HIS A C 1
ATOM 1779 O O . HIS A 1 234 ? 17.562 -13.57 -14.383 1 98.44 234 HIS A O 1
ATOM 1785 N N . ARG A 1 235 ? 18.719 -15.391 -14.836 1 98.12 235 ARG A N 1
ATOM 1786 C CA . ARG A 1 235 ? 17.609 -16.156 -15.367 1 98.12 235 ARG A CA 1
ATOM 1787 C C . ARG A 1 235 ? 16.516 -16.344 -14.32 1 98.12 235 ARG A C 1
ATOM 1789 O O . ARG A 1 235 ? 15.328 -16.344 -14.648 1 98.12 235 ARG A O 1
ATOM 1796 N N . TYR A 1 236 ? 16.922 -16.484 -13.086 1 98.75 236 TYR A N 1
ATOM 1797 C CA . TYR A 1 236 ? 15.961 -16.828 -12.047 1 98.75 236 TYR A CA 1
ATOM 1798 C C . TYR A 1 236 ? 15.68 -15.617 -11.148 1 98.75 236 TYR A C 1
ATOM 1800 O O . TYR A 1 236 ? 15.242 -15.781 -10.008 1 98.75 236 TYR A O 1
ATOM 1808 N N . SER A 1 237 ? 16.016 -14.422 -11.664 1 98.88 237 SER A N 1
ATOM 1809 C CA . SER A 1 237 ? 15.57 -13.148 -11.109 1 98.88 237 SER A CA 1
ATOM 1810 C C . SER A 1 237 ? 14.484 -12.516 -11.969 1 98.88 237 SER A C 1
ATOM 1812 O O . SER A 1 237 ? 14.781 -11.719 -12.859 1 98.88 237 SER A O 1
ATOM 1814 N N . PRO A 1 238 ? 13.195 -12.812 -11.602 1 98.81 238 PRO A N 1
ATOM 1815 C CA . PRO A 1 238 ? 12.094 -12.414 -12.469 1 98.81 238 PRO A CA 1
ATOM 1816 C C . PRO A 1 238 ? 12.086 -10.914 -12.758 1 98.81 238 PRO A C 1
ATOM 1818 O O . PRO A 1 238 ? 11.688 -10.492 -13.852 1 98.81 238 PRO A O 1
ATOM 1821 N N . GLU A 1 239 ? 12.539 -10.016 -11.805 1 98.75 239 GLU A N 1
ATOM 1822 C CA . GLU A 1 239 ? 12.531 -8.57 -12.016 1 98.75 239 GLU A CA 1
ATOM 1823 C C . GLU A 1 239 ? 13.43 -8.172 -13.188 1 98.75 239 GLU A C 1
ATOM 1825 O O . GLU A 1 239 ? 13.305 -7.074 -13.727 1 98.75 239 GLU A O 1
ATOM 1830 N N . LYS A 1 240 ? 14.328 -9.109 -13.633 1 98.56 240 LYS A N 1
ATOM 1831 C CA . LYS A 1 240 ? 15.25 -8.82 -14.734 1 98.56 240 LYS A CA 1
ATOM 1832 C C . LYS A 1 240 ? 14.641 -9.227 -16.078 1 98.56 240 LYS A C 1
ATOM 1834 O O . LYS A 1 240 ? 15.188 -8.914 -17.125 1 98.56 240 LYS A O 1
ATOM 1839 N N . ALA A 1 241 ? 13.477 -9.844 -16.078 1 98.31 241 ALA A N 1
ATOM 1840 C CA . ALA A 1 241 ? 12.891 -10.383 -17.297 1 98.31 241 ALA A CA 1
ATOM 1841 C C . ALA A 1 241 ? 11.617 -9.625 -17.672 1 98.31 241 ALA A C 1
ATOM 1843 O O . ALA A 1 241 ? 10.867 -10.055 -18.562 1 98.31 241 ALA A O 1
ATOM 1844 N N . ILE A 1 242 ? 11.391 -8.469 -17.047 1 98.81 242 ILE A N 1
ATOM 1845 C CA . ILE A 1 242 ? 10.164 -7.707 -17.281 1 98.81 242 ILE A CA 1
ATOM 1846 C C . ILE A 1 242 ? 10.188 -7.082 -18.672 1 98.81 242 ILE A C 1
ATOM 1848 O O . ILE A 1 242 ? 11.219 -6.555 -19.094 1 98.81 242 ILE A O 1
ATOM 1852 N N . THR A 1 243 ? 9.156 -7.18 -19.406 1 98.5 243 THR A N 1
ATOM 1853 C CA . THR A 1 243 ? 8.906 -6.488 -20.672 1 98.5 243 THR A CA 1
ATOM 1854 C C . THR A 1 243 ? 7.559 -5.781 -20.641 1 98.5 243 THR A C 1
ATOM 1856 O O . THR A 1 243 ? 6.797 -5.926 -19.672 1 98.5 243 THR A O 1
ATOM 1859 N N . ARG A 1 244 ? 7.223 -5.055 -21.672 1 98.25 244 ARG A N 1
ATOM 1860 C CA . ARG A 1 244 ? 5.945 -4.352 -21.766 1 98.25 244 ARG A CA 1
ATOM 1861 C C . ARG A 1 244 ? 4.781 -5.336 -21.828 1 98.25 244 ARG A C 1
ATOM 1863 O O . ARG A 1 244 ? 3.633 -4.957 -21.594 1 98.25 244 ARG A O 1
ATOM 1870 N N . ASN A 1 245 ? 5.082 -6.664 -22.141 1 98.19 245 ASN A N 1
ATOM 1871 C CA . ASN A 1 245 ? 4.035 -7.672 -22.281 1 98.19 245 ASN A CA 1
ATOM 1872 C C . ASN A 1 245 ? 3.783 -8.406 -20.969 1 98.19 245 ASN A C 1
ATOM 1874 O O . ASN A 1 245 ? 2.852 -9.203 -20.859 1 98.19 245 ASN A O 1
ATOM 1878 N N . THR A 1 246 ? 4.68 -8.148 -19.953 1 98.75 246 THR A N 1
ATOM 1879 C CA . THR A 1 246 ? 4.473 -8.766 -18.641 1 98.75 246 THR A CA 1
ATOM 1880 C C . THR A 1 246 ? 3.102 -8.406 -18.078 1 98.75 246 THR A C 1
ATOM 1882 O O . THR A 1 246 ? 2.658 -7.258 -18.203 1 98.75 246 THR A O 1
ATOM 1885 N N . PRO A 1 247 ? 2.369 -9.406 -17.5 1 98.75 247 PRO A N 1
ATOM 1886 C CA . PRO A 1 247 ? 1.052 -9.109 -16.938 1 98.75 247 PRO A CA 1
ATOM 1887 C C . PRO A 1 247 ? 1.106 -8.055 -15.828 1 98.75 247 PRO A C 1
ATOM 1889 O O . PRO A 1 247 ? 2.133 -7.902 -15.164 1 98.75 247 PRO A O 1
ATOM 1892 N N . PRO A 1 248 ? -0.027 -7.305 -15.664 1 98.81 248 PRO A N 1
ATOM 1893 C CA . PRO A 1 248 ? -0.117 -6.406 -14.508 1 98.81 248 PRO A CA 1
ATOM 1894 C C . PRO A 1 248 ? 0.128 -7.125 -13.188 1 98.81 248 PRO A C 1
ATOM 1896 O O . PRO A 1 248 ? -0.151 -8.32 -13.062 1 98.81 248 PRO A O 1
ATOM 1899 N N . ALA A 1 249 ? 0.599 -6.348 -12.203 1 98.88 249 ALA A N 1
ATOM 1900 C CA . ALA A 1 249 ? 0.98 -7.02 -10.969 1 98.88 249 ALA A CA 1
ATOM 1901 C C . ALA A 1 249 ? 0.519 -6.227 -9.75 1 98.88 249 ALA A C 1
ATOM 1903 O O . ALA A 1 249 ? 0.458 -4.996 -9.789 1 98.88 249 ALA A O 1
ATOM 1904 N N . PHE A 1 250 ? 0.106 -6.906 -8.773 1 98.94 250 PHE A N 1
ATOM 1905 C CA . PHE A 1 250 ? -0.138 -6.453 -7.41 1 98.94 250 PHE A CA 1
ATOM 1906 C C . PHE A 1 250 ? 0.943 -6.965 -6.465 1 98.94 250 PHE A C 1
ATOM 1908 O O . PHE A 1 250 ? 1.19 -8.172 -6.395 1 98.94 250 PHE A O 1
ATOM 1915 N N . LEU A 1 251 ? 1.626 -6.035 -5.754 1 98.94 251 LEU A N 1
ATOM 1916 C CA . LEU A 1 251 ? 2.709 -6.395 -4.844 1 98.94 251 LEU A CA 1
ATOM 1917 C C . LEU A 1 251 ? 2.318 -6.109 -3.398 1 98.94 251 LEU A C 1
ATOM 1919 O O . LEU A 1 251 ? 1.811 -5.027 -3.088 1 98.94 251 LEU A O 1
ATOM 1923 N N . LEU A 1 252 ? 2.482 -7.086 -2.549 1 98.94 252 LEU A N 1
ATOM 1924 C CA . LEU A 1 252 ? 2.234 -6.984 -1.115 1 98.94 252 LEU A CA 1
ATOM 1925 C C . LEU A 1 252 ? 3.451 -7.449 -0.321 1 98.94 252 LEU A C 1
ATOM 1927 O O . LEU A 1 252 ? 4.027 -8.5 -0.615 1 98.94 252 LEU A O 1
ATOM 1931 N N . HIS A 1 253 ? 3.867 -6.691 0.692 1 98.94 253 HIS A N 1
ATOM 1932 C CA . HIS A 1 253 ? 4.992 -7.051 1.549 1 98.94 253 HIS A CA 1
ATOM 1933 C C . HIS A 1 253 ? 4.867 -6.398 2.922 1 98.94 253 HIS A C 1
ATOM 1935 O O . HIS A 1 253 ? 4.09 -5.457 3.098 1 98.94 253 HIS A O 1
ATOM 1941 N N . ALA A 1 254 ? 5.441 -6.984 3.891 1 98.88 254 ALA A N 1
ATOM 1942 C CA . ALA A 1 254 ? 5.637 -6.301 5.164 1 98.88 254 ALA A CA 1
ATOM 1943 C C . ALA A 1 254 ? 7.059 -5.754 5.281 1 98.88 254 ALA A C 1
ATOM 1945 O O . ALA A 1 254 ? 8.023 -6.438 4.934 1 98.88 254 ALA A O 1
ATOM 1946 N N . VAL A 1 255 ? 7.16 -4.543 5.766 1 98.81 255 VAL A N 1
ATOM 1947 C CA . VAL A 1 255 ? 8.461 -3.891 5.875 1 98.81 255 VAL A CA 1
ATOM 1948 C C . VAL A 1 255 ? 9.32 -4.621 6.898 1 98.81 255 VAL A C 1
ATOM 1950 O O . VAL A 1 255 ? 10.539 -4.723 6.734 1 98.81 255 VAL A O 1
ATOM 1953 N N . ASP A 1 256 ? 8.703 -5.199 7.863 1 98.44 256 ASP A N 1
ATOM 1954 C CA . ASP A 1 256 ? 9.438 -5.828 8.953 1 98.44 256 ASP A CA 1
ATOM 1955 C C . ASP A 1 256 ? 9.664 -7.316 8.68 1 98.44 256 ASP A C 1
ATOM 1957 O O . ASP A 1 256 ? 9.953 -8.078 9.602 1 98.44 256 ASP A O 1
ATOM 1961 N N . ASP A 1 257 ? 9.5 -7.793 7.465 1 98.69 257 ASP A N 1
ATOM 1962 C CA . ASP A 1 257 ? 9.758 -9.172 7.082 1 98.69 257 ASP A CA 1
ATOM 1963 C C . ASP A 1 257 ? 11.227 -9.539 7.305 1 98.69 257 ASP A C 1
ATOM 1965 O O . ASP A 1 257 ? 12.109 -9.008 6.625 1 98.69 257 ASP A O 1
ATOM 1969 N N . PRO A 1 258 ? 11.539 -10.461 8.234 1 97.75 258 PRO A N 1
ATOM 1970 C CA . PRO A 1 258 ? 12.93 -10.812 8.516 1 97.75 258 PRO A CA 1
ATOM 1971 C C . PRO A 1 258 ? 13.492 -11.828 7.523 1 97.75 258 PRO A C 1
ATOM 1973 O O . PRO A 1 258 ? 14.703 -12.055 7.48 1 97.75 258 PRO A O 1
ATOM 1976 N N . ALA A 1 259 ? 12.617 -12.453 6.781 1 98.06 259 ALA A N 1
ATOM 1977 C CA . ALA A 1 259 ? 13.031 -13.57 5.93 1 98.06 259 ALA A CA 1
ATOM 1978 C C . ALA A 1 259 ? 13.273 -13.102 4.496 1 98.06 259 ALA A C 1
ATOM 1980 O O . ALA A 1 259 ? 14.344 -13.336 3.934 1 98.06 259 ALA A O 1
ATOM 1981 N N . VAL A 1 260 ? 12.273 -12.547 3.902 1 98.81 260 VAL A N 1
ATOM 1982 C CA . VAL A 1 260 ? 12.383 -11.969 2.568 1 98.81 260 VAL A CA 1
ATOM 1983 C C . VAL A 1 260 ? 12.414 -10.445 2.666 1 98.81 260 VAL A C 1
ATOM 1985 O O . VAL A 1 260 ? 11.414 -9.812 3.02 1 98.81 260 VAL A O 1
ATOM 1988 N N . LYS A 1 261 ? 13.555 -9.883 2.312 1 98.81 261 LYS A N 1
ATOM 1989 C CA . LYS A 1 261 ? 13.734 -8.445 2.434 1 98.81 261 LYS A CA 1
ATOM 1990 C C . LYS A 1 261 ? 12.742 -7.688 1.555 1 98.81 261 LYS A C 1
ATOM 1992 O O . LYS A 1 261 ? 12.484 -8.086 0.418 1 98.81 261 LYS A O 1
ATOM 1997 N N . VAL A 1 262 ? 12.195 -6.59 2.051 1 98.88 262 VAL A N 1
ATOM 1998 C CA . VAL A 1 262 ? 11.172 -5.797 1.369 1 98.88 262 VAL A CA 1
ATOM 1999 C C . VAL A 1 262 ? 11.711 -5.305 0.029 1 98.88 262 VAL A C 1
ATOM 2001 O O . VAL A 1 262 ? 10.953 -5.09 -0.916 1 98.88 262 VAL A O 1
ATOM 2004 N N . GLU A 1 263 ? 13.047 -5.215 -0.139 1 98.81 263 GLU A N 1
ATOM 2005 C CA . GLU A 1 263 ? 13.695 -4.797 -1.375 1 98.81 263 GLU A CA 1
ATOM 2006 C C . GLU A 1 263 ? 13.289 -5.688 -2.545 1 98.81 263 GLU A C 1
ATOM 2008 O O . GLU A 1 263 ? 13.273 -5.242 -3.693 1 98.81 263 GLU A O 1
ATOM 2013 N N . ASN A 1 264 ? 12.938 -6.977 -2.234 1 98.94 264 ASN A N 1
ATOM 2014 C CA . ASN A 1 264 ? 12.445 -7.848 -3.297 1 98.94 264 ASN A CA 1
ATOM 2015 C C . ASN A 1 264 ? 11.234 -7.25 -3.998 1 98.94 264 ASN A C 1
ATOM 2017 O O . ASN A 1 264 ? 11.172 -7.219 -5.227 1 98.94 264 ASN A O 1
ATOM 2021 N N . SER A 1 265 ? 10.289 -6.73 -3.275 1 98.94 265 SER A N 1
ATOM 2022 C CA . SER A 1 265 ? 9.094 -6.109 -3.844 1 98.94 265 SER A CA 1
ATOM 2023 C C . SER A 1 265 ? 9.43 -4.777 -4.508 1 98.94 265 SER A C 1
ATOM 2025 O O . SER A 1 265 ? 8.883 -4.445 -5.559 1 98.94 265 SER A O 1
ATOM 2027 N N . LEU A 1 266 ? 10.352 -4.02 -3.945 1 98.88 266 LEU A N 1
ATOM 2028 C CA . LEU A 1 266 ? 10.75 -2.738 -4.52 1 98.88 266 LEU A CA 1
ATOM 2029 C C . LEU A 1 266 ? 11.422 -2.938 -5.871 1 98.88 266 LEU A C 1
ATOM 2031 O O . LEU A 1 266 ? 11.172 -2.182 -6.812 1 98.88 266 LEU A O 1
ATOM 2035 N N . LEU A 1 267 ? 12.289 -3.963 -5.973 1 98.81 267 LEU A N 1
ATOM 2036 C CA . LEU A 1 267 ? 12.953 -4.266 -7.234 1 98.81 267 LEU A CA 1
ATOM 2037 C C . LEU A 1 267 ? 11.938 -4.609 -8.32 1 98.81 267 LEU A C 1
ATOM 2039 O O . LEU A 1 267 ? 12.039 -4.121 -9.445 1 98.81 267 LEU A O 1
ATOM 2043 N N . MET A 1 268 ? 10.977 -5.441 -7.965 1 98.94 268 MET A N 1
ATOM 2044 C CA . MET A 1 268 ? 9.945 -5.824 -8.922 1 98.94 268 MET A CA 1
ATOM 2045 C C . MET A 1 268 ? 9.102 -4.621 -9.328 1 98.94 268 MET A C 1
ATOM 2047 O O . MET A 1 268 ? 8.805 -4.43 -10.508 1 98.94 268 MET A O 1
ATOM 2051 N N . PHE A 1 269 ? 8.711 -3.785 -8.383 1 98.94 269 PHE A N 1
ATOM 2052 C CA . PHE A 1 269 ? 7.945 -2.578 -8.68 1 98.94 269 PHE A CA 1
ATOM 2053 C C . PHE A 1 269 ? 8.68 -1.706 -9.688 1 98.94 269 PHE A C 1
ATOM 2055 O O . PHE A 1 269 ? 8.094 -1.29 -10.695 1 98.94 269 PHE A O 1
ATOM 2062 N N . ASN A 1 270 ? 9.891 -1.401 -9.391 1 98.81 270 ASN A N 1
ATOM 2063 C CA . ASN A 1 270 ? 10.688 -0.514 -10.234 1 98.81 270 ASN A CA 1
ATOM 2064 C C . ASN A 1 270 ? 10.82 -1.062 -11.648 1 98.81 270 ASN A C 1
ATOM 2066 O O . ASN A 1 270 ? 10.734 -0.309 -12.625 1 98.81 270 ASN A O 1
ATOM 2070 N N . ALA A 1 271 ? 11.062 -2.395 -11.758 1 98.88 271 ALA A N 1
ATOM 2071 C CA . ALA A 1 271 ? 11.211 -3.023 -13.07 1 98.88 271 ALA A CA 1
ATOM 2072 C C . ALA A 1 271 ? 9.914 -2.914 -13.867 1 98.88 271 ALA A C 1
ATOM 2074 O O . ALA A 1 271 ? 9.945 -2.568 -15.055 1 98.88 271 ALA A O 1
ATOM 2075 N N . LEU A 1 272 ? 8.773 -3.225 -13.227 1 98.94 272 LEU A N 1
ATOM 2076 C CA . LEU A 1 272 ? 7.477 -3.131 -13.883 1 98.94 272 LEU A CA 1
ATOM 2077 C C . LEU A 1 272 ? 7.18 -1.692 -14.289 1 98.94 272 LEU A C 1
ATOM 2079 O O . LEU A 1 272 ? 6.77 -1.438 -15.43 1 98.94 272 LEU A O 1
ATOM 2083 N N . HIS A 1 273 ? 7.414 -0.787 -13.359 1 98.75 273 HIS A N 1
ATOM 2084 C CA . HIS A 1 273 ? 7.16 0.631 -13.586 1 98.75 273 HIS A CA 1
ATOM 2085 C C . HIS A 1 273 ? 7.988 1.16 -14.75 1 98.75 273 HIS A C 1
ATOM 2087 O O . HIS A 1 273 ? 7.48 1.906 -15.586 1 98.75 273 HIS A O 1
ATOM 2093 N N . ALA A 1 274 ? 9.203 0.787 -14.836 1 98.25 274 ALA A N 1
ATOM 2094 C CA . ALA A 1 274 ? 10.125 1.246 -15.875 1 98.25 274 ALA A CA 1
ATOM 2095 C C . ALA A 1 274 ? 9.648 0.805 -17.25 1 98.25 274 ALA A C 1
ATOM 2097 O O . ALA A 1 274 ? 9.898 1.486 -18.25 1 98.25 274 ALA A O 1
ATOM 2098 N N . GLN A 1 275 ? 8.961 -0.311 -17.359 1 98.56 275 GLN A N 1
ATOM 2099 C CA . GLN A 1 275 ? 8.508 -0.85 -18.641 1 98.56 275 GLN A CA 1
ATOM 2100 C C . GLN A 1 275 ? 7.066 -0.437 -18.922 1 98.56 275 GLN A C 1
ATOM 2102 O O . GLN A 1 275 ? 6.473 -0.884 -19.906 1 98.56 275 GLN A O 1
ATOM 2107 N N . GLY A 1 276 ? 6.484 0.351 -18.047 1 98.31 276 GLY A N 1
ATOM 2108 C CA . GLY A 1 276 ? 5.125 0.823 -18.234 1 98.31 276 GLY A CA 1
ATOM 2109 C C . GLY A 1 276 ? 4.078 -0.236 -17.953 1 98.31 276 GLY A C 1
ATOM 2110 O O . GLY A 1 276 ? 2.939 -0.135 -18.406 1 98.31 276 GLY A O 1
ATOM 2111 N N . VAL A 1 277 ? 4.422 -1.354 -17.266 1 98.75 277 VAL A N 1
ATOM 2112 C CA . VAL A 1 277 ? 3.477 -2.398 -16.875 1 98.75 277 VAL A CA 1
ATOM 2113 C C . VAL A 1 277 ? 2.643 -1.929 -15.688 1 98.75 277 VAL A C 1
ATOM 2115 O O . VAL A 1 277 ? 3.188 -1.446 -14.695 1 98.75 277 VAL A O 1
ATOM 2118 N N . PRO A 1 278 ? 1.28 -2.01 -15.742 1 98.62 278 PRO A N 1
ATOM 2119 C CA . PRO A 1 278 ? 0.457 -1.625 -14.594 1 98.62 278 PRO A CA 1
ATOM 2120 C C . PRO A 1 278 ? 0.853 -2.357 -13.312 1 98.62 278 PRO A C 1
ATOM 2122 O O . PRO A 1 278 ? 1.025 -3.58 -13.328 1 98.62 278 PRO A O 1
ATOM 2125 N N . VAL A 1 279 ? 1.027 -1.628 -12.234 1 98.88 279 VAL A N 1
ATOM 2126 C CA . VAL A 1 279 ? 1.48 -2.217 -10.984 1 98.88 279 VAL A CA 1
ATOM 2127 C C . VAL A 1 279 ? 0.91 -1.429 -9.805 1 98.88 279 VAL A C 1
ATOM 2129 O O . VAL A 1 279 ? 0.79 -0.203 -9.867 1 98.88 279 VAL A O 1
ATOM 2132 N N . GLU A 1 280 ? 0.427 -2.064 -8.812 1 98.88 280 GLU A N 1
ATOM 2133 C CA . GLU A 1 280 ? 0.025 -1.569 -7.5 1 98.88 280 GLU A CA 1
ATOM 2134 C C . GLU A 1 280 ? 0.823 -2.244 -6.387 1 98.88 280 GLU A C 1
ATOM 2136 O O . GLU A 1 280 ? 1.108 -3.441 -6.461 1 98.88 280 GLU A O 1
ATOM 2141 N N . MET A 1 281 ? 1.291 -1.47 -5.383 1 98.94 281 MET A N 1
ATOM 2142 C CA . MET A 1 281 ? 2.135 -2.035 -4.332 1 98.94 281 MET A CA 1
ATOM 2143 C C . MET A 1 281 ? 1.701 -1.541 -2.959 1 98.94 281 MET A C 1
ATOM 2145 O O . MET A 1 281 ? 1.446 -0.349 -2.775 1 98.94 281 MET A O 1
ATOM 2149 N N . HIS A 1 282 ? 1.579 -2.443 -2.068 1 98.94 282 HIS A N 1
ATOM 2150 C CA . HIS A 1 282 ? 1.275 -2.148 -0.673 1 98.94 282 HIS A CA 1
ATOM 2151 C C . HIS A 1 282 ? 2.332 -2.736 0.257 1 98.94 282 HIS A C 1
ATOM 2153 O O . HIS A 1 282 ? 2.467 -3.959 0.357 1 98.94 282 HIS A O 1
ATOM 2159 N N . LEU A 1 283 ? 3.104 -1.855 0.919 1 98.94 283 LEU A N 1
ATOM 2160 C CA . LEU A 1 283 ? 4.07 -2.238 1.944 1 98.94 283 LEU A CA 1
ATOM 2161 C C . LEU A 1 283 ? 3.559 -1.873 3.334 1 98.94 283 LEU A C 1
ATOM 2163 O O . LEU A 1 283 ? 3.547 -0.698 3.707 1 98.94 283 LEU A O 1
ATOM 2167 N N . PHE A 1 284 ? 3.1 -2.865 4.07 1 98.94 284 PHE A N 1
ATOM 2168 C CA . PHE A 1 284 ? 2.652 -2.645 5.441 1 98.94 284 PHE A CA 1
ATOM 2169 C C . PHE A 1 284 ? 3.838 -2.607 6.398 1 98.94 284 PHE A C 1
ATOM 2171 O O . PHE A 1 284 ? 4.785 -3.381 6.254 1 98.94 284 PHE A O 1
ATOM 2178 N N . GLU A 1 285 ? 3.756 -1.72 7.41 1 98.75 285 GLU A N 1
ATOM 2179 C CA . GLU A 1 285 ? 4.84 -1.623 8.383 1 98.75 285 GLU A CA 1
ATOM 2180 C C . GLU A 1 285 ? 5.035 -2.941 9.125 1 98.75 285 GLU A C 1
ATOM 2182 O O . GLU A 1 285 ? 6.168 -3.389 9.32 1 98.75 285 GLU A O 1
ATOM 2187 N N . GLN A 1 286 ? 3.861 -3.578 9.484 1 98 286 GLN A N 1
ATOM 2188 C CA . GLN A 1 286 ? 3.891 -4.77 10.328 1 98 286 GLN A CA 1
ATOM 2189 C C . GLN A 1 286 ? 3.195 -5.945 9.648 1 98 286 GLN A C 1
ATOM 2191 O O . GLN A 1 286 ? 2.102 -5.793 9.102 1 98 286 GLN A O 1
ATOM 2196 N N . GLY A 1 287 ? 3.826 -7.105 9.641 1 97.88 287 GLY A N 1
ATOM 2197 C CA . GLY A 1 287 ? 3.238 -8.336 9.141 1 97.88 287 GLY A CA 1
ATOM 2198 C C . GLY A 1 287 ? 4.18 -9.523 9.234 1 97.88 287 GLY A C 1
ATOM 2199 O O . GLY A 1 287 ? 3.746 -10.68 9.133 1 97.88 287 GLY A O 1
ATOM 2200 N N . GLN A 1 288 ? 5.5 -9.164 9.414 1 97.56 288 GLN A N 1
ATOM 2201 C CA . GLN A 1 288 ? 6.527 -10.203 9.375 1 97.56 288 GLN A CA 1
ATOM 2202 C C . GLN A 1 288 ? 6.48 -10.984 8.07 1 97.56 288 GLN A C 1
ATOM 2204 O O . GLN A 1 288 ? 6.273 -10.398 7 1 97.56 288 GLN A O 1
ATOM 2209 N N . HIS A 1 289 ? 6.863 -12.336 8.109 1 97.88 289 HIS A N 1
ATOM 2210 C CA . HIS A 1 289 ? 6.875 -13.141 6.891 1 97.88 289 HIS A CA 1
ATOM 2211 C C . HIS A 1 289 ? 5.785 -14.211 6.93 1 97.88 289 HIS A C 1
ATOM 2213 O O . HIS A 1 289 ? 5.531 -14.805 7.977 1 97.88 289 HIS A O 1
ATOM 2219 N N . GLY A 1 290 ? 5.184 -14.477 5.809 1 97 290 GLY A N 1
ATOM 2220 C CA . GLY A 1 290 ? 4.277 -15.609 5.684 1 97 290 GLY A CA 1
ATOM 2221 C C . GLY A 1 290 ? 2.955 -15.398 6.395 1 97 290 GLY A C 1
ATOM 2222 O O . GLY A 1 290 ? 2.348 -16.359 6.883 1 97 290 GLY A O 1
ATOM 2223 N N . PHE A 1 291 ? 2.496 -14.156 6.434 1 96 291 PHE A N 1
ATOM 2224 C CA . PHE A 1 291 ? 1.341 -13.875 7.277 1 96 291 PHE A CA 1
ATOM 2225 C C . PHE A 1 291 ? 0.052 -14.328 6.602 1 96 291 PHE A C 1
ATOM 2227 O O . PHE A 1 291 ? -0.955 -14.57 7.273 1 96 291 PHE A O 1
ATOM 2234 N N . GLY A 1 292 ? 0.054 -14.547 5.266 1 96.62 292 GLY A N 1
ATOM 2235 C CA . GLY A 1 292 ? -1.202 -14.914 4.633 1 96.62 292 GLY A CA 1
ATOM 2236 C C . GLY A 1 292 ? -2.377 -14.086 5.113 1 96.62 292 GLY A C 1
ATOM 2237 O O . GLY A 1 292 ? -2.289 -12.859 5.188 1 96.62 292 GLY A O 1
ATOM 2238 N N . ILE A 1 293 ? -3.494 -14.742 5.25 1 97.69 293 ILE A N 1
ATOM 2239 C CA . ILE A 1 293 ? -4.664 -14.055 5.785 1 97.69 293 ILE A CA 1
ATOM 2240 C C . ILE A 1 293 ? -4.73 -14.25 7.297 1 97.69 293 ILE A C 1
ATOM 2242 O O . ILE A 1 293 ? -5.023 -13.312 8.039 1 97.69 293 ILE A O 1
ATOM 2246 N N . ARG A 1 294 ? -4.355 -15.406 7.723 1 95.25 294 ARG A N 1
ATOM 2247 C CA . ARG A 1 294 ? -4.52 -15.828 9.109 1 95.25 294 ARG A CA 1
ATOM 2248 C C . ARG A 1 294 ? -3.68 -14.961 10.047 1 95.25 294 ARG A C 1
ATOM 2250 O O . ARG A 1 294 ? -4.191 -14.43 11.039 1 95.25 294 ARG A O 1
ATOM 2257 N N . ASP A 1 295 ? -2.42 -14.836 9.758 1 95.75 295 ASP A N 1
ATOM 2258 C CA . ASP A 1 295 ? -1.511 -14.18 10.688 1 95.75 295 ASP A CA 1
ATOM 2259 C C . ASP A 1 295 ? -1.53 -12.664 10.492 1 95.75 295 ASP A C 1
ATOM 2261 O O . ASP A 1 295 ? -0.864 -11.93 11.219 1 95.75 295 ASP A O 1
ATOM 2265 N N . ALA A 1 296 ? -2.348 -12.18 9.562 1 97.25 296 ALA A N 1
ATOM 2266 C CA . ALA A 1 296 ? -2.557 -10.75 9.383 1 97.25 296 ALA A CA 1
ATOM 2267 C C . ALA A 1 296 ? -3.715 -10.25 10.242 1 97.25 296 ALA A C 1
ATOM 2269 O O . ALA A 1 296 ? -3.9 -9.047 10.406 1 97.25 296 ALA A O 1
ATOM 2270 N N . LEU A 1 297 ? -4.516 -11.203 10.805 1 95.94 297 LEU A N 1
ATOM 2271 C CA . LEU A 1 297 ? -5.652 -10.812 11.633 1 95.94 297 LEU A CA 1
ATOM 2272 C C . LEU A 1 297 ? -5.191 -9.945 12.805 1 95.94 297 LEU A C 1
ATOM 2274 O O . LEU A 1 297 ? -4.223 -10.281 13.484 1 95.94 297 LEU A O 1
ATOM 2278 N N . GLY A 1 298 ? -5.883 -8.859 12.992 1 95.56 298 GLY A N 1
ATOM 2279 C CA . GLY A 1 298 ? -5.566 -7.965 14.094 1 95.56 298 GLY A CA 1
ATOM 2280 C C . GLY A 1 298 ? -4.508 -6.938 13.742 1 95.56 298 GLY A C 1
ATOM 2281 O O . GLY A 1 298 ? -4.23 -6.031 14.539 1 95.56 298 GLY A O 1
ATOM 2282 N N . LEU A 1 299 ? -3.898 -7.043 12.609 1 97.81 299 LEU A N 1
ATOM 2283 C CA . LEU A 1 299 ? -2.92 -6.082 12.117 1 97.81 299 LEU A CA 1
ATOM 2284 C C . LEU A 1 299 ? -3.512 -5.227 11 1 97.81 299 LEU A C 1
ATOM 2286 O O . LEU A 1 299 ? -4.504 -5.613 10.375 1 97.81 299 LEU A O 1
ATOM 2290 N N . PRO A 1 300 ? -2.93 -4.043 10.688 1 98.31 300 PRO A N 1
ATOM 2291 C CA . PRO A 1 300 ? -3.379 -3.258 9.539 1 98.31 300 PRO A CA 1
ATOM 2292 C C . PRO A 1 300 ? -3.342 -4.047 8.234 1 98.31 300 PRO A C 1
ATOM 2294 O O . PRO A 1 300 ? -4.191 -3.846 7.359 1 98.31 300 PRO A O 1
ATOM 2297 N N . ALA A 1 301 ? -2.488 -5.035 8.156 1 98.56 301 ALA A N 1
ATOM 2298 C CA . ALA A 1 301 ? -2.277 -5.805 6.93 1 98.56 301 ALA A CA 1
ATOM 2299 C C . ALA A 1 301 ? -3.475 -6.699 6.633 1 98.56 301 ALA A C 1
ATOM 2301 O O . ALA A 1 301 ? -3.586 -7.254 5.535 1 98.56 301 ALA A O 1
ATOM 2302 N N . HIS A 1 302 ? -4.438 -6.816 7.535 1 98.06 302 HIS A N 1
ATOM 2303 C CA . HIS A 1 302 ? -5.594 -7.68 7.34 1 98.06 302 HIS A CA 1
ATOM 2304 C C . HIS A 1 302 ? -6.43 -7.227 6.148 1 98.06 302 HIS A C 1
ATOM 2306 O O . HIS A 1 302 ? -7.242 -7.992 5.625 1 98.06 302 HIS A O 1
ATOM 2312 N N . LEU A 1 303 ? -6.207 -6.047 5.625 1 98.44 303 LEU A N 1
ATOM 2313 C CA . LEU A 1 303 ? -7.008 -5.465 4.551 1 98.44 303 LEU A CA 1
ATOM 2314 C C . LEU A 1 303 ? -6.516 -5.945 3.189 1 98.44 303 LEU A C 1
ATOM 2316 O O . LEU A 1 303 ? -7.152 -5.68 2.168 1 98.44 303 LEU A O 1
ATOM 2320 N N . TRP A 1 304 ? -5.402 -6.699 3.111 1 98.75 304 TRP A N 1
ATOM 2321 C CA . TRP A 1 304 ? -4.715 -6.895 1.84 1 98.75 304 TRP A CA 1
ATOM 2322 C C . TRP A 1 304 ? -5.586 -7.68 0.865 1 98.75 304 TRP A C 1
ATOM 2324 O O . TRP A 1 304 ? -5.566 -7.426 -0.341 1 98.75 304 TRP A O 1
ATOM 2334 N N . PRO A 1 305 ? -6.441 -8.68 1.332 1 98.69 305 PRO A N 1
ATOM 2335 C CA . PRO A 1 305 ? -7.273 -9.359 0.332 1 98.69 305 PRO A CA 1
ATOM 2336 C C . PRO A 1 305 ? -8.234 -8.406 -0.381 1 98.69 305 PRO A C 1
ATOM 2338 O O . PRO A 1 305 ? -8.43 -8.516 -1.594 1 98.69 305 PRO A O 1
ATOM 2341 N N . ALA A 1 306 ? -8.805 -7.477 0.367 1 98.56 306 ALA A N 1
ATOM 2342 C CA . ALA A 1 306 ? -9.703 -6.496 -0.233 1 98.56 306 ALA A CA 1
ATOM 2343 C C . ALA A 1 306 ? -8.961 -5.594 -1.211 1 98.56 306 ALA A C 1
ATOM 2345 O O . ALA A 1 306 ? -9.484 -5.254 -2.273 1 98.56 306 ALA A O 1
ATOM 2346 N N . LEU A 1 307 ? -7.758 -5.168 -0.829 1 98.81 307 LEU A N 1
ATOM 2347 C CA . LEU A 1 307 ? -6.941 -4.355 -1.726 1 98.81 307 LEU A CA 1
ATOM 2348 C C . LEU A 1 307 ? -6.695 -5.086 -3.043 1 98.81 307 LEU A C 1
ATOM 2350 O O . LEU A 1 307 ? -6.871 -4.508 -4.117 1 98.81 307 LEU A O 1
ATOM 2354 N N . LEU A 1 308 ? -6.324 -6.355 -2.951 1 98.88 308 LEU A N 1
ATOM 2355 C CA . LEU A 1 308 ? -6.055 -7.152 -4.145 1 98.88 308 LEU A CA 1
ATOM 2356 C C . LEU A 1 308 ? -7.309 -7.289 -5 1 98.88 308 LEU A C 1
ATOM 2358 O O . LEU A 1 308 ? -7.273 -7.039 -6.207 1 98.88 308 LEU A O 1
ATOM 2362 N N . MET A 1 309 ? -8.43 -7.684 -4.395 1 98.81 309 MET A N 1
ATOM 2363 C CA . MET A 1 309 ? -9.641 -7.953 -5.16 1 98.81 309 MET A CA 1
ATOM 2364 C C . MET A 1 309 ? -10.195 -6.668 -5.766 1 98.81 309 MET A C 1
ATOM 2366 O O . MET A 1 309 ? -10.703 -6.672 -6.887 1 98.81 309 MET A O 1
ATOM 2370 N N . ASN A 1 310 ? -10.117 -5.527 -5.012 1 98.75 310 ASN A N 1
ATOM 2371 C CA . ASN A 1 310 ? -10.5 -4.246 -5.59 1 98.75 310 ASN A CA 1
ATOM 2372 C C . ASN A 1 310 ? -9.648 -3.906 -6.809 1 98.75 310 ASN A C 1
ATOM 2374 O O . ASN A 1 310 ? -10.156 -3.377 -7.801 1 98.75 310 ASN A O 1
ATOM 2378 N N . TRP A 1 311 ? -8.391 -4.172 -6.742 1 98.81 311 TRP A N 1
ATOM 2379 C CA . TRP A 1 311 ? -7.473 -3.922 -7.852 1 98.81 311 TRP A CA 1
ATOM 2380 C C . TRP A 1 311 ? -7.82 -4.789 -9.055 1 98.81 311 TRP A C 1
ATOM 2382 O O . TRP A 1 311 ? -7.902 -4.297 -10.18 1 98.81 311 TRP A O 1
ATOM 2392 N N . ILE A 1 312 ? -8.047 -6.086 -8.805 1 98.69 312 ILE A N 1
ATOM 2393 C CA . ILE A 1 312 ? -8.406 -7.004 -9.883 1 98.69 312 ILE A CA 1
ATOM 2394 C C . ILE A 1 312 ? -9.68 -6.52 -10.57 1 98.69 312 ILE A C 1
ATOM 2396 O O . ILE A 1 312 ? -9.75 -6.477 -11.805 1 98.69 312 ILE A O 1
ATOM 2400 N N . GLU A 1 313 ? -10.648 -6.141 -9.789 1 97.38 313 GLU A N 1
ATOM 2401 C CA . GLU A 1 313 ? -11.938 -5.699 -10.312 1 97.38 313 GLU A CA 1
ATOM 2402 C C . GLU A 1 313 ? -11.781 -4.445 -11.172 1 97.38 313 GLU A C 1
ATOM 2404 O O . GLU A 1 313 ? -12.547 -4.227 -12.109 1 97.38 313 GLU A O 1
ATOM 2409 N N . SER A 1 314 ? -10.805 -3.662 -10.844 1 96 314 SER A N 1
ATOM 2410 C CA . SER A 1 314 ? -10.578 -2.43 -11.594 1 96 314 SER A CA 1
ATOM 2411 C C . SER A 1 314 ? -9.977 -2.717 -12.961 1 96 314 SER A C 1
ATOM 2413 O O . SER A 1 314 ? -9.977 -1.854 -13.844 1 96 314 SER A O 1
ATOM 2415 N N . LYS A 1 315 ? -9.422 -3.898 -13.234 1 87.94 315 LYS A N 1
ATOM 2416 C CA . LYS A 1 315 ? -8.766 -4.285 -14.477 1 87.94 315 LYS A CA 1
ATOM 2417 C C . LYS A 1 315 ? -9.75 -4.957 -15.43 1 87.94 315 LYS A C 1
ATOM 2419 O O . LYS A 1 315 ? -9.484 -5.066 -16.625 1 87.94 315 LYS A O 1
ATOM 2424 N N . LEU A 1 316 ? -10.812 -5.484 -14.781 1 78.38 316 LEU A N 1
ATOM 2425 C CA . LEU A 1 316 ? -11.656 -6.367 -15.578 1 78.38 316 LEU A CA 1
ATOM 2426 C C . LEU A 1 316 ? -12.922 -5.641 -16.031 1 78.38 316 LEU A C 1
ATOM 2428 O O . LEU A 1 316 ? -13.414 -4.754 -15.336 1 78.38 316 LEU A O 1
ATOM 2432 N N . MET B 1 1 ? -55.094 4.223 -11.82 1 33.12 1 MET B N 1
ATOM 2433 C CA . MET B 1 1 ? -53.844 4.871 -12.172 1 33.12 1 MET B CA 1
ATOM 2434 C C . MET B 1 1 ? -52.719 4.469 -11.211 1 33.12 1 MET B C 1
ATOM 2436 O O . MET B 1 1 ? -52.875 4.555 -9.992 1 33.12 1 MET B O 1
ATOM 2440 N N . PRO B 1 2 ? -51.781 3.525 -11.617 1 42.47 2 PRO B N 1
ATOM 2441 C CA . PRO B 1 2 ? -50.844 2.992 -10.641 1 42.47 2 PRO B CA 1
ATOM 2442 C C . PRO B 1 2 ? -49.969 4.082 -9.992 1 42.47 2 PRO B C 1
ATOM 2444 O O . PRO B 1 2 ? -49.781 5.148 -10.578 1 42.47 2 PRO B O 1
ATOM 2447 N N . PRO B 1 3 ? -49.938 4.082 -8.625 1 42.66 3 PRO B N 1
ATOM 2448 C CA . PRO B 1 3 ? -49.219 5.191 -7.98 1 42.66 3 PRO B CA 1
ATOM 2449 C C . PRO B 1 3 ? -47.844 5.426 -8.555 1 42.66 3 PRO B C 1
ATOM 2451 O O . PRO B 1 3 ? -47.219 4.504 -9.109 1 42.66 3 PRO B O 1
ATOM 2454 N N . PRO B 1 4 ? -47.5 6.75 -8.922 1 39.31 4 PRO B N 1
ATOM 2455 C CA . PRO B 1 4 ? -46.188 7.082 -9.484 1 39.31 4 PRO B CA 1
ATOM 2456 C C . PRO B 1 4 ? -45.031 6.441 -8.711 1 39.31 4 PRO B C 1
ATOM 2458 O O . PRO B 1 4 ? -45.125 6.223 -7.5 1 39.31 4 PRO B O 1
ATOM 2461 N N . HIS B 1 5 ? -44.25 5.48 -9.234 1 37.25 5 HIS B N 1
ATOM 2462 C CA . HIS B 1 5 ? -43 4.891 -8.742 1 37.25 5 HIS B CA 1
ATOM 2463 C C . HIS B 1 5 ? -42.031 5.969 -8.328 1 37.25 5 HIS B C 1
ATOM 2465 O O . HIS B 1 5 ? -41.594 6.777 -9.156 1 37.25 5 HIS B O 1
ATOM 2471 N N . ILE B 1 6 ? -42.094 6.609 -7.184 1 31.02 6 ILE B N 1
ATOM 2472 C CA . ILE B 1 6 ? -41.031 7.488 -6.746 1 31.02 6 ILE B CA 1
ATOM 2473 C C . ILE B 1 6 ? -39.719 6.723 -6.73 1 31.02 6 ILE B C 1
ATOM 2475 O O . ILE B 1 6 ? -39.531 5.816 -5.918 1 31.02 6 ILE B O 1
ATOM 2479 N N . LYS B 1 7 ? -39.125 6.434 -7.816 1 34.66 7 LYS B N 1
ATOM 2480 C CA . LYS B 1 7 ? -37.75 5.93 -7.812 1 34.66 7 LYS B CA 1
ATOM 2481 C C . LYS B 1 7 ? -36.875 6.746 -6.867 1 34.66 7 LYS B C 1
ATOM 2483 O O . LYS B 1 7 ? -36.656 7.938 -7.082 1 34.66 7 LYS B O 1
ATOM 2488 N N . GLY B 1 8 ? -36.812 6.656 -5.629 1 39.75 8 GLY B N 1
ATOM 2489 C CA . GLY B 1 8 ? -35.875 7.301 -4.727 1 39.75 8 GLY B CA 1
ATOM 2490 C C . GLY B 1 8 ? -34.438 7.316 -5.262 1 39.75 8 GLY B C 1
ATOM 2491 O O . GLY B 1 8 ? -33.844 6.258 -5.48 1 39.75 8 GLY B O 1
ATOM 2492 N N . GLU B 1 9 ? -34 8.195 -5.953 1 45.69 9 GLU B N 1
ATOM 2493 C CA . GLU B 1 9 ? -32.688 8.359 -6.59 1 45.69 9 GLU B CA 1
ATOM 2494 C C . GLU B 1 9 ? -31.547 8.18 -5.582 1 45.69 9 GLU B C 1
ATOM 2496 O O . GLU B 1 9 ? -31.484 8.883 -4.574 1 45.69 9 GLU B O 1
ATOM 2501 N N . ARG B 1 10 ? -31.094 7.051 -5.262 1 53.72 10 ARG B N 1
ATOM 2502 C CA . ARG B 1 10 ? -29.906 6.746 -4.461 1 53.72 10 ARG B CA 1
ATOM 2503 C C . ARG B 1 10 ? -28.797 7.77 -4.707 1 53.72 10 ARG B C 1
ATOM 2505 O O . ARG B 1 10 ? -28.391 7.988 -5.852 1 53.72 10 ARG B O 1
ATOM 2512 N N . MET B 1 11 ? -28.625 8.695 -3.818 1 68.81 11 MET B N 1
ATOM 2513 C CA . MET B 1 11 ? -27.547 9.672 -3.902 1 68.81 11 MET B CA 1
ATOM 2514 C C . MET B 1 11 ? -26.219 9 -4.254 1 68.81 11 MET B C 1
ATOM 2516 O O . MET B 1 11 ? -25.891 7.957 -3.691 1 68.81 11 MET B O 1
ATOM 2520 N N . ASN B 1 12 ? -25.578 9.469 -5.316 1 87 12 ASN B N 1
ATOM 2521 C CA . ASN B 1 12 ? -24.266 8.938 -5.66 1 87 12 ASN B CA 1
ATOM 2522 C C . ASN B 1 12 ? -23.234 9.281 -4.594 1 87 12 ASN B C 1
ATOM 2524 O O . ASN B 1 12 ? -23.484 10.094 -3.709 1 87 12 ASN B O 1
ATOM 2528 N N . ALA B 1 13 ? -22.281 8.539 -4.301 1 91.31 13 ALA B N 1
ATOM 2529 C CA . ALA B 1 13 ? -21.219 8.633 -3.291 1 91.31 13 ALA B CA 1
ATOM 2530 C C . ALA B 1 13 ? -20.703 10.062 -3.18 1 91.31 13 ALA B C 1
ATOM 2532 O O . ALA B 1 13 ? -20.375 10.531 -2.084 1 91.31 13 ALA B O 1
ATOM 2533 N N . HIS B 1 14 ? -20.781 10.844 -4.219 1 91.94 14 HIS B N 1
ATOM 2534 C CA . HIS B 1 14 ? -20.312 12.219 -4.223 1 91.94 14 HIS B CA 1
ATOM 2535 C C . HIS B 1 14 ? -21.281 13.148 -3.506 1 91.94 14 HIS B C 1
ATOM 2537 O O . HIS B 1 14 ? -20.875 14.023 -2.748 1 91.94 14 HIS B O 1
ATOM 2543 N N . GLU B 1 15 ? -22.484 12.938 -3.752 1 93.69 15 GLU B N 1
ATOM 2544 C CA . GLU B 1 15 ? -23.516 13.758 -3.105 1 93.69 15 GLU B CA 1
ATOM 2545 C C . GLU B 1 15 ? -23.562 13.5 -1.602 1 93.69 15 GLU B C 1
ATOM 2547 O O . GLU B 1 15 ? -23.766 14.422 -0.813 1 93.69 15 GLU B O 1
ATOM 2552 N N . VAL B 1 16 ? -23.359 12.211 -1.298 1 95.69 16 VAL B N 1
ATOM 2553 C CA . VAL B 1 16 ? -23.328 11.852 0.116 1 95.69 16 VAL B CA 1
ATOM 2554 C C . VAL B 1 16 ? -22.156 12.539 0.798 1 95.69 16 VAL B C 1
ATOM 2556 O O . VAL B 1 16 ? -22.297 13.109 1.883 1 95.69 16 VAL B O 1
ATOM 2559 N N . LEU B 1 17 ? -21.016 12.531 0.177 1 95.56 17 LEU B N 1
ATOM 2560 C CA . LEU B 1 17 ? -19.828 13.164 0.736 1 95.56 17 LEU B CA 1
ATOM 2561 C C . LEU B 1 17 ? -20.031 14.672 0.88 1 95.56 17 LEU B C 1
ATOM 2563 O O . LEU B 1 17 ? -19.703 15.25 1.913 1 95.56 17 LEU B O 1
ATOM 2567 N N . LEU B 1 18 ? -20.594 15.273 -0.146 1 95.5 18 LEU B N 1
ATOM 2568 C CA . LEU B 1 18 ? -20.812 16.719 -0.116 1 95.5 18 LEU B CA 1
ATOM 2569 C C . LEU B 1 18 ? -21.734 17.109 1.036 1 95.5 18 LEU B C 1
ATOM 2571 O O . LEU B 1 18 ? -21.5 18.109 1.708 1 95.5 18 LEU B O 1
ATOM 2575 N N . THR B 1 19 ? -22.781 16.344 1.239 1 96.94 19 THR B N 1
ATOM 2576 C CA . THR B 1 19 ? -23.688 16.594 2.34 1 96.94 19 THR B CA 1
ATOM 2577 C C . THR B 1 19 ? -22.969 16.5 3.682 1 96.94 19 THR B C 1
ATOM 2579 O O . THR B 1 19 ? -23.156 17.359 4.555 1 96.94 19 THR B O 1
ATOM 2582 N N . ARG B 1 20 ? -22.203 15.508 3.805 1 97.19 20 ARG B N 1
ATOM 2583 C CA . ARG B 1 20 ? -21.484 15.305 5.051 1 97.19 20 ARG B CA 1
ATOM 2584 C C . ARG B 1 20 ? -20.438 16.391 5.258 1 97.19 20 ARG B C 1
ATOM 2586 O O . ARG B 1 20 ? -20.172 16.797 6.391 1 97.19 20 ARG B O 1
ATOM 2593 N N . MET B 1 21 ? -19.828 16.859 4.207 1 96.81 21 MET B N 1
ATOM 2594 C CA . MET B 1 21 ? -18.891 17.969 4.277 1 96.81 21 MET B CA 1
ATOM 2595 C C . MET B 1 21 ? -19.578 19.219 4.809 1 96.81 21 MET B C 1
ATOM 2597 O O . MET B 1 21 ? -19.031 19.922 5.668 1 96.81 21 MET B O 1
ATOM 2601 N N . ARG B 1 22 ? -20.734 19.469 4.266 1 97.25 22 ARG B N 1
ATOM 2602 C CA . ARG B 1 22 ? -21.484 20.641 4.695 1 97.25 22 ARG B CA 1
ATOM 2603 C C . ARG B 1 22 ? -21.766 20.609 6.195 1 97.25 22 ARG B C 1
ATOM 2605 O O . ARG B 1 22 ? -21.656 21.625 6.879 1 97.25 22 ARG B O 1
ATOM 2612 N N . GLU B 1 23 ? -22.109 19.469 6.629 1 97.62 23 GLU B N 1
ATOM 2613 C CA . GLU B 1 23 ? -22.391 19.297 8.055 1 97.62 23 GLU B CA 1
ATOM 2614 C C . GLU B 1 23 ? -21.141 19.547 8.891 1 97.62 23 GLU B C 1
ATOM 2616 O O . GLU B 1 23 ? -21.203 20.203 9.93 1 97.62 23 GLU B O 1
ATOM 2621 N N . ALA B 1 24 ? -20.031 19 8.477 1 97.25 24 ALA B N 1
ATOM 2622 C CA . ALA B 1 24 ? -18.781 19.172 9.203 1 97.25 24 ALA B CA 1
ATOM 2623 C C . ALA B 1 24 ? -18.359 20.641 9.227 1 97.25 24 ALA B C 1
ATOM 2625 O O . ALA B 1 24 ? -17.922 21.156 10.258 1 97.25 24 ALA B O 1
ATOM 2626 N N . VAL B 1 25 ? -18.5 21.297 8.102 1 96.88 25 VAL B N 1
ATOM 2627 C CA . VAL B 1 25 ? -18.109 22.688 7.988 1 96.88 25 VAL B CA 1
ATOM 2628 C C . VAL B 1 25 ? -18.984 23.547 8.906 1 96.88 25 VAL B C 1
ATOM 2630 O O . VAL B 1 25 ? -18.5 24.469 9.555 1 96.88 25 VAL B O 1
ATOM 2633 N N . ALA B 1 26 ? -20.203 23.234 8.961 1 97 26 ALA B N 1
ATOM 2634 C CA . ALA B 1 26 ? -21.156 23.984 9.789 1 97 26 ALA B CA 1
ATOM 2635 C C . ALA B 1 26 ? -20.766 23.906 11.266 1 97 26 ALA B C 1
ATOM 2637 O O . ALA B 1 26 ? -21 24.844 12.023 1 97 26 ALA B O 1
ATOM 2638 N N . ARG B 1 27 ? -20.172 22.891 11.656 1 96.88 27 ARG B N 1
ATOM 2639 C CA . ARG B 1 27 ? -19.859 22.656 13.062 1 96.88 27 ARG B CA 1
ATOM 2640 C C . ARG B 1 27 ? -18.422 23.078 13.375 1 96.88 27 ARG B C 1
ATOM 2642 O O . ARG B 1 27 ? -18.016 23.094 14.531 1 96.88 27 ARG B O 1
ATOM 2649 N N . SER B 1 28 ? -17.734 23.469 12.375 1 97.69 28 SER B N 1
ATOM 2650 C CA . SER B 1 28 ? -16.312 23.766 12.547 1 97.69 28 SER B CA 1
ATOM 2651 C C . SER B 1 28 ? -16.109 25.141 13.172 1 97.69 28 SER B C 1
ATOM 2653 O O . SER B 1 28 ? -17.047 25.938 13.242 1 97.69 28 SER B O 1
ATOM 2655 N N . HIS B 1 29 ? -14.945 25.438 13.711 1 96.88 29 HIS B N 1
ATOM 2656 C CA . HIS B 1 29 ? -14.539 26.766 14.18 1 96.88 29 HIS B CA 1
ATOM 2657 C C . HIS B 1 29 ? -13.102 27.078 13.766 1 96.88 29 HIS B C 1
ATOM 2659 O O . HIS B 1 29 ? -12.328 26.156 13.477 1 96.88 29 HIS B O 1
ATOM 2665 N N . GLU B 1 30 ? -12.812 28.281 13.734 1 97.56 30 GLU B N 1
ATOM 2666 C CA . GLU B 1 30 ? -11.523 28.719 13.219 1 97.56 30 GLU B CA 1
ATOM 2667 C C . GLU B 1 30 ? -10.68 29.375 14.32 1 97.56 30 GLU B C 1
ATOM 2669 O O . GLU B 1 30 ? -11.211 30.078 15.172 1 97.56 30 GLU B O 1
ATOM 2674 N N . ILE B 1 31 ? -9.414 29.156 14.281 1 97.88 31 ILE B N 1
ATOM 2675 C CA . ILE B 1 31 ? -8.484 29.828 15.188 1 97.88 31 ILE B CA 1
ATOM 2676 C C . ILE B 1 31 ? -7.301 30.375 14.391 1 97.88 31 ILE B C 1
ATOM 2678 O O . ILE B 1 31 ? -6.996 29.891 13.305 1 97.88 31 ILE B O 1
ATOM 2682 N N . SER B 1 32 ? -6.688 31.391 14.961 1 98.12 32 SER B N 1
ATOM 2683 C CA . SER B 1 32 ? -5.492 31.969 14.359 1 98.12 32 SER B CA 1
ATOM 2684 C C . SER B 1 32 ? -4.238 31.203 14.773 1 98.12 32 SER B C 1
ATOM 2686 O O . SER B 1 32 ? -4.102 30.797 15.93 1 98.12 32 SER B O 1
ATOM 2688 N N . VAL B 1 33 ? -3.322 31.031 13.859 1 98.38 33 VAL B N 1
ATOM 2689 C CA . VAL B 1 33 ? -2.053 30.375 14.172 1 98.38 33 VAL B CA 1
ATOM 2690 C C . VAL B 1 33 ? -1.173 31.328 14.984 1 98.38 33 VAL B C 1
ATOM 2692 O O . VAL B 1 33 ? -0.558 30.906 15.969 1 98.38 33 VAL B O 1
ATOM 2695 N N . TRP B 1 34 ? -1.188 32.562 14.578 1 98.06 34 TRP B N 1
ATOM 2696 C CA . TRP B 1 34 ? -0.381 33.594 15.227 1 98.06 34 TRP B CA 1
ATOM 2697 C C . TRP B 1 34 ? -1.25 34.5 16.078 1 98.06 34 TRP B C 1
ATOM 2699 O O . TRP B 1 34 ? -2.385 34.812 15.711 1 98.06 34 TRP B O 1
ATOM 2709 N N . PRO B 1 35 ? -0.787 34.938 17.203 1 95.19 35 PRO B N 1
ATOM 2710 C CA . PRO B 1 35 ? -1.613 35.688 18.156 1 95.19 35 PRO B CA 1
ATOM 2711 C C . PRO B 1 35 ? -2.176 36.969 17.562 1 95.19 35 PRO B C 1
ATOM 2713 O O . PRO B 1 35 ? -3.295 37.375 17.891 1 95.19 35 PRO B O 1
ATOM 2716 N N . GLN B 1 36 ? -1.514 37.625 16.688 1 91.69 36 GLN B N 1
ATOM 2717 C CA . GLN B 1 36 ? -1.961 38.906 16.141 1 91.69 36 GLN B CA 1
ATOM 2718 C C . GLN B 1 36 ? -2.637 38.719 14.789 1 91.69 36 GLN B C 1
ATOM 2720 O O . GLN B 1 36 ? -2.947 39.688 14.109 1 91.69 36 GLN B O 1
ATOM 2725 N N . GLY B 1 37 ? -2.783 37.469 14.414 1 94.38 37 GLY B N 1
ATOM 2726 C CA . GLY B 1 37 ? -3.334 37.188 13.094 1 94.38 37 GLY B CA 1
ATOM 2727 C C . GLY B 1 37 ? -2.271 36.969 12.031 1 94.38 37 GLY B C 1
ATOM 2728 O O . GLY B 1 37 ? -1.974 35.812 11.664 1 94.38 37 GLY B O 1
ATOM 2729 N N . ASP B 1 38 ? -1.606 38.094 11.703 1 96.25 38 ASP B N 1
ATOM 2730 C CA . ASP B 1 38 ? -0.52 38 10.734 1 96.25 38 ASP B CA 1
ATOM 2731 C C . ASP B 1 38 ? 0.718 37.375 11.344 1 96.25 38 ASP B C 1
ATOM 2733 O O . ASP B 1 38 ? 1.036 37.594 12.516 1 96.25 38 ASP B O 1
ATOM 2737 N N . ALA B 1 39 ? 1.328 36.531 10.484 1 97.44 39 ALA B N 1
ATOM 2738 C CA . ALA B 1 39 ? 2.633 36.031 10.898 1 97.44 39 ALA B CA 1
ATOM 2739 C C . ALA B 1 39 ? 3.652 37.156 11.023 1 97.44 39 ALA B C 1
ATOM 2741 O O . ALA B 1 39 ? 3.615 38.125 10.266 1 97.44 39 ALA B O 1
ATOM 2742 N N . PRO B 1 40 ? 4.605 37 11.969 1 93.56 40 PRO B N 1
ATOM 2743 C CA . PRO B 1 40 ? 5.605 38.062 12.133 1 93.56 40 PRO B CA 1
ATOM 2744 C C . PRO B 1 40 ? 6.352 38.375 10.836 1 93.56 40 PRO B C 1
ATOM 2746 O O . PRO B 1 40 ? 6.633 39.531 10.547 1 93.56 40 PRO B O 1
ATOM 2749 N N . GLY B 1 41 ? 6.613 37.375 10.055 1 93.31 41 GLY B N 1
ATOM 2750 C CA . GLY B 1 41 ? 7.383 37.562 8.836 1 93.31 41 GLY B CA 1
ATOM 2751 C C . GLY B 1 41 ? 6.547 38.031 7.668 1 93.31 41 GLY B C 1
ATOM 2752 O O . GLY B 1 41 ? 7.07 38.281 6.578 1 93.31 41 GLY B O 1
ATOM 2753 N N . ALA B 1 42 ? 5.266 38.25 7.863 1 96 42 ALA B N 1
ATOM 2754 C CA . ALA B 1 42 ? 4.375 38.656 6.777 1 96 42 ALA B CA 1
ATOM 2755 C C . ALA B 1 42 ? 4.391 40.156 6.578 1 96 42 ALA B C 1
ATOM 2757 O O . ALA B 1 42 ? 3.832 40.688 5.605 1 96 42 ALA B O 1
ATOM 2758 N N . ARG B 1 43 ? 5 40.875 7.418 1 90.19 43 ARG B N 1
ATOM 2759 C CA . ARG B 1 43 ? 4.984 42.344 7.383 1 90.19 43 ARG B CA 1
ATOM 2760 C C . ARG B 1 43 ? 5.566 42.875 6.074 1 90.19 43 ARG B C 1
ATOM 2762 O O . ARG B 1 43 ? 5.141 43.906 5.57 1 90.19 43 ARG B O 1
ATOM 2769 N N . GLN B 1 44 ? 6.445 42.156 5.539 1 87.94 44 GLN B N 1
ATOM 2770 C CA . GLN B 1 44 ? 7.137 42.594 4.324 1 87.94 44 GLN B CA 1
ATOM 2771 C C . GLN B 1 44 ? 6.41 42.094 3.076 1 87.94 44 GLN B C 1
ATOM 2773 O O . GLN B 1 44 ? 6.73 42.531 1.962 1 87.94 44 GLN B O 1
ATOM 2778 N N . SER B 1 45 ? 5.508 41.188 3.238 1 95.06 45 SER B N 1
ATOM 2779 C CA . SER B 1 45 ? 4.816 40.594 2.1 1 95.06 45 SER B CA 1
ATOM 2780 C C . SER B 1 45 ? 3.781 41.562 1.519 1 95.06 45 SER B C 1
ATOM 2782 O O . SER B 1 45 ? 3.088 42.25 2.262 1 95.06 45 SER B O 1
ATOM 2784 N N . ARG B 1 46 ? 3.721 41.562 0.135 1 94.75 46 ARG B N 1
ATOM 2785 C CA . ARG B 1 46 ? 2.727 42.375 -0.552 1 94.75 46 ARG B CA 1
ATOM 2786 C C . ARG B 1 46 ? 1.593 41.531 -1.1 1 94.75 46 ARG B C 1
ATOM 2788 O O . ARG B 1 46 ? 0.774 42 -1.891 1 94.75 46 ARG B O 1
ATOM 2795 N N . ALA B 1 47 ? 1.656 40.281 -0.685 1 95.38 47 ALA B N 1
ATOM 2796 C CA . ALA B 1 47 ? 0.626 39.375 -1.173 1 95.38 47 ALA B CA 1
ATOM 2797 C C . ALA B 1 47 ? -0.742 39.75 -0.604 1 95.38 47 ALA B C 1
ATOM 2799 O O . ALA B 1 47 ? -0.851 40.156 0.553 1 95.38 47 ALA B O 1
ATOM 2800 N N . VAL B 1 48 ? -1.813 39.531 -1.401 1 96.44 48 VAL B N 1
ATOM 2801 C CA . VAL B 1 48 ? -3.184 39.875 -1.009 1 96.44 48 VAL B CA 1
ATOM 2802 C C . VAL B 1 48 ? -3.998 38.562 -0.908 1 96.44 48 VAL B C 1
ATOM 2804 O O . VAL B 1 48 ? -4.082 37.812 -1.87 1 96.44 48 VAL B O 1
ATOM 2807 N N . PHE B 1 49 ? -4.555 38.5 0.281 1 97.06 49 PHE B N 1
ATOM 2808 C CA . PHE B 1 49 ? -5.395 37.312 0.481 1 97.06 49 PHE B CA 1
ATOM 2809 C C . PHE B 1 49 ? -6.484 37.25 -0.581 1 97.06 49 PHE B C 1
ATOM 2811 O O . PHE B 1 49 ? -7.203 38.219 -0.81 1 97.06 49 PHE B O 1
ATOM 2818 N N . THR B 1 50 ? -6.598 36.125 -1.28 1 97.81 50 THR B N 1
ATOM 2819 C CA . THR B 1 50 ? -7.613 35.875 -2.299 1 97.81 50 THR B CA 1
ATOM 2820 C C . THR B 1 50 ? -8.234 34.5 -2.117 1 97.81 50 THR B C 1
ATOM 2822 O O . THR B 1 50 ? -7.523 33.5 -2.021 1 97.81 50 THR B O 1
ATOM 2825 N N . LEU B 1 51 ? -9.523 34.469 -1.99 1 97 51 LEU B N 1
ATOM 2826 C CA . LEU B 1 51 ? -10.297 33.219 -1.937 1 97 51 LEU B CA 1
ATOM 2827 C C . LEU B 1 51 ? -10.867 32.875 -3.307 1 97 51 LEU B C 1
ATOM 2829 O O . LEU B 1 51 ? -11.656 33.656 -3.865 1 97 51 LEU B O 1
ATOM 2833 N N . GLU B 1 52 ? -10.352 31.812 -3.9 1 96.56 52 GLU B N 1
ATOM 2834 C CA . GLU B 1 52 ? -10.961 31.266 -5.109 1 96.56 52 GLU B CA 1
ATOM 2835 C C . GLU B 1 52 ? -12.047 30.234 -4.766 1 96.56 52 GLU B C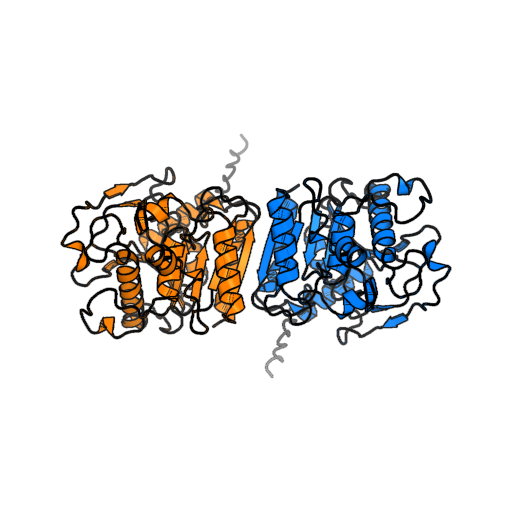 1
ATOM 2837 O O . GLU B 1 52 ? -11.742 29.156 -4.266 1 96.56 52 GLU B O 1
ATOM 2842 N N . GLU B 1 53 ? -13.219 30.469 -5.125 1 94 53 GLU B N 1
ATOM 2843 C CA . GLU B 1 53 ? -14.367 29.734 -4.605 1 94 53 GLU B CA 1
ATOM 2844 C C . GLU B 1 53 ? -14.586 28.438 -5.375 1 94 53 GLU B C 1
ATOM 2846 O O . GLU B 1 53 ? -15.211 27.5 -4.867 1 94 53 GLU B O 1
ATOM 2851 N N . ARG B 1 54 ? -14.141 28.312 -6.598 1 91.38 54 ARG B N 1
ATOM 2852 C CA . ARG B 1 54 ? -14.414 27.141 -7.41 1 91.38 54 ARG B CA 1
ATOM 2853 C C . ARG B 1 54 ? -13.172 26.672 -8.164 1 91.38 54 ARG B C 1
ATOM 2855 O O . ARG B 1 54 ? -13.203 26.484 -9.375 1 91.38 54 ARG B O 1
ATOM 2862 N N . LEU B 1 55 ? -12.195 26.359 -7.391 1 88.06 55 LEU B N 1
ATOM 2863 C CA . LEU B 1 55 ? -10.93 25.969 -8.016 1 88.06 55 LEU B CA 1
ATOM 2864 C C . LEU B 1 55 ? -10.984 24.516 -8.484 1 88.06 55 LEU B C 1
ATOM 2866 O O . LEU B 1 55 ? -10.586 24.203 -9.609 1 88.06 55 LEU B O 1
ATOM 2870 N N . THR B 1 56 ? -11.555 23.609 -7.629 1 90.56 56 THR B N 1
ATOM 2871 C CA . THR B 1 56 ? -11.414 22.172 -7.879 1 90.56 56 THR B CA 1
ATOM 2872 C C . THR B 1 56 ? -12.734 21.578 -8.359 1 90.56 56 THR B C 1
ATOM 2874 O O . THR B 1 56 ? -12.852 20.375 -8.531 1 90.56 56 THR B O 1
ATOM 2877 N N . GLY B 1 57 ? -13.727 22.391 -8.492 1 91.31 57 GLY B N 1
ATOM 2878 C CA . GLY B 1 57 ? -15.023 21.906 -8.93 1 91.31 57 GLY B CA 1
ATOM 2879 C C . GLY B 1 57 ? -16.109 22.969 -8.875 1 91.31 57 GLY B C 1
ATOM 2880 O O . GLY B 1 57 ? -15.805 24.156 -8.844 1 91.31 57 GLY B O 1
ATOM 2881 N N . ASP B 1 58 ? -17.359 22.5 -8.812 1 90.56 58 ASP B N 1
ATOM 2882 C CA . ASP B 1 58 ? -18.469 23.438 -8.977 1 90.56 58 ASP B CA 1
ATOM 2883 C C . ASP B 1 58 ? -19.188 23.688 -7.652 1 90.56 58 ASP B C 1
ATOM 2885 O O . ASP B 1 58 ? -20.078 24.531 -7.57 1 90.56 58 ASP B O 1
ATOM 2889 N N . SER B 1 59 ? -18.734 23.062 -6.625 1 91.69 59 SER B N 1
ATOM 2890 C CA . SER B 1 59 ? -19.438 23.219 -5.359 1 91.69 59 SER B CA 1
ATOM 2891 C C . SER B 1 59 ? -18.844 24.344 -4.523 1 91.69 59 SER B C 1
ATOM 2893 O O . SER B 1 59 ? -17.734 24.812 -4.82 1 91.69 59 SER B O 1
ATOM 2895 N N . GLU B 1 60 ? -19.484 24.781 -3.518 1 92.81 60 GLU B N 1
ATOM 2896 C CA . GLU B 1 60 ? -19 25.781 -2.57 1 92.81 60 GLU B CA 1
ATOM 2897 C C . GLU B 1 60 ? -17.859 25.234 -1.729 1 92.81 60 GLU B C 1
ATOM 2899 O O . GLU B 1 60 ? -17.141 25.984 -1.062 1 92.81 60 GLU B O 1
ATOM 2904 N N . LEU B 1 61 ? -17.641 23.969 -1.797 1 95.44 61 LEU B N 1
ATOM 2905 C CA . LEU B 1 61 ? -16.547 23.312 -1.074 1 95.44 61 LEU B CA 1
ATOM 2906 C C . LEU B 1 61 ? -15.453 22.859 -2.033 1 95.44 61 LEU B C 1
ATOM 2908 O O . LEU B 1 61 ? -15.031 21.703 -1.991 1 95.44 61 LEU B O 1
ATOM 2912 N N . ASP B 1 62 ? -15.07 23.75 -2.971 1 96.06 62 ASP B N 1
ATOM 2913 C CA . ASP B 1 62 ? -13.992 23.578 -3.939 1 96.06 62 ASP B CA 1
ATOM 2914 C C . ASP B 1 62 ? -13.023 24.766 -3.889 1 96.06 62 ASP B C 1
ATOM 2916 O O . ASP B 1 62 ? -12.406 25.109 -4.898 1 96.06 62 ASP B O 1
ATOM 2920 N N . ARG B 1 63 ? -12.82 25.312 -2.672 1 96.69 63 ARG B N 1
ATOM 2921 C CA . ARG B 1 63 ? -12.148 26.609 -2.516 1 96.69 63 ARG B CA 1
ATOM 2922 C C . ARG B 1 63 ? -10.641 26.422 -2.389 1 96.69 63 ARG B C 1
ATOM 2924 O O . ARG B 1 63 ? -10.164 25.359 -1.988 1 96.69 63 ARG B O 1
ATOM 2931 N N . SER B 1 64 ? -9.93 27.453 -2.729 1 97.94 64 SER B N 1
ATOM 2932 C CA . SER B 1 64 ? -8.508 27.641 -2.479 1 97.94 64 SER B CA 1
ATOM 2933 C C . SER B 1 64 ? -8.188 29.078 -2.094 1 97.94 64 SER B C 1
ATOM 2935 O O . SER B 1 64 ? -9 29.984 -2.307 1 97.94 64 SER B O 1
ATOM 2937 N N . VAL B 1 65 ? -7.004 29.297 -1.499 1 98.12 65 VAL B N 1
ATOM 2938 C CA . VAL B 1 65 ? -6.605 30.641 -1.124 1 98.12 65 VAL B CA 1
ATOM 2939 C C . VAL B 1 65 ? -5.184 30.922 -1.608 1 98.12 65 VAL B C 1
ATOM 2941 O O . VAL B 1 65 ? -4.387 30 -1.761 1 98.12 65 VAL B O 1
ATOM 2944 N N . THR B 1 66 ? -4.879 32.125 -1.858 1 98.19 66 THR B N 1
ATOM 2945 C CA . THR B 1 66 ? -3.555 32.688 -2.109 1 98.19 66 THR B CA 1
ATOM 2946 C C . THR B 1 66 ? -3.305 33.906 -1.231 1 98.19 66 THR B C 1
ATOM 2948 O O . THR B 1 66 ? -4.219 34.375 -0.563 1 98.19 66 THR B O 1
ATOM 2951 N N . GLY B 1 67 ? -2.064 34.281 -1.153 1 98.25 67 GLY B N 1
ATOM 2952 C CA . GLY B 1 67 ? -1.709 35.5 -0.442 1 98.25 67 GLY B CA 1
ATOM 2953 C C . GLY B 1 67 ? -1.935 35.406 1.055 1 98.25 67 GLY B C 1
ATOM 2954 O O . GLY B 1 67 ? -2.426 36.344 1.676 1 98.25 67 GLY B O 1
ATOM 2955 N N . VAL B 1 68 ? -1.65 34.312 1.629 1 98.38 68 VAL B N 1
ATOM 2956 C CA . VAL B 1 68 ? -1.87 34.094 3.053 1 98.38 68 VAL B CA 1
ATOM 2957 C C . VAL B 1 68 ? -0.83 34.844 3.867 1 98.38 68 VAL B C 1
ATOM 2959 O O . VAL B 1 68 ? 0.37 34.594 3.756 1 98.38 68 VAL B O 1
ATOM 2962 N N . CYS B 1 69 ? -1.27 35.75 4.711 1 98.25 69 CYS B N 1
ATOM 2963 C CA . CYS B 1 69 ? -0.408 36.469 5.652 1 98.25 69 CYS B CA 1
ATOM 2964 C C . CYS B 1 69 ? -0.754 36.094 7.09 1 98.25 69 CYS B C 1
ATOM 2966 O O . CYS B 1 69 ? 0.105 36.125 7.973 1 98.25 69 CYS B O 1
ATOM 2968 N N . ALA B 1 70 ? -2.012 35.719 7.246 1 97.88 70 ALA B N 1
ATOM 2969 C CA . ALA B 1 70 ? -2.557 35.281 8.531 1 97.88 70 ALA B CA 1
ATOM 2970 C C . ALA B 1 70 ? -3.074 33.844 8.469 1 97.88 70 ALA B C 1
ATOM 2972 O O . ALA B 1 70 ? -4.277 33.625 8.336 1 97.88 70 ALA B O 1
ATOM 2973 N N . PRO B 1 71 ? -2.137 32.875 8.609 1 98.44 71 PRO B N 1
ATOM 2974 C CA . PRO B 1 71 ? -2.58 31.469 8.602 1 98.44 71 PRO B CA 1
ATOM 2975 C C . PRO B 1 71 ? -3.672 31.188 9.633 1 98.44 71 PRO B C 1
ATOM 2977 O O . PRO B 1 71 ? -3.623 31.719 10.742 1 98.44 71 PRO B O 1
ATOM 2980 N N . ARG B 1 72 ? -4.629 30.375 9.227 1 98.25 72 ARG B N 1
ATOM 2981 C CA . ARG B 1 72 ? -5.75 29.953 10.062 1 98.25 72 ARG B CA 1
ATOM 2982 C C . ARG B 1 72 ? -5.848 28.438 10.125 1 98.25 72 ARG B C 1
ATOM 2984 O O . ARG B 1 72 ? -5.355 27.734 9.242 1 98.25 72 ARG B O 1
ATOM 2991 N N . ILE B 1 73 ? -6.449 27.984 11.219 1 98.75 73 ILE B N 1
ATOM 2992 C CA . ILE B 1 73 ? -6.77 26.578 11.383 1 98.75 73 ILE B CA 1
ATOM 2993 C C . ILE B 1 73 ? -8.281 26.406 11.547 1 98.75 73 ILE B C 1
ATOM 2995 O O . ILE B 1 73 ? -8.898 27.047 12.398 1 98.75 73 ILE B O 1
ATOM 2999 N N . VAL B 1 74 ? -8.836 25.656 10.688 1 98.69 74 VAL B N 1
ATOM 3000 C CA . VAL B 1 74 ? -10.219 25.234 10.891 1 98.69 74 VAL B CA 1
ATOM 3001 C C . VAL B 1 74 ? -10.227 23.891 11.625 1 98.69 74 VAL B C 1
ATOM 3003 O O . VAL B 1 74 ? -9.609 22.922 11.18 1 98.69 74 VAL B O 1
ATOM 3006 N N . VAL B 1 75 ? -10.93 23.875 12.758 1 98.81 75 VAL B N 1
ATOM 3007 C CA . VAL B 1 75 ? -10.977 22.672 13.602 1 98.81 75 VAL B CA 1
ATOM 3008 C C . VAL B 1 75 ? -12.242 21.891 13.297 1 98.81 75 VAL B C 1
ATOM 3010 O O . VAL B 1 75 ? -13.359 22.406 13.43 1 98.81 75 VAL B O 1
ATOM 3013 N N . TYR B 1 76 ? -12.117 20.688 12.836 1 98.75 76 TYR B N 1
ATOM 3014 C CA . TYR B 1 76 ? -13.195 19.719 12.68 1 9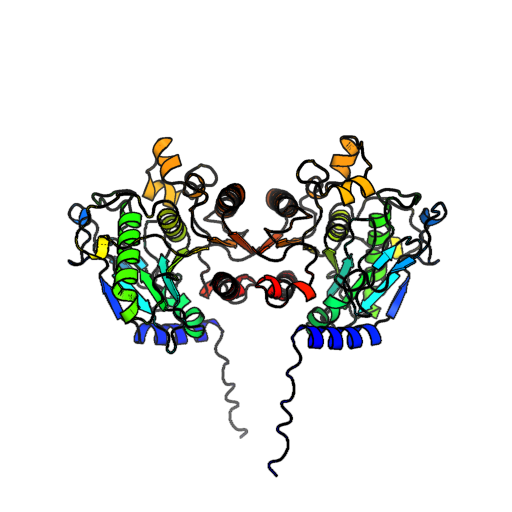8.75 76 TYR B CA 1
ATOM 3015 C C . TYR B 1 76 ? -13.156 18.688 13.797 1 98.75 76 TYR B C 1
ATOM 3017 O O . TYR B 1 76 ? -12.414 17.703 13.719 1 98.75 76 TYR B O 1
ATOM 3025 N N . ALA B 1 77 ? -13.977 18.859 14.75 1 98.31 77 ALA B N 1
ATOM 3026 C CA . ALA B 1 77 ? -14 18 15.93 1 98.31 77 ALA B CA 1
ATOM 3027 C C . ALA B 1 77 ? -15.078 16.922 15.797 1 98.31 77 ALA B C 1
ATOM 3029 O O . ALA B 1 77 ? -16.172 17.203 15.297 1 98.31 77 ALA B O 1
ATOM 3030 N N . PRO B 1 78 ? -14.75 15.727 16.219 1 98.38 78 PRO B N 1
ATOM 3031 C CA . PRO B 1 78 ? -15.766 14.672 16.234 1 98.38 78 PRO B CA 1
ATOM 3032 C C . PRO B 1 78 ? -16.719 14.797 17.422 1 98.38 78 PRO B C 1
ATOM 3034 O O . PRO B 1 78 ? -16.438 15.523 18.375 1 98.38 78 PRO B O 1
ATOM 3037 N N . GLU B 1 79 ? -17.812 14.062 17.328 1 96.5 79 GLU B N 1
ATOM 3038 C CA . GLU B 1 79 ? -18.719 13.961 18.453 1 96.5 79 GLU B CA 1
ATOM 3039 C C . GLU B 1 79 ? -18.078 13.234 19.641 1 96.5 79 GLU B C 1
ATOM 3041 O O . GLU B 1 79 ? -18.266 13.609 20.797 1 96.5 79 GLU B O 1
ATOM 3046 N N . HIS B 1 80 ? -17.344 12.242 19.328 1 97.69 80 HIS B N 1
ATOM 3047 C CA . HIS B 1 80 ? -16.656 11.438 20.328 1 97.69 80 HIS B CA 1
ATOM 3048 C C . HIS B 1 80 ? -15.164 11.336 20.016 1 97.69 80 HIS B C 1
ATOM 3050 O O . HIS B 1 80 ? -14.727 10.391 19.359 1 97.69 80 HIS B O 1
ATOM 3056 N N . PRO B 1 81 ? -14.43 12.242 20.625 1 98.38 81 PRO B N 1
ATOM 3057 C CA . PRO B 1 81 ? -12.992 12.266 20.328 1 98.38 81 PRO B CA 1
ATOM 3058 C C . PRO B 1 81 ? -12.273 11 20.781 1 98.38 81 PRO B C 1
ATOM 3060 O O . PRO B 1 81 ? -12.586 10.461 21.844 1 98.38 81 PRO B O 1
ATOM 3063 N N . ASN B 1 82 ? -11.32 10.469 19.969 1 98.19 82 ASN B N 1
ATOM 3064 C CA . ASN B 1 82 ? -10.516 9.305 20.328 1 98.19 82 ASN B CA 1
ATOM 3065 C C . ASN B 1 82 ? -9.18 9.719 20.938 1 98.19 82 ASN B C 1
ATOM 3067 O O . ASN B 1 82 ? -8.305 8.875 21.156 1 98.19 82 ASN B O 1
ATOM 3071 N N . GLY B 1 83 ? -8.961 11.078 21.078 1 98.44 83 GLY B N 1
ATOM 3072 C CA . GLY B 1 83 ? -7.754 11.602 21.703 1 98.44 83 GLY B CA 1
ATOM 3073 C C . GLY B 1 83 ? -6.66 11.93 20.719 1 98.44 83 GLY B C 1
ATOM 3074 O O . GLY B 1 83 ? -5.633 12.508 21.078 1 98.44 83 GLY B O 1
ATOM 3075 N N . THR B 1 84 ? -6.805 11.586 19.422 1 98.75 84 THR B N 1
ATOM 3076 C CA . THR B 1 84 ? -5.789 11.812 18.406 1 98.75 84 THR B CA 1
ATOM 3077 C C . THR B 1 84 ? -6.125 13.047 17.578 1 98.75 84 THR B C 1
ATOM 3079 O O . THR B 1 84 ? -7.25 13.188 17.094 1 98.75 84 THR B O 1
ATOM 3082 N N . GLY B 1 85 ? -5.219 13.984 17.422 1 98.75 85 GLY B N 1
ATOM 3083 C CA . GLY B 1 85 ? -5.336 15.141 16.547 1 98.75 85 GLY B CA 1
ATOM 3084 C C . GLY B 1 85 ? -4.43 15.07 15.328 1 98.75 85 GLY B C 1
ATOM 3085 O O . GLY B 1 85 ? -3.32 14.539 15.406 1 98.75 85 GLY B O 1
ATOM 3086 N N . ILE B 1 86 ? -4.879 15.586 14.234 1 98.94 86 ILE B N 1
ATOM 3087 C CA . ILE B 1 86 ? -4.094 15.602 13 1 98.94 86 ILE B CA 1
ATOM 3088 C C . ILE B 1 86 ? -4.07 17.016 12.422 1 98.94 86 ILE B C 1
ATOM 3090 O O . ILE B 1 86 ? -5.117 17.562 12.086 1 98.94 86 ILE B O 1
ATOM 3094 N N . LEU B 1 87 ? -2.883 17.625 12.359 1 98.94 87 LEU B N 1
ATOM 3095 C CA . LEU B 1 87 ? -2.686 18.844 11.586 1 98.94 87 LEU B CA 1
ATOM 3096 C C . LEU B 1 87 ? -2.658 18.547 10.086 1 98.94 87 LEU B C 1
ATOM 3098 O O . LEU B 1 87 ? -1.818 17.766 9.625 1 98.94 87 LEU B O 1
ATOM 3102 N N . VAL B 1 88 ? -3.59 19.109 9.367 1 98.94 88 VAL B N 1
ATOM 3103 C CA . VAL B 1 88 ? -3.717 18.844 7.938 1 98.94 88 VAL B CA 1
ATOM 3104 C C . VAL B 1 88 ? -3.146 20.016 7.141 1 98.94 88 VAL B C 1
ATOM 3106 O O . VAL B 1 88 ? -3.521 21.172 7.363 1 98.94 88 VAL B O 1
ATOM 3109 N N . THR B 1 89 ? -2.229 19.688 6.238 1 98.88 89 THR B N 1
ATOM 3110 C CA . THR B 1 89 ? -1.592 20.672 5.367 1 98.88 89 THR B CA 1
ATOM 3111 C C . THR B 1 89 ? -1.95 20.406 3.906 1 98.88 89 THR B C 1
ATOM 3113 O O . THR B 1 89 ? -1.308 19.594 3.242 1 98.88 89 THR B O 1
ATOM 3116 N N . PRO B 1 90 ? -2.943 21.141 3.393 1 98.69 90 PRO B N 1
ATOM 3117 C CA . PRO B 1 90 ? -3.377 20.922 2.01 1 98.69 90 PRO B CA 1
ATOM 3118 C C . PRO B 1 90 ? -2.305 21.297 0.989 1 98.69 90 PRO B C 1
ATOM 3120 O O . PRO B 1 90 ? -1.355 22.016 1.319 1 98.69 90 PRO B O 1
ATOM 3123 N N . GLY B 1 91 ? -2.486 20.781 -0.214 1 98.38 91 GLY B N 1
ATOM 3124 C CA . GLY B 1 91 ? -1.546 21.047 -1.289 1 98.38 91 GLY B CA 1
ATOM 3125 C C . GLY B 1 91 ? -1.858 22.328 -2.049 1 98.38 91 GLY B C 1
ATOM 3126 O O . GLY B 1 91 ? -2.52 23.219 -1.521 1 98.38 91 GLY B O 1
ATOM 3127 N N . GLY B 1 92 ? -1.241 22.375 -3.229 1 98.06 92 GLY B N 1
ATOM 3128 C CA . GLY B 1 92 ? -1.433 23.531 -4.082 1 98.06 92 GLY B CA 1
ATOM 3129 C C . GLY B 1 92 ? -0.146 24.016 -4.719 1 98.06 92 GLY B C 1
ATOM 3130 O O . GLY B 1 92 ? -0.03 25.203 -5.066 1 98.06 92 GLY B O 1
ATOM 3131 N N . SER B 1 93 ? 0.817 23.234 -4.777 1 97.94 93 SER B N 1
ATOM 3132 C CA . SER B 1 93 ? 2.074 23.453 -5.488 1 97.94 93 SER B CA 1
ATOM 3133 C C . SER B 1 93 ? 2.846 24.625 -4.902 1 97.94 93 SER B C 1
ATOM 3135 O O . SER B 1 93 ? 3.615 25.281 -5.605 1 97.94 93 SER B O 1
ATOM 3137 N N . TYR B 1 94 ? 2.518 25.016 -3.68 1 98.25 94 TYR B N 1
ATOM 3138 C CA . TYR B 1 94 ? 3.082 26.188 -3.018 1 98.25 94 TYR B CA 1
ATOM 3139 C C . TYR B 1 94 ? 2.703 27.469 -3.756 1 98.25 94 TYR B C 1
ATOM 3141 O O . TYR B 1 94 ? 3.375 28.484 -3.621 1 98.25 94 TYR B O 1
ATOM 3149 N N . ARG B 1 95 ? 1.625 27.406 -4.539 1 97.5 95 ARG B N 1
ATOM 3150 C CA . ARG B 1 95 ? 1.093 28.578 -5.219 1 97.5 95 ARG B CA 1
ATOM 3151 C C . ARG B 1 95 ? -0.283 28.953 -4.676 1 97.5 95 ARG B C 1
ATOM 3153 O O . ARG B 1 95 ? -0.759 30.062 -4.887 1 97.5 95 ARG B O 1
ATOM 3160 N N . ARG B 1 96 ? -0.869 28.062 -4.07 1 98.19 96 ARG B N 1
ATOM 3161 C CA . ARG B 1 96 ? -2.143 28.219 -3.375 1 98.19 96 ARG B CA 1
ATOM 3162 C C . ARG B 1 96 ? -2.295 27.172 -2.277 1 98.19 96 ARG B C 1
ATOM 3164 O O . ARG B 1 96 ? -1.453 26.281 -2.137 1 98.19 96 ARG B O 1
ATOM 3171 N N . VAL B 1 97 ? -3.271 27.266 -1.431 1 98.5 97 VAL B N 1
ATOM 3172 C CA . VAL B 1 97 ? -3.68 26.234 -0.474 1 98.5 97 VAL B CA 1
ATOM 3173 C C . VAL B 1 97 ? -5.086 25.75 -0.807 1 98.5 97 VAL B C 1
ATOM 3175 O O . VAL B 1 97 ? -6.039 26.531 -0.807 1 98.5 97 VAL B O 1
ATOM 3178 N N . VAL B 1 98 ? -5.203 24.422 -1.097 1 97.75 98 VAL B N 1
ATOM 3179 C CA . VAL B 1 98 ? -6.477 23.828 -1.495 1 97.75 98 VAL B CA 1
ATOM 3180 C C . VAL B 1 98 ? -7.293 23.484 -0.254 1 97.75 98 VAL B C 1
ATOM 3182 O O . VAL B 1 98 ? -7.133 22.391 0.313 1 97.75 98 VAL B O 1
ATOM 3185 N N . LEU B 1 99 ? -8.289 24.234 0.079 1 95.56 99 LEU B N 1
ATOM 3186 C CA . LEU B 1 99 ? -8.938 24.25 1.385 1 95.56 99 LEU B CA 1
ATOM 3187 C C . LEU B 1 99 ? -9.883 23.062 1.545 1 95.56 99 LEU B C 1
ATOM 3189 O O . LEU B 1 99 ? -10.016 22.516 2.641 1 95.56 99 LEU B O 1
ATOM 3193 N N . ASP B 1 100 ? -10.547 22.688 0.443 1 96.38 100 ASP B N 1
ATOM 3194 C CA . ASP B 1 100 ? -11.68 21.781 0.631 1 96.38 100 ASP B CA 1
ATOM 3195 C C . ASP B 1 100 ? -11.336 20.375 0.168 1 96.38 100 ASP B C 1
ATOM 3197 O O . ASP B 1 100 ? -11.453 19.422 0.939 1 96.38 100 ASP B O 1
ATOM 3201 N N . LYS B 1 101 ? -10.82 20.188 -1.004 1 95.44 101 LYS B N 1
ATOM 3202 C CA . LYS B 1 101 ? -10.531 18.875 -1.559 1 95.44 101 LYS B CA 1
ATOM 3203 C C . LYS B 1 101 ? -9.531 18.109 -0.687 1 95.44 101 LYS B C 1
ATOM 3205 O O . LYS B 1 101 ? -9.648 16.906 -0.512 1 95.44 101 LYS B O 1
ATOM 3210 N N . GLU B 1 102 ? -8.578 18.828 -0.129 1 96.94 102 GLU B N 1
ATOM 3211 C CA . GLU B 1 102 ? -7.523 18.25 0.69 1 96.94 102 GLU B CA 1
ATOM 3212 C C . GLU B 1 102 ? -7.582 18.766 2.123 1 96.94 102 GLU B C 1
ATOM 3214 O O . GLU B 1 102 ? -6.566 18.781 2.824 1 96.94 102 GLU B O 1
ATOM 3219 N N . GLY B 1 103 ? -8.742 19.219 2.553 1 96.94 103 GLY B N 1
ATOM 3220 C CA . GLY B 1 103 ? -9.008 19.719 3.896 1 96.94 103 GLY B CA 1
ATOM 3221 C C . GLY B 1 103 ? -10.344 19.25 4.449 1 96.94 103 GLY B C 1
ATOM 3222 O O . GLY B 1 103 ? -10.422 18.219 5.105 1 96.94 103 GLY B O 1
ATOM 3223 N N . SER B 1 104 ? -11.414 20.047 4.105 1 96.5 104 SER B N 1
ATOM 3224 C CA . SER B 1 104 ? -12.719 19.766 4.699 1 96.5 104 SER B CA 1
ATOM 3225 C C . SER B 1 104 ? -13.266 18.422 4.23 1 96.5 104 SER B C 1
ATOM 3227 O O . SER B 1 104 ? -14.023 17.766 4.949 1 96.5 104 SER B O 1
ATOM 3229 N N . ALA B 1 105 ? -12.836 17.953 3.035 1 97.88 105 ALA B N 1
ATOM 3230 C CA . ALA B 1 105 ? -13.32 16.703 2.484 1 97.88 105 ALA B CA 1
ATOM 3231 C C . ALA B 1 105 ? -12.891 15.516 3.348 1 97.88 105 ALA B C 1
ATOM 3233 O O . ALA B 1 105 ? -13.469 14.43 3.266 1 97.88 105 ALA B O 1
ATOM 3234 N N . LEU B 1 106 ? -11.93 15.695 4.188 1 98.56 106 LEU B N 1
ATOM 3235 C CA . LEU B 1 106 ? -11.414 14.633 5.051 1 98.56 106 LEU B CA 1
ATOM 3236 C C . LEU B 1 106 ? -12.305 14.445 6.273 1 98.56 106 LEU B C 1
ATOM 3238 O O . LEU B 1 106 ? -12.328 13.367 6.871 1 98.56 106 LEU B O 1
ATOM 3242 N N . ALA B 1 107 ? -12.984 15.5 6.68 1 98.56 107 ALA B N 1
ATOM 3243 C CA . ALA B 1 107 ? -13.578 15.625 8.008 1 98.56 107 ALA B CA 1
ATOM 3244 C C . ALA B 1 107 ? -14.555 14.484 8.281 1 98.56 107 ALA B C 1
ATOM 3246 O O . ALA B 1 107 ? -14.469 13.82 9.32 1 98.56 107 ALA B O 1
ATOM 3247 N N . PRO B 1 108 ? -15.445 14.133 7.332 1 98 108 PRO B N 1
ATOM 3248 C CA . PRO B 1 108 ? -16.422 13.094 7.656 1 98 108 PRO B CA 1
ATOM 3249 C C . PRO B 1 108 ? -15.773 11.758 8.016 1 98 108 PRO B C 1
ATOM 3251 O O . PRO B 1 108 ? -16.047 11.195 9.078 1 98 108 PRO B O 1
ATOM 3254 N N . ALA B 1 109 ? -14.898 11.289 7.199 1 98.19 109 ALA B N 1
ATOM 3255 C CA . ALA B 1 109 ? -14.297 9.977 7.391 1 98.19 109 ALA B CA 1
ATOM 3256 C C . ALA B 1 109 ? -13.492 9.922 8.688 1 98.19 109 ALA B C 1
ATOM 3258 O O . ALA B 1 109 ? -13.57 8.945 9.438 1 98.19 109 ALA B O 1
ATOM 3259 N N . PHE B 1 110 ? -12.719 10.93 9.008 1 98.81 110 PHE B N 1
ATOM 3260 C CA . PHE B 1 110 ? -11.836 10.93 10.164 1 98.81 110 PHE B CA 1
ATOM 3261 C C . PHE B 1 110 ? -12.617 11.188 11.445 1 98.81 110 PHE B C 1
ATOM 3263 O O . PHE B 1 110 ? -12.359 10.57 12.477 1 98.81 110 PHE B O 1
ATOM 3270 N N . ASN B 1 111 ? -13.617 12.133 11.352 1 98.69 111 ASN B N 1
ATOM 3271 C CA . ASN B 1 111 ? -14.445 12.383 12.523 1 98.69 111 ASN B CA 1
ATOM 3272 C C . ASN B 1 111 ? -15.242 11.148 12.922 1 98.69 111 ASN B C 1
ATOM 3274 O O . ASN B 1 111 ? -15.469 10.906 14.109 1 98.69 111 ASN B O 1
ATOM 3278 N N . ASP B 1 112 ? -15.672 10.359 11.938 1 98.31 112 ASP B N 1
ATOM 3279 C CA . ASP B 1 112 ? -16.422 9.125 12.211 1 98.31 112 ASP B CA 1
ATOM 3280 C C . ASP B 1 112 ? -15.602 8.18 13.086 1 98.31 112 ASP B C 1
ATOM 3282 O O . ASP B 1 112 ? -16.172 7.395 13.852 1 98.31 112 ASP B O 1
ATOM 3286 N N . ARG B 1 113 ? -14.328 8.32 13.047 1 98.25 113 ARG B N 1
ATOM 3287 C CA . ARG B 1 113 ? -13.469 7.43 13.82 1 98.25 113 ARG B CA 1
ATOM 3288 C C . ARG B 1 113 ? -12.867 8.156 15.023 1 98.25 113 ARG B C 1
ATOM 3290 O O . ARG B 1 113 ? -11.938 7.652 15.656 1 98.25 113 ARG B O 1
ATOM 3297 N N . GLY B 1 114 ? -13.266 9.406 15.266 1 98.62 114 GLY B N 1
ATOM 3298 C CA . GLY B 1 114 ? -12.961 10.109 16.5 1 98.62 114 GLY B CA 1
ATOM 3299 C C . GLY B 1 114 ? -11.758 11.023 16.391 1 98.62 114 GLY B C 1
ATOM 3300 O O . GLY B 1 114 ? -11.328 11.617 17.391 1 98.62 114 GLY B O 1
ATOM 3301 N N . TYR B 1 115 ? -11.211 11.195 15.211 1 98.81 115 TYR B N 1
ATOM 3302 C CA . TYR B 1 115 ? -10.055 12.062 15.031 1 98.81 115 TYR B CA 1
ATOM 3303 C C . TYR B 1 115 ? -10.484 13.531 14.984 1 98.81 115 TYR B C 1
ATOM 3305 O O . TYR B 1 115 ? -11.5 13.867 14.367 1 98.81 115 TYR B O 1
ATOM 3313 N N . THR B 1 116 ? -9.781 14.375 15.602 1 98.88 116 THR B N 1
ATOM 3314 C CA . THR B 1 116 ? -9.93 15.812 15.422 1 98.88 116 THR B CA 1
ATOM 3315 C C . THR B 1 116 ? -8.977 16.312 14.344 1 98.88 116 THR B C 1
ATOM 3317 O O . THR B 1 116 ? -7.77 16.062 14.406 1 98.88 116 THR B O 1
ATOM 3320 N N . LEU B 1 117 ? -9.516 16.969 13.367 1 98.88 117 LEU B N 1
ATOM 3321 C CA . LEU B 1 117 ? -8.695 17.5 12.281 1 98.88 117 LEU B CA 1
ATOM 3322 C C . LEU B 1 117 ? -8.484 19 12.438 1 98.88 117 LEU B C 1
ATOM 3324 O O . LEU B 1 117 ? -9.406 19.719 12.805 1 98.88 117 LEU B O 1
ATOM 3328 N N . PHE B 1 118 ? -7.305 19.422 12.227 1 98.94 118 PHE B N 1
ATOM 3329 C CA . PHE B 1 118 ? -6.898 20.828 12.188 1 98.94 118 PHE B CA 1
ATOM 3330 C C . PHE B 1 118 ? -6.41 21.203 10.797 1 98.94 118 PHE B C 1
ATOM 3332 O O . PHE B 1 118 ? -5.215 21.109 10.5 1 98.94 118 PHE B O 1
ATOM 3339 N N . VAL B 1 119 ? -7.305 21.656 9.984 1 98.88 119 VAL B N 1
ATOM 3340 C CA . VAL B 1 119 ? -6.98 22.016 8.609 1 98.88 119 VAL B CA 1
ATOM 3341 C C . VAL B 1 119 ? -6.457 23.438 8.547 1 98.88 119 VAL B C 1
ATOM 3343 O O . VAL B 1 119 ? -7.148 24.375 8.953 1 98.88 119 VAL B O 1
ATOM 3346 N N . MET B 1 120 ? -5.254 23.609 7.965 1 98.75 120 MET B N 1
ATOM 3347 C CA . MET B 1 120 ? -4.691 24.953 8.086 1 98.75 120 MET B CA 1
ATOM 3348 C C . MET B 1 120 ? -4.402 25.547 6.711 1 98.75 120 MET B C 1
ATOM 3350 O O . MET B 1 120 ? -4.176 24.812 5.75 1 98.75 120 MET B O 1
ATOM 3354 N N . THR B 1 121 ? -4.441 26.812 6.641 1 98.62 121 THR B N 1
ATOM 3355 C CA . THR B 1 121 ? -3.73 27.562 5.609 1 98.62 121 THR B CA 1
ATOM 3356 C C . THR B 1 121 ? -2.33 27.938 6.086 1 98.62 121 THR B C 1
ATOM 3358 O O . THR B 1 121 ? -2.068 27.984 7.289 1 98.62 121 THR B O 1
ATOM 3361 N N . TYR B 1 122 ? -1.453 28.125 5.215 1 98.75 122 TYR B N 1
ATOM 3362 C CA . TYR B 1 122 ? -0.084 28.5 5.539 1 98.75 122 TYR B CA 1
ATOM 3363 C C . TYR B 1 122 ? 0.484 29.453 4.484 1 98.75 122 TYR B C 1
ATOM 3365 O O . TYR B 1 122 ? -0.062 29.562 3.385 1 98.75 122 TYR B O 1
ATOM 3373 N N . ARG B 1 123 ? 1.455 30.141 4.867 1 98.75 123 ARG B N 1
ATOM 3374 C CA . ARG B 1 123 ? 2.057 31.125 3.975 1 98.75 123 ARG B CA 1
ATOM 3375 C C . ARG B 1 123 ? 2.809 30.438 2.834 1 98.75 123 ARG B C 1
ATOM 3377 O O . ARG B 1 123 ? 3.391 29.375 3.021 1 98.75 123 ARG B O 1
ATOM 3384 N N . LEU B 1 124 ? 2.76 31.078 1.663 1 98.56 124 LEU B N 1
ATOM 3385 C CA . LEU B 1 124 ? 3.424 30.562 0.47 1 98.56 124 LEU B CA 1
ATOM 3386 C C . LEU B 1 124 ? 4.824 31.156 0.33 1 98.56 124 LEU B C 1
ATOM 3388 O O . LEU B 1 124 ? 5.023 32.344 0.551 1 98.56 124 LEU B O 1
ATOM 3392 N N . PRO B 1 125 ? 5.766 30.359 -0.038 1 97.88 125 PRO B N 1
ATOM 3393 C CA . PRO B 1 125 ? 7.172 30.766 0.029 1 97.88 125 PRO B CA 1
ATOM 3394 C C . PRO B 1 125 ? 7.496 31.922 -0.912 1 97.88 125 PRO B C 1
ATOM 3396 O O . PRO B 1 125 ? 8.406 32.719 -0.637 1 97.88 125 PRO B O 1
ATOM 3399 N N . ALA B 1 126 ? 6.785 32.094 -1.966 1 96.81 126 ALA B N 1
ATOM 3400 C CA . ALA B 1 126 ? 7.156 33.031 -3.002 1 96.81 126 ALA B CA 1
ATOM 3401 C C . ALA B 1 126 ? 6.473 34.375 -2.775 1 96.81 126 ALA B C 1
ATOM 3403 O O . ALA B 1 126 ? 6.609 35.312 -3.586 1 96.81 126 ALA B O 1
ATOM 3404 N N . ASP B 1 127 ? 5.789 34.562 -1.677 1 97.88 127 ASP B N 1
ATOM 3405 C CA . ASP B 1 127 ? 4.949 35.719 -1.479 1 97.88 127 ASP B CA 1
ATOM 3406 C C . ASP B 1 127 ? 5.727 36.844 -0.797 1 97.88 127 ASP B C 1
ATOM 3408 O O . ASP B 1 127 ? 5.141 37.844 -0.34 1 97.88 127 ASP B O 1
ATOM 3412 N N . GLY B 1 128 ? 7.059 36.688 -0.644 1 97 128 GLY B N 1
ATOM 3413 C CA . GLY B 1 128 ? 7.902 37.781 -0.169 1 97 128 GLY B CA 1
ATOM 3414 C C . GLY B 1 128 ? 7.922 37.875 1.343 1 97 128 GLY B C 1
ATOM 3415 O O . GLY B 1 128 ? 8.188 38.969 1.879 1 97 128 GLY B O 1
ATOM 3416 N N . HIS B 1 129 ? 7.598 36.844 2.031 1 97.88 129 HIS B N 1
ATOM 3417 C CA . HIS B 1 129 ? 7.703 36.844 3.486 1 97.88 129 HIS B CA 1
ATOM 3418 C C . HIS B 1 129 ? 9.164 36.844 3.934 1 97.88 129 HIS B C 1
ATOM 3420 O O . HIS B 1 129 ? 10.047 36.438 3.184 1 97.88 129 HIS B O 1
ATOM 3426 N N . ALA B 1 130 ? 9.391 37.312 5.199 1 97.25 130 ALA B N 1
ATOM 3427 C CA . ALA B 1 130 ? 10.75 37.438 5.727 1 97.25 130 ALA B CA 1
ATOM 3428 C C . ALA B 1 130 ? 11.422 36.062 5.777 1 97.25 130 ALA B C 1
ATOM 3430 O O . ALA B 1 130 ? 12.633 35.938 5.574 1 97.25 130 ALA B O 1
ATOM 3431 N N . GLU B 1 131 ? 10.656 35 6.062 1 97.06 131 GLU B N 1
ATOM 3432 C CA . GLU B 1 131 ? 11.211 33.656 6.227 1 97.06 131 GLU B CA 1
ATOM 3433 C C . GLU B 1 131 ? 11.484 33 4.871 1 97.06 131 GLU B C 1
ATOM 3435 O O . GLU B 1 131 ? 12.133 31.953 4.801 1 97.06 131 GLU B O 1
ATOM 3440 N N . GLY B 1 132 ? 10.914 33.594 3.785 1 96.81 132 GLY B N 1
ATOM 3441 C CA . GLY B 1 132 ? 11.102 33 2.471 1 96.81 132 GLY B CA 1
ATOM 3442 C C . GLY B 1 132 ? 10.602 31.578 2.383 1 96.81 132 GLY B C 1
ATOM 3443 O O . GLY B 1 132 ? 9.461 31.297 2.748 1 96.81 132 GLY B O 1
ATOM 3444 N N . ALA B 1 133 ? 11.531 30.703 1.936 1 98.19 133 ALA B N 1
ATOM 3445 C CA . ALA B 1 133 ? 11.195 29.297 1.705 1 98.19 133 ALA B CA 1
ATOM 3446 C C . ALA B 1 133 ? 10.812 28.594 3.008 1 98.19 133 ALA B C 1
ATOM 3448 O O . ALA B 1 133 ? 10.195 27.531 2.99 1 98.19 133 ALA B O 1
ATOM 3449 N N . ASP B 1 134 ? 11.125 29.188 4.137 1 98.56 134 ASP B N 1
ATOM 3450 C CA . ASP B 1 134 ? 10.836 28.562 5.426 1 98.56 134 ASP B CA 1
ATOM 3451 C C . ASP B 1 134 ? 9.508 29.062 5.992 1 98.56 134 ASP B C 1
ATOM 3453 O O . ASP B 1 134 ? 9.086 28.625 7.062 1 98.56 134 ASP B O 1
ATOM 3457 N N . ALA B 1 135 ? 8.781 29.953 5.262 1 98.62 135 ALA B N 1
ATOM 3458 C CA . ALA B 1 135 ? 7.531 30.516 5.758 1 98.62 135 ALA B CA 1
ATOM 3459 C C . ALA B 1 135 ? 6.52 29.406 6.07 1 98.62 135 ALA B C 1
ATOM 3461 O O . ALA B 1 135 ? 5.914 29.406 7.145 1 98.62 135 ALA B O 1
ATOM 3462 N N . PRO B 1 136 ? 6.336 28.422 5.141 1 98.81 136 PRO B N 1
ATOM 3463 C CA . PRO B 1 136 ? 5.383 27.359 5.484 1 98.81 136 PRO B CA 1
ATOM 3464 C C . PRO B 1 136 ? 5.793 26.578 6.73 1 98.81 136 PRO B C 1
ATOM 3466 O O . PRO B 1 136 ? 4.949 26.266 7.574 1 98.81 136 PRO B O 1
ATOM 3469 N N . LEU B 1 137 ? 7.062 26.25 6.855 1 98.88 137 LEU B N 1
ATOM 3470 C CA . LEU B 1 137 ? 7.535 25.5 8.008 1 98.88 137 LEU B CA 1
ATOM 3471 C C . LEU B 1 137 ? 7.305 26.281 9.297 1 98.88 137 LEU B C 1
ATOM 3473 O O . LEU B 1 137 ? 6.898 25.703 10.312 1 98.88 137 LEU B O 1
ATOM 3477 N N . ALA B 1 138 ? 7.59 27.609 9.281 1 98.81 138 ALA B N 1
ATOM 3478 C CA . ALA B 1 138 ? 7.344 28.453 10.445 1 98.81 138 ALA B CA 1
ATOM 3479 C C . ALA B 1 138 ? 5.891 28.359 10.898 1 98.81 138 ALA B C 1
ATOM 3481 O O . ALA B 1 138 ? 5.609 28.219 12.094 1 98.81 138 ALA B O 1
ATOM 3482 N N . ASP B 1 139 ? 4.996 28.422 9.93 1 98.88 139 ASP B N 1
ATOM 3483 C CA . ASP B 1 139 ? 3.568 28.344 10.227 1 98.88 139 ASP B CA 1
ATOM 3484 C C . ASP B 1 139 ? 3.199 26.984 10.797 1 98.88 139 ASP B C 1
ATOM 3486 O O . ASP B 1 139 ? 2.428 26.891 11.75 1 98.88 139 ASP B O 1
ATOM 3490 N N . LEU B 1 140 ? 3.744 25.891 10.258 1 98.94 140 LEU B N 1
ATOM 3491 C CA . LEU B 1 140 ? 3.414 24.547 10.711 1 98.94 140 LEU B CA 1
ATOM 3492 C C . LEU B 1 140 ? 3.975 24.281 12.102 1 98.94 140 LEU B C 1
ATOM 3494 O O . LEU B 1 140 ? 3.311 23.672 12.938 1 98.94 140 LEU B O 1
ATOM 3498 N N . GLN B 1 141 ? 5.211 24.719 12.367 1 98.88 141 GLN B N 1
ATOM 3499 C CA . GLN B 1 141 ? 5.766 24.594 13.703 1 98.88 141 GLN B CA 1
ATOM 3500 C C . GLN B 1 141 ? 4.879 25.281 14.742 1 98.88 141 GLN B C 1
ATOM 3502 O O . GLN B 1 141 ? 4.527 24.672 15.758 1 98.88 141 GLN B O 1
ATOM 3507 N N . ARG B 1 142 ? 4.516 26.516 14.445 1 98.81 142 ARG B N 1
ATOM 3508 C CA . ARG B 1 142 ? 3.682 27.281 15.367 1 98.81 142 ARG B CA 1
ATOM 3509 C C . ARG B 1 142 ? 2.326 26.609 15.562 1 98.81 142 ARG B C 1
ATOM 3511 O O . ARG B 1 142 ? 1.814 26.547 16.688 1 98.81 142 ARG B O 1
ATOM 3518 N N . ALA B 1 143 ? 1.731 26.156 14.469 1 98.88 143 ALA B N 1
ATOM 3519 C CA . ALA B 1 143 ? 0.434 25.484 14.531 1 98.88 143 ALA B CA 1
ATOM 3520 C C . ALA B 1 143 ? 0.496 24.25 15.422 1 98.88 143 ALA B C 1
ATOM 3522 O O . ALA B 1 143 ? -0.369 24.062 16.281 1 98.88 143 ALA B O 1
ATOM 3523 N N . MET B 1 144 ? 1.52 23.391 15.234 1 98.94 144 MET B N 1
ATOM 3524 C CA . MET B 1 144 ? 1.677 22.188 16.031 1 98.94 144 MET B CA 1
ATOM 3525 C C . MET B 1 144 ? 1.843 22.531 17.516 1 98.94 144 MET B C 1
ATOM 3527 O O . MET B 1 144 ? 1.216 21.906 18.375 1 98.94 144 MET B O 1
ATOM 3531 N N . ARG B 1 145 ? 2.643 23.547 17.828 1 98.81 145 ARG B N 1
ATOM 3532 C CA . ARG B 1 145 ? 2.844 24 19.203 1 98.81 145 ARG B CA 1
ATOM 3533 C C . ARG B 1 145 ? 1.543 24.516 19.812 1 98.81 145 ARG B C 1
ATOM 3535 O O . ARG B 1 145 ? 1.232 24.219 20.969 1 98.81 145 ARG B O 1
ATOM 3542 N N . LEU B 1 146 ? 0.819 25.266 19.016 1 98.81 146 LEU B N 1
ATOM 3543 C CA . LEU B 1 146 ? -0.442 25.844 19.453 1 98.81 146 LEU B CA 1
ATOM 3544 C C . LEU B 1 146 ? -1.452 24.75 19.797 1 98.81 146 LEU B C 1
ATOM 3546 O O . LEU B 1 146 ? -2.088 24.812 20.859 1 98.81 146 LEU B O 1
ATOM 3550 N N . ILE B 1 147 ? -1.633 23.75 18.906 1 98.88 147 ILE B N 1
ATOM 3551 C CA . ILE B 1 147 ? -2.564 22.641 19.141 1 98.88 147 ILE B CA 1
ATOM 3552 C C . ILE B 1 147 ? -2.141 21.859 20.375 1 98.88 147 ILE B C 1
ATOM 3554 O O . ILE B 1 147 ? -2.979 21.5 21.203 1 98.88 147 ILE B O 1
ATOM 3558 N N . ARG B 1 148 ? -0.86 21.594 20.453 1 98.81 148 ARG B N 1
ATOM 3559 C CA . ARG B 1 148 ? -0.337 20.859 21.594 1 98.81 148 ARG B CA 1
ATOM 3560 C C . ARG B 1 148 ? -0.595 21.609 22.906 1 98.81 148 ARG B C 1
ATOM 3562 O O . ARG B 1 148 ? -1.015 21.016 23.891 1 98.81 148 ARG B O 1
ATOM 3569 N N . ALA B 1 149 ? -0.377 22.922 22.922 1 98.44 149 ALA B N 1
ATOM 3570 C CA . ALA B 1 149 ? -0.566 23.766 24.109 1 98.44 149 ALA B CA 1
ATOM 3571 C C . ALA B 1 149 ? -2.025 23.766 24.547 1 98.44 149 ALA B C 1
ATOM 3573 O O . ALA B 1 149 ? -2.318 23.906 25.75 1 98.44 149 ALA B O 1
ATOM 3574 N N . ARG B 1 150 ? -2.922 23.578 23.641 1 97.94 150 ARG B N 1
ATOM 3575 C CA . ARG B 1 150 ? -4.352 23.672 23.922 1 97.94 150 ARG B CA 1
ATOM 3576 C C . ARG B 1 150 ? -5.039 22.328 23.766 1 97.94 150 ARG B C 1
ATOM 3578 O O . ARG B 1 150 ? -6.238 22.25 23.5 1 97.94 150 ARG B O 1
ATOM 3585 N N . ALA B 1 151 ? -4.344 21.266 23.844 1 98.19 151 ALA B N 1
ATOM 3586 C CA . ALA B 1 151 ? -4.828 19.922 23.547 1 98.19 151 ALA B CA 1
ATOM 3587 C C . ALA B 1 151 ? -6.055 19.578 24.391 1 98.19 151 ALA B C 1
ATOM 3589 O O . ALA B 1 151 ? -6.988 18.938 23.906 1 98.19 151 ALA B O 1
ATOM 3590 N N . SER B 1 152 ? -6.074 20.031 25.625 1 97.69 152 SER B N 1
ATOM 3591 C CA . SER B 1 152 ? -7.164 19.703 26.531 1 97.69 152 SER B CA 1
ATOM 3592 C C . SER B 1 152 ? -8.492 20.281 26.047 1 97.69 152 SER B C 1
ATOM 3594 O O . SER B 1 152 ? -9.547 19.688 26.281 1 97.69 152 SER B O 1
ATOM 3596 N N . ARG B 1 153 ? -8.406 21.391 25.312 1 96.56 153 ARG B N 1
ATOM 3597 C CA . ARG B 1 153 ? -9.602 22.031 24.797 1 96.56 153 ARG B CA 1
ATOM 3598 C C . ARG B 1 153 ? -10.375 21.094 23.875 1 96.56 153 ARG B C 1
ATOM 3600 O O . ARG B 1 153 ? -11.602 21.172 23.781 1 96.56 153 ARG B O 1
ATOM 3607 N N . TRP B 1 154 ? -9.703 20.156 23.234 1 97.12 154 TRP B N 1
ATOM 3608 C CA . TRP B 1 154 ? -10.328 19.281 22.25 1 97.12 154 TRP B CA 1
ATOM 3609 C C . TRP B 1 154 ? -10.242 17.828 22.703 1 97.12 154 TRP B C 1
ATOM 3611 O O . TRP B 1 154 ? -10.422 16.906 21.891 1 97.12 154 TRP B O 1
ATOM 3621 N N . GLN B 1 155 ? -9.875 17.625 23.953 1 98.19 155 GLN B N 1
ATOM 3622 C CA . GLN B 1 155 ? -9.781 16.297 24.516 1 98.19 155 GLN B CA 1
ATOM 3623 C C . GLN B 1 155 ? -8.758 15.445 23.766 1 98.19 155 GLN B C 1
ATOM 3625 O O . GLN B 1 155 ? -9.031 14.297 23.422 1 98.19 155 GLN B O 1
ATOM 3630 N N . LEU B 1 156 ? -7.68 16.078 23.516 1 98.5 156 LEU B N 1
ATOM 3631 C CA . LEU B 1 156 ? -6.594 15.406 22.812 1 98.5 156 LEU B CA 1
ATOM 3632 C C . LEU B 1 156 ? -5.512 14.945 23.781 1 98.5 156 LEU B C 1
ATOM 3634 O O . LEU B 1 156 ? -5.34 15.539 24.859 1 98.5 156 LEU B O 1
ATOM 3638 N N . ASP B 1 157 ? -4.863 13.812 23.484 1 98.38 157 ASP B N 1
ATOM 3639 C CA . ASP B 1 157 ? -3.562 13.461 24.047 1 98.38 157 ASP B CA 1
ATOM 3640 C C . ASP B 1 157 ? -2.436 14.195 23.328 1 98.38 157 ASP B C 1
ATOM 3642 O O . ASP B 1 157 ? -2.209 13.984 22.141 1 98.38 157 ASP B O 1
ATOM 3646 N N . PRO B 1 158 ? -1.731 15.078 24 1 98 158 PRO B N 1
ATOM 3647 C CA . PRO B 1 158 ? -0.702 15.883 23.344 1 98 158 PRO B CA 1
ATOM 3648 C C . PRO B 1 158 ? 0.385 15.039 22.688 1 98 158 PRO B C 1
ATOM 3650 O O . PRO B 1 158 ? 1.129 15.531 21.844 1 98 158 PRO B O 1
ATOM 3653 N N . ASP B 1 159 ? 0.487 13.766 23.047 1 97.38 159 ASP B N 1
ATOM 3654 C CA . ASP B 1 159 ? 1.505 12.883 22.484 1 97.38 159 ASP B CA 1
ATOM 3655 C C . ASP B 1 159 ? 0.977 12.148 21.25 1 97.38 159 ASP B C 1
ATOM 3657 O O . ASP B 1 159 ? 1.718 11.406 20.609 1 97.38 159 ASP B O 1
ATOM 3661 N N . LYS B 1 160 ? -0.254 12.367 20.844 1 98.25 160 LYS B N 1
ATOM 3662 C CA . LYS B 1 160 ? -0.871 11.711 19.703 1 98.25 160 LYS B CA 1
ATOM 3663 C C . LYS B 1 160 ? -1.266 12.734 18.641 1 98.25 160 LYS B C 1
ATOM 3665 O O . LYS B 1 160 ? -2.311 12.594 18 1 98.25 160 LYS B O 1
ATOM 3670 N N . LEU B 1 161 ? -0.496 13.773 18.469 1 98.75 161 LEU B N 1
ATOM 3671 C CA . LEU B 1 161 ? -0.699 14.789 17.438 1 98.75 161 LEU B CA 1
ATOM 3672 C C . LEU B 1 161 ? 0.153 14.492 16.203 1 98.75 161 LEU B C 1
ATOM 3674 O O . LEU B 1 161 ? 1.384 14.508 16.281 1 98.75 161 LEU B O 1
ATOM 3678 N N . GLY B 1 162 ? -0.495 14.133 15.102 1 98.81 162 GLY B N 1
ATOM 3679 C CA . GLY B 1 162 ? 0.213 13.883 13.859 1 98.81 162 GLY B CA 1
ATOM 3680 C C . GLY B 1 162 ? 0.018 14.984 12.828 1 98.81 162 GLY B C 1
ATOM 3681 O O . GLY B 1 162 ? -0.612 16 13.117 1 98.81 162 GLY B O 1
ATOM 3682 N N . VAL B 1 163 ? 0.644 14.836 11.688 1 98.94 163 VAL B N 1
ATOM 3683 C CA . VAL B 1 163 ? 0.483 15.742 10.555 1 98.94 163 VAL B CA 1
ATOM 3684 C C . VAL B 1 163 ? 0.132 14.945 9.305 1 98.94 163 VAL B C 1
ATOM 3686 O O . VAL B 1 163 ? 0.59 13.812 9.133 1 98.94 163 VAL B O 1
ATOM 3689 N N . LEU B 1 164 ? -0.753 15.43 8.547 1 98.94 164 LEU B N 1
ATOM 3690 C CA . LEU B 1 164 ? -1.182 14.859 7.273 1 98.94 164 LEU B CA 1
ATOM 3691 C C . LEU B 1 164 ? -1.098 15.906 6.164 1 98.94 164 LEU B C 1
ATOM 3693 O O . LEU B 1 164 ? -1.78 16.922 6.215 1 98.94 164 LEU B O 1
ATOM 3697 N N . GLY B 1 165 ? -0.223 15.648 5.18 1 98.94 165 GLY B N 1
ATOM 3698 C CA . GLY B 1 165 ? -0.007 16.625 4.121 1 98.94 165 GLY B CA 1
ATOM 3699 C C . GLY B 1 165 ? -0.225 16.047 2.732 1 98.94 165 GLY B C 1
ATOM 3700 O O . GLY B 1 165 ? 0.04 14.867 2.494 1 98.94 165 GLY B O 1
ATOM 3701 N N . PHE B 1 166 ? -0.667 16.906 1.819 1 98.88 166 PHE B N 1
ATOM 3702 C CA . PHE B 1 166 ? -0.976 16.531 0.447 1 98.88 166 PHE B CA 1
ATOM 3703 C C . PHE B 1 166 ? -0.114 17.312 -0.54 1 98.88 166 PHE B C 1
ATOM 3705 O O . PHE B 1 166 ? 0.003 18.531 -0.441 1 98.88 166 PHE B O 1
ATOM 3712 N N . SER B 1 167 ? 0.532 16.578 -1.572 1 98.75 167 SER B N 1
ATOM 3713 C CA . SER B 1 167 ? 1.294 17.25 -2.621 1 98.75 167 SER B CA 1
ATOM 3714 C C . SER B 1 167 ? 2.346 18.188 -2.033 1 98.75 167 SER B C 1
ATOM 3716 O O . SER B 1 167 ? 3.17 17.766 -1.217 1 98.75 167 SER B O 1
ATOM 3718 N N . ALA B 1 168 ? 2.264 19.516 -2.287 1 98.81 168 ALA B N 1
ATOM 3719 C CA . ALA B 1 168 ? 3.168 20.484 -1.677 1 98.81 168 ALA B CA 1
ATOM 3720 C C . ALA B 1 168 ? 2.957 20.562 -0.167 1 98.81 168 ALA B C 1
ATOM 3722 O O . ALA B 1 168 ? 3.906 20.781 0.589 1 98.81 168 ALA B O 1
ATOM 3723 N N . GLY B 1 169 ? 1.718 20.328 0.249 1 98.88 169 GLY B N 1
ATOM 3724 C CA . GLY B 1 169 ? 1.454 20.219 1.675 1 98.88 169 GLY B CA 1
ATOM 3725 C C . GLY B 1 169 ? 2.109 19 2.311 1 98.88 169 GLY B C 1
ATOM 3726 O O . GLY B 1 169 ? 2.406 19 3.508 1 98.88 169 GLY B O 1
ATOM 3727 N N . GLY B 1 170 ? 2.264 17.938 1.497 1 98.94 170 GLY B N 1
ATOM 3728 C CA . GLY B 1 170 ? 3.057 16.797 1.948 1 98.94 170 GLY B CA 1
ATOM 3729 C C . GLY B 1 170 ? 4.516 17.156 2.184 1 98.94 170 GLY B C 1
ATOM 3730 O O . GLY B 1 170 ? 5.137 16.641 3.119 1 98.94 170 GLY B O 1
ATOM 3731 N N . HIS B 1 171 ? 5.078 18 1.363 1 98.94 171 HIS B N 1
ATOM 3732 C CA . HIS B 1 171 ? 6.418 18.516 1.588 1 98.94 171 HIS B CA 1
ATOM 3733 C C . HIS B 1 171 ? 6.492 19.297 2.895 1 98.94 171 HIS B C 1
ATOM 3735 O O . HIS B 1 171 ? 7.434 19.125 3.674 1 98.94 171 HIS B O 1
ATOM 3741 N N . ALA B 1 172 ? 5.531 20.156 3.094 1 98.94 172 ALA B N 1
ATOM 3742 C CA . ALA B 1 172 ? 5.48 20.953 4.32 1 98.94 172 ALA B CA 1
ATOM 3743 C C . ALA B 1 172 ? 5.402 20.047 5.551 1 98.94 172 ALA B C 1
ATOM 3745 O O . ALA B 1 172 ? 6.102 20.281 6.539 1 98.94 172 ALA B O 1
ATOM 3746 N N . ALA B 1 173 ? 4.559 19.047 5.48 1 98.94 173 ALA B N 1
ATOM 3747 C CA . ALA B 1 173 ? 4.422 18.078 6.57 1 98.94 173 ALA B CA 1
ATOM 3748 C C . ALA B 1 173 ? 5.742 17.359 6.828 1 98.94 173 ALA B C 1
ATOM 3750 O O . ALA B 1 173 ? 6.16 17.219 7.98 1 98.94 173 ALA B O 1
ATOM 3751 N N . ALA B 1 174 ? 6.367 16.891 5.758 1 98.94 174 ALA B N 1
ATOM 3752 C CA . ALA B 1 174 ? 7.652 16.203 5.902 1 98.94 174 ALA B CA 1
ATOM 3753 C C . ALA B 1 174 ? 8.719 17.156 6.445 1 98.94 174 ALA B C 1
ATOM 3755 O O . ALA B 1 174 ? 9.586 16.75 7.215 1 98.94 174 ALA B O 1
ATOM 3756 N N . SER B 1 175 ? 8.688 18.422 6.031 1 98.94 175 SER B N 1
ATOM 3757 C CA . SER B 1 175 ? 9.586 19.422 6.582 1 98.94 175 SER B CA 1
ATOM 3758 C C . SER B 1 175 ? 9.398 19.578 8.086 1 98.94 175 SER B C 1
ATOM 3760 O O . SER B 1 175 ? 10.375 19.641 8.836 1 98.94 175 SER B O 1
ATOM 3762 N N . LEU B 1 176 ? 8.156 19.625 8.492 1 98.94 176 LEU B N 1
ATOM 3763 C CA . LEU B 1 176 ? 7.875 19.688 9.922 1 98.94 176 LEU B CA 1
ATOM 3764 C C . LEU B 1 176 ? 8.477 18.484 10.641 1 98.94 176 LEU B C 1
ATOM 3766 O O . LEU B 1 176 ? 9.133 18.625 11.672 1 98.94 176 LEU B O 1
ATOM 3770 N N . GLY B 1 177 ? 8.266 17.281 10.102 1 98.88 177 GLY B N 1
ATOM 3771 C CA . GLY B 1 177 ? 8.734 16.047 10.734 1 98.88 177 GLY B CA 1
ATOM 3772 C C . GLY B 1 177 ? 10.242 15.953 10.789 1 98.88 177 GLY B C 1
ATOM 3773 O O . GLY B 1 177 ? 10.797 15.32 11.695 1 98.88 177 GLY B O 1
ATOM 3774 N N . THR B 1 178 ? 10.945 16.578 9.828 1 98.81 178 THR B N 1
ATOM 3775 C CA . THR B 1 178 ? 12.398 16.438 9.758 1 98.81 178 THR B CA 1
ATOM 3776 C C . THR B 1 178 ? 13.094 17.656 10.336 1 98.81 178 THR B C 1
ATOM 3778 O O . THR B 1 178 ? 14.289 17.625 10.625 1 98.81 178 THR B O 1
ATOM 3781 N N . ARG B 1 179 ? 12.352 18.75 10.469 1 98.62 179 ARG B N 1
ATOM 3782 C CA . ARG B 1 179 ? 12.938 20.016 10.906 1 98.62 179 ARG B CA 1
ATOM 3783 C C . ARG B 1 179 ? 12.086 20.672 11.977 1 98.62 179 ARG B C 1
ATOM 3785 O O . ARG B 1 179 ? 11.938 21.891 12 1 98.62 179 ARG B O 1
ATOM 3792 N N . TRP B 1 180 ? 11.492 19.875 12.844 1 98.38 180 TRP B N 1
ATOM 3793 C CA . TRP B 1 180 ? 10.578 20.391 13.859 1 98.38 180 TRP B CA 1
ATOM 3794 C C . TRP B 1 180 ? 11.32 21.281 14.852 1 98.38 180 TRP B C 1
ATOM 3796 O O . TRP B 1 180 ? 10.719 22.125 15.516 1 98.38 180 TRP B O 1
ATOM 3806 N N . ASN B 1 181 ? 12.625 21.125 14.93 1 96.38 181 ASN B N 1
ATOM 3807 C CA . ASN B 1 181 ? 13.398 21.859 15.922 1 96.38 181 ASN B CA 1
ATOM 3808 C C . ASN B 1 181 ? 14.211 22.984 15.273 1 96.38 181 ASN B C 1
ATOM 3810 O O . ASN B 1 181 ? 14.984 23.672 15.945 1 96.38 181 ASN B O 1
ATOM 3814 N N . ASP B 1 182 ? 14.125 23.156 13.977 1 98 182 ASP B N 1
ATOM 3815 C CA . ASP B 1 182 ? 14.828 24.234 13.297 1 98 182 ASP B CA 1
ATOM 3816 C C . ASP B 1 182 ? 14.289 25.594 13.734 1 98 182 ASP B C 1
ATOM 3818 O O . ASP B 1 182 ? 13.078 25.766 13.883 1 98 182 ASP B O 1
ATOM 3822 N N . ALA B 1 183 ? 15.133 26.531 13.977 1 98.12 183 ALA B N 1
ATOM 3823 C CA . ALA B 1 183 ? 14.727 27.906 14.297 1 98.12 183 ALA B CA 1
ATOM 3824 C C . ALA B 1 183 ? 14.43 28.703 13.031 1 98.12 183 ALA B C 1
ATOM 3826 O O . ALA B 1 183 ? 15.328 29.312 12.461 1 98.12 183 ALA B O 1
ATOM 3827 N N . VAL B 1 184 ? 13.156 28.656 12.68 1 98 184 VAL B N 1
ATOM 3828 C CA . VAL B 1 184 ? 12.812 29.328 11.43 1 98 184 VAL B CA 1
ATOM 3829 C C . VAL B 1 184 ? 11.969 30.562 11.711 1 98 184 VAL B C 1
ATOM 3831 O O . VAL B 1 184 ? 11.562 31.266 10.789 1 98 184 VAL B O 1
ATOM 3834 N N . TYR B 1 185 ? 11.641 30.875 12.93 1 96.69 185 TYR B N 1
ATOM 3835 C CA . TYR B 1 185 ? 11.062 32.125 13.422 1 96.69 185 TYR B CA 1
ATOM 3836 C C . TYR B 1 185 ? 11.445 32.344 14.883 1 96.69 185 TYR B C 1
ATOM 3838 O O . TYR B 1 185 ? 11.859 31.422 15.578 1 96.69 185 TYR B O 1
ATOM 3846 N N . ALA B 1 186 ? 11.367 33.594 15.328 1 96.38 186 ALA B N 1
ATOM 3847 C CA . ALA B 1 186 ? 11.664 33.938 16.719 1 96.38 186 ALA B CA 1
ATOM 3848 C C . ALA B 1 186 ? 10.484 33.594 17.625 1 96.38 186 ALA B C 1
ATOM 3850 O O . ALA B 1 186 ? 9.328 33.844 17.281 1 96.38 186 ALA B O 1
ATOM 3851 N N . PRO B 1 187 ? 10.836 32.938 18.828 1 96.38 187 PRO B N 1
ATOM 3852 C CA . PRO B 1 187 ? 9.75 32.688 19.766 1 96.38 187 PRO B CA 1
ATOM 3853 C C . PRO B 1 187 ? 8.977 33.938 20.156 1 96.38 187 PRO B C 1
ATOM 3855 O O . PRO B 1 187 ? 9.578 35 20.328 1 96.38 187 PRO B O 1
ATOM 3858 N N . LEU B 1 188 ? 7.633 33.781 20.359 1 96.25 188 LEU B N 1
ATOM 3859 C 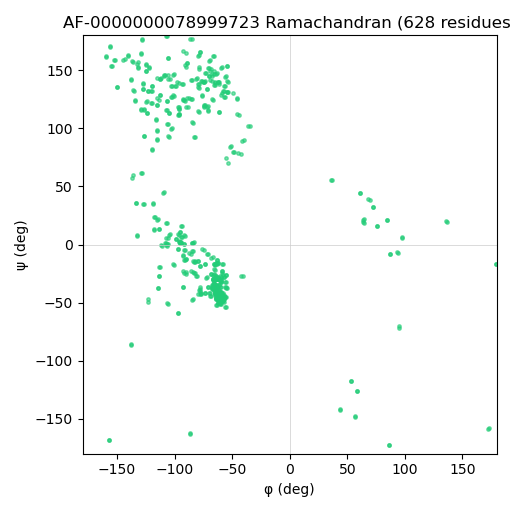CA . LEU B 1 188 ? 6.77 34.938 20.625 1 96.25 188 LEU B CA 1
ATOM 3860 C C . LEU B 1 188 ? 6.188 34.875 22.031 1 96.25 188 LEU B C 1
ATOM 3862 O O . LEU B 1 188 ? 5.961 35.906 22.656 1 96.25 188 LEU B O 1
ATOM 3866 N N . ASP B 1 189 ? 5.82 33.688 22.547 1 97.25 189 ASP B N 1
ATOM 3867 C CA . ASP B 1 189 ? 5.125 33.5 23.812 1 97.25 189 ASP B CA 1
ATOM 3868 C C . ASP B 1 189 ? 5.348 32.094 24.359 1 97.25 189 ASP B C 1
ATOM 3870 O O . ASP B 1 189 ? 6.207 31.359 23.859 1 97.25 189 ASP B O 1
ATOM 3874 N N . GLU B 1 190 ? 4.59 31.672 25.391 1 97.75 190 GLU B N 1
ATOM 3875 C CA . GLU B 1 190 ? 4.793 30.406 26.078 1 97.75 190 GLU B CA 1
ATOM 3876 C C . GLU B 1 190 ? 4.461 29.219 25.188 1 97.75 190 GLU B C 1
ATOM 3878 O O . GLU B 1 190 ? 5.02 28.141 25.359 1 97.75 190 GLU B O 1
ATOM 3883 N N . THR B 1 191 ? 3.625 29.422 24.234 1 97.94 191 THR B N 1
ATOM 3884 C CA . THR B 1 191 ? 3.248 28.375 23.297 1 97.94 191 THR B CA 1
ATOM 3885 C C . THR B 1 191 ? 4.473 27.844 22.547 1 97.94 191 THR B C 1
ATOM 3887 O O . THR B 1 191 ? 4.555 26.656 22.25 1 97.94 191 THR B O 1
ATOM 3890 N N . ASP B 1 192 ? 5.418 28.688 22.328 1 98 192 ASP B N 1
ATOM 3891 C CA . ASP B 1 192 ? 6.59 28.344 21.516 1 98 192 ASP B CA 1
ATOM 3892 C C . ASP B 1 192 ? 7.559 27.453 22.312 1 98 192 ASP B C 1
ATOM 3894 O O . ASP B 1 192 ? 8.547 26.969 21.75 1 98 192 ASP B O 1
ATOM 3898 N N . ALA B 1 193 ? 7.27 27.172 23.609 1 97.88 193 ALA B N 1
ATOM 3899 C CA . ALA B 1 193 ? 8.078 26.25 24.422 1 97.88 193 ALA B CA 1
ATOM 3900 C C . ALA B 1 193 ? 7.676 24.797 24.172 1 97.88 193 ALA B C 1
ATOM 3902 O O . ALA B 1 193 ? 8.422 23.875 24.516 1 97.88 193 ALA B O 1
ATOM 3903 N N . PHE B 1 194 ? 6.504 24.578 23.547 1 98.44 194 PHE B N 1
ATOM 3904 C CA . PHE B 1 194 ? 6.031 23.219 23.266 1 98.44 194 PHE B CA 1
ATOM 3905 C C . PHE B 1 194 ? 6.746 22.641 22.047 1 98.44 194 PHE B C 1
ATOM 3907 O O . PHE B 1 194 ? 7.211 23.391 21.172 1 98.44 194 PHE B O 1
ATOM 3914 N N . SER B 1 195 ? 6.852 21.359 22.016 1 98.62 195 SER B N 1
ATOM 3915 C CA . SER B 1 195 ? 7.488 20.672 20.891 1 98.62 195 SER B CA 1
ATOM 3916 C C . SER B 1 195 ? 6.641 20.781 19.625 1 98.62 195 SER B C 1
ATOM 3918 O O . SER B 1 195 ? 5.414 20.672 19.688 1 98.62 195 SER B O 1
ATOM 3920 N N . ALA B 1 196 ? 7.25 20.953 18.469 1 98.81 196 ALA B N 1
ATOM 3921 C CA . ALA B 1 196 ? 6.578 20.953 17.172 1 98.81 196 ALA B CA 1
ATOM 3922 C C . ALA B 1 196 ? 6.648 19.562 16.531 1 98.81 196 ALA B C 1
ATOM 3924 O O . ALA B 1 196 ? 6.184 19.375 15.398 1 98.81 196 ALA B O 1
ATOM 3925 N N . ARG B 1 197 ? 7.234 18.562 17.188 1 98.75 197 ARG B N 1
ATOM 3926 C CA . ARG B 1 197 ? 7.418 17.234 16.609 1 98.75 197 ARG B CA 1
ATOM 3927 C C . ARG B 1 197 ? 6.09 16.5 16.5 1 98.75 197 ARG B C 1
ATOM 3929 O O . ARG B 1 197 ? 5.406 16.281 17.5 1 98.75 197 ARG B O 1
ATOM 3936 N N . PRO B 1 198 ? 5.691 16.156 15.297 1 98.81 198 PRO B N 1
ATOM 3937 C CA . PRO B 1 198 ? 4.496 15.32 15.203 1 98.81 198 PRO B CA 1
ATOM 3938 C C . PRO B 1 198 ? 4.742 13.891 15.68 1 98.81 198 PRO B C 1
ATOM 3940 O O . PRO B 1 198 ? 5.871 13.398 15.609 1 98.81 198 PRO B O 1
ATOM 3943 N N . ALA B 1 199 ? 3.686 13.281 16.156 1 98.69 199 ALA B N 1
ATOM 3944 C CA . ALA B 1 199 ? 3.764 11.891 16.594 1 98.69 199 ALA B CA 1
ATOM 3945 C C . ALA B 1 199 ? 3.883 10.961 15.383 1 98.69 199 ALA B C 1
ATOM 3947 O O . ALA B 1 199 ? 4.465 9.875 15.484 1 98.69 199 ALA B O 1
ATOM 3948 N N . PHE B 1 200 ? 3.352 11.344 14.242 1 98.81 200 PHE B N 1
ATOM 3949 C CA . PHE B 1 200 ? 3.387 10.594 12.992 1 98.81 200 PHE B CA 1
ATOM 3950 C C . PHE B 1 200 ? 3.137 11.516 11.805 1 98.81 200 PHE B C 1
ATOM 3952 O O . PHE B 1 200 ? 2.66 12.633 11.969 1 98.81 200 PHE B O 1
ATOM 3959 N N . MET B 1 201 ? 3.521 11.016 10.625 1 98.94 201 MET B N 1
ATOM 3960 C CA . MET B 1 201 ? 3.318 11.766 9.391 1 98.94 201 MET B CA 1
ATOM 3961 C C . MET B 1 201 ? 2.525 10.945 8.383 1 98.94 201 MET B C 1
ATOM 3963 O O . MET B 1 201 ? 2.854 9.781 8.125 1 98.94 201 MET B O 1
ATOM 3967 N N . GLY B 1 202 ? 1.41 11.469 7.922 1 98.94 202 GLY B N 1
ATOM 3968 C CA . GLY B 1 202 ? 0.792 11.023 6.684 1 98.94 202 GLY B CA 1
ATOM 3969 C C . GLY B 1 202 ? 1.166 11.875 5.488 1 98.94 202 GLY B C 1
ATOM 3970 O O . GLY B 1 202 ? 0.912 13.086 5.477 1 98.94 202 GLY B O 1
ATOM 3971 N N . LEU B 1 203 ? 1.83 11.297 4.527 1 98.94 203 LEU B N 1
ATOM 3972 C CA . LEU B 1 203 ? 2.303 12.008 3.344 1 98.94 203 LEU B CA 1
ATOM 3973 C C . LEU B 1 203 ? 1.631 11.469 2.086 1 98.94 203 LEU B C 1
ATOM 3975 O O . LEU B 1 203 ? 1.954 10.375 1.627 1 98.94 203 LEU B O 1
ATOM 3979 N N . VAL B 1 204 ? 0.729 12.25 1.532 1 98.94 204 VAL B N 1
ATOM 3980 C CA . VAL B 1 204 ? -0.127 11.812 0.436 1 98.94 204 VAL B CA 1
ATOM 3981 C C . VAL B 1 204 ? 0.322 12.469 -0.867 1 98.94 204 VAL B C 1
ATOM 3983 O O . VAL B 1 204 ? 0.223 13.688 -1.02 1 98.94 204 VAL B O 1
ATOM 3986 N N . TYR B 1 205 ? 0.794 11.664 -1.864 1 98.88 205 TYR B N 1
ATOM 3987 C CA . TYR B 1 205 ? 1.432 12.07 -3.111 1 98.88 205 TYR B CA 1
ATOM 3988 C C . TYR B 1 205 ? 2.305 13.305 -2.896 1 98.88 205 TYR B C 1
ATOM 3990 O O . TYR B 1 205 ? 2.158 14.305 -3.602 1 98.88 205 TYR B O 1
ATOM 3998 N N . PRO B 1 206 ? 3.203 13.164 -1.975 1 98.94 206 PRO B N 1
ATOM 3999 C CA . PRO B 1 206 ? 3.969 14.328 -1.516 1 98.94 206 PRO B CA 1
ATOM 4000 C C . PRO B 1 206 ? 5.062 14.734 -2.498 1 98.94 206 PRO B C 1
ATOM 4002 O O . PRO B 1 206 ? 5.691 13.883 -3.123 1 98.94 206 PRO B O 1
ATOM 4005 N N . VAL B 1 207 ? 5.215 16 -2.639 1 98.81 207 VAL B N 1
ATOM 4006 C CA . VAL B 1 207 ? 6.484 16.516 -3.148 1 98.81 207 VAL B CA 1
ATOM 4007 C C . VAL B 1 207 ? 7.59 16.25 -2.125 1 98.81 207 VAL B C 1
ATOM 4009 O O . VAL B 1 207 ? 7.465 16.625 -0.958 1 98.81 207 VAL B O 1
ATOM 4012 N N . MET B 1 208 ? 8.648 15.57 -2.568 1 98.62 208 MET B N 1
ATOM 4013 C CA . MET B 1 208 ? 9.641 15.211 -1.556 1 98.62 208 MET B CA 1
ATOM 4014 C C . MET B 1 208 ? 11.016 15.75 -1.931 1 98.62 208 MET B C 1
ATOM 4016 O O . MET B 1 208 ? 11.672 16.422 -1.128 1 98.62 208 MET B O 1
ATOM 4020 N N . THR B 1 209 ? 11.43 15.562 -3.191 1 98.75 209 THR B N 1
ATOM 4021 C CA . THR B 1 209 ? 12.789 15.914 -3.561 1 98.75 209 THR B CA 1
ATOM 4022 C C . THR B 1 209 ? 12.812 17.156 -4.441 1 98.75 209 THR B C 1
ATOM 4024 O O . THR B 1 209 ? 11.883 17.391 -5.219 1 98.75 209 THR B O 1
ATOM 4027 N N . MET B 1 210 ? 13.875 17.953 -4.27 1 98.75 210 MET B N 1
ATOM 4028 C CA . MET B 1 210 ? 14.125 19.094 -5.152 1 98.75 210 MET B CA 1
ATOM 4029 C C . MET B 1 210 ? 15.125 18.719 -6.246 1 98.75 210 MET B C 1
ATOM 4031 O O . MET B 1 210 ? 15.531 19.562 -7.039 1 98.75 210 MET B O 1
ATOM 4035 N N . GLU B 1 211 ? 15.414 17.438 -6.309 1 98.06 211 GLU B N 1
ATOM 4036 C CA . GLU B 1 211 ? 16.359 16.953 -7.305 1 98.06 211 GLU B CA 1
ATOM 4037 C C . GLU B 1 211 ? 15.656 16.594 -8.617 1 98.06 211 GLU B C 1
ATOM 4039 O O . GLU B 1 211 ? 14.711 15.82 -8.625 1 98.06 211 GLU B O 1
ATOM 4044 N N . GLU B 1 212 ? 16.172 17.203 -9.664 1 96.38 212 GLU B N 1
ATOM 4045 C CA . GLU B 1 212 ? 15.695 16.828 -10.992 1 96.38 212 GLU B CA 1
ATOM 4046 C C . GLU B 1 212 ? 16.219 15.461 -11.406 1 96.38 212 GLU B C 1
ATOM 4048 O O . GLU B 1 212 ? 17.312 15.055 -10.992 1 96.38 212 GLU B O 1
ATOM 4053 N N . PRO B 1 213 ? 15.469 14.672 -12.18 1 96.56 213 PRO B N 1
ATOM 4054 C CA . PRO B 1 213 ? 14.211 15.047 -12.836 1 96.56 213 PRO B CA 1
ATOM 4055 C C . PRO B 1 213 ? 12.984 14.641 -12.016 1 96.56 213 PRO B C 1
ATOM 4057 O O . PRO B 1 213 ? 11.859 14.727 -12.516 1 96.56 213 PRO B O 1
ATOM 4060 N N . VAL B 1 214 ? 13.125 14.227 -10.781 1 98 214 VAL B N 1
ATOM 4061 C CA . VAL B 1 214 ? 12.023 13.68 -9.984 1 98 214 VAL B CA 1
ATOM 4062 C C . VAL B 1 214 ? 11.219 14.82 -9.367 1 98 214 VAL B C 1
ATOM 4064 O O . VAL B 1 214 ? 10.023 14.672 -9.109 1 98 214 VAL B O 1
ATOM 4067 N N . ALA B 1 215 ? 11.859 16 -9.195 1 98.5 215 ALA B N 1
ATOM 4068 C CA . ALA B 1 215 ? 11.258 17.156 -8.531 1 98.5 215 ALA B CA 1
ATOM 4069 C C . ALA B 1 215 ? 10.016 17.625 -9.281 1 98.5 215 ALA B C 1
ATOM 4071 O O . ALA B 1 215 ? 9.969 17.594 -10.516 1 98.5 215 ALA B O 1
ATOM 4072 N N . HIS B 1 216 ? 9.031 17.953 -8.508 1 98.56 216 HIS B N 1
ATOM 4073 C CA . HIS B 1 216 ? 7.902 18.672 -9.094 1 98.56 216 HIS B CA 1
ATOM 4074 C C . HIS B 1 216 ? 8.289 20.109 -9.469 1 98.56 216 HIS B C 1
ATOM 4076 O O . HIS B 1 216 ? 8.516 20.938 -8.594 1 98.56 216 HIS B O 1
ATOM 4082 N N . PRO B 1 217 ? 8.281 20.453 -10.695 1 97.69 217 PRO B N 1
ATOM 4083 C CA . PRO B 1 217 ? 8.859 21.719 -11.133 1 97.69 217 PRO B CA 1
ATOM 4084 C C . PRO B 1 217 ? 8.172 22.938 -10.5 1 97.69 217 PRO B C 1
ATOM 4086 O O . PRO B 1 217 ? 8.844 23.875 -10.086 1 97.69 217 PRO B O 1
ATOM 4089 N N . GLY B 1 218 ? 6.84 22.906 -10.469 1 97.69 218 GLY B N 1
ATOM 4090 C CA . GLY B 1 218 ? 6.113 24.031 -9.914 1 97.69 218 GLY B CA 1
ATOM 4091 C C . GLY B 1 218 ? 6.453 24.312 -8.469 1 97.69 218 GLY B C 1
ATOM 4092 O O . GLY B 1 218 ? 6.758 25.453 -8.102 1 97.69 218 GLY B O 1
ATOM 4093 N N . SER B 1 219 ? 6.41 23.312 -7.602 1 98.44 219 SER B N 1
ATOM 4094 C CA . SER B 1 219 ? 6.738 23.469 -6.188 1 98.44 219 SER B CA 1
ATOM 4095 C C . SER B 1 219 ? 8.203 23.859 -6 1 98.44 219 SER B C 1
ATOM 4097 O O . SER B 1 219 ? 8.531 24.672 -5.137 1 98.44 219 SER B O 1
ATOM 4099 N N . ARG B 1 220 ? 9.102 23.234 -6.785 1 98.5 220 ARG B N 1
ATOM 4100 C CA . ARG B 1 220 ? 10.523 23.531 -6.715 1 98.5 220 ARG B CA 1
ATOM 4101 C C . ARG B 1 220 ? 10.789 25.016 -7 1 98.5 220 ARG B C 1
ATOM 4103 O O . ARG B 1 220 ? 11.523 25.672 -6.254 1 98.5 220 ARG B O 1
ATOM 4110 N N . GLU B 1 221 ? 10.195 25.484 -8.062 1 98.38 221 GLU B N 1
ATOM 4111 C CA . GLU B 1 221 ? 10.375 26.875 -8.43 1 98.38 221 GLU B CA 1
ATOM 4112 C C . GLU B 1 221 ? 9.82 27.812 -7.355 1 98.38 221 GLU B C 1
ATOM 4114 O O . GLU B 1 221 ? 10.445 28.812 -7.008 1 98.38 221 GLU B O 1
ATOM 4119 N N . ALA B 1 222 ? 8.664 27.484 -6.836 1 98.06 222 ALA B N 1
ATOM 4120 C CA . ALA B 1 222 ? 8.039 28.328 -5.812 1 98.06 222 ALA B CA 1
ATOM 4121 C C . ALA B 1 222 ? 8.867 28.344 -4.535 1 98.06 222 ALA B C 1
ATOM 4123 O O . ALA B 1 222 ? 8.938 29.375 -3.855 1 98.06 222 ALA B O 1
ATOM 4124 N N . LEU B 1 223 ? 9.508 27.266 -4.215 1 97.81 223 LEU B N 1
ATOM 4125 C CA . LEU B 1 223 ? 10.211 27.094 -2.947 1 97.81 223 LEU B CA 1
ATOM 4126 C C . LEU B 1 223 ? 11.617 27.688 -3.029 1 97.81 223 LEU B C 1
ATOM 4128 O O . LEU B 1 223 ? 12.023 28.453 -2.145 1 97.81 223 LEU B O 1
ATOM 4132 N N . ILE B 1 224 ? 12.352 27.328 -4.172 1 97.94 224 ILE B N 1
ATOM 4133 C CA . ILE B 1 224 ? 13.781 27.625 -4.121 1 97.94 224 ILE B CA 1
ATOM 4134 C C . ILE B 1 224 ? 14.211 28.312 -5.414 1 97.94 224 ILE B C 1
ATOM 4136 O O . ILE B 1 224 ? 15.406 28.484 -5.664 1 97.94 224 ILE B O 1
ATOM 4140 N N . GLY B 1 225 ? 13.305 28.672 -6.266 1 97.56 225 GLY B N 1
ATOM 4141 C CA . GLY B 1 225 ? 13.609 29.469 -7.453 1 97.56 225 GLY B CA 1
ATOM 4142 C C . GLY B 1 225 ? 14.031 28.609 -8.633 1 97.56 225 GLY B C 1
ATOM 4143 O O . GLY B 1 225 ? 13.969 27.391 -8.578 1 97.56 225 GLY B O 1
ATOM 4144 N N . THR B 1 226 ? 14.461 29.25 -9.688 1 96.25 226 THR B N 1
ATOM 4145 C CA . THR B 1 226 ? 14.734 28.594 -10.969 1 96.25 226 THR B CA 1
ATOM 4146 C C . THR B 1 226 ? 16.188 28.109 -11.031 1 96.25 226 THR B C 1
ATOM 4148 O O . THR B 1 226 ? 16.516 27.219 -11.812 1 96.25 226 THR B O 1
ATOM 4151 N N . GLN B 1 227 ? 17.047 28.781 -10.242 1 96.56 227 GLN B N 1
ATOM 4152 C CA . GLN B 1 227 ? 18.453 28.406 -10.242 1 96.56 227 GLN B CA 1
ATOM 4153 C C . GLN B 1 227 ? 18.953 28.172 -8.82 1 96.56 227 GLN B C 1
ATOM 4155 O O . GLN B 1 227 ? 19.906 28.828 -8.383 1 96.56 227 GLN B O 1
ATOM 4160 N N . PRO B 1 228 ? 18.312 27.203 -8.227 1 97.62 228 PRO B N 1
ATOM 4161 C CA . PRO B 1 228 ? 18.766 26.938 -6.859 1 97.62 228 PRO B CA 1
ATOM 4162 C C . PRO B 1 228 ? 20.172 26.344 -6.805 1 97.62 228 PRO B C 1
ATOM 4164 O O . PRO B 1 228 ? 20.594 25.656 -7.738 1 97.62 228 PRO B O 1
ATOM 4167 N N . ASP B 1 229 ? 20.953 26.578 -5.719 1 97.75 229 ASP B N 1
ATOM 4168 C CA . ASP B 1 229 ? 22.234 25.922 -5.523 1 97.75 229 ASP B CA 1
ATOM 4169 C C . ASP B 1 229 ? 22.062 24.578 -4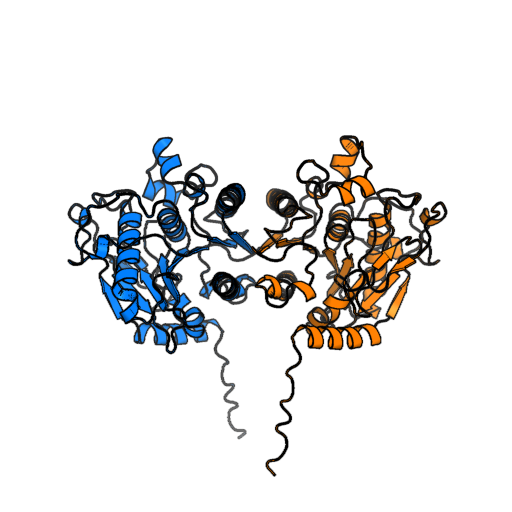.824 1 97.75 229 ASP B C 1
ATOM 4171 O O . ASP B 1 229 ? 20.953 24.219 -4.43 1 97.75 229 ASP B O 1
ATOM 4175 N N . ASP B 1 230 ? 23.156 23.875 -4.664 1 98 230 ASP B N 1
ATOM 4176 C CA . ASP B 1 230 ? 23.125 22.531 -4.109 1 98 230 ASP B CA 1
ATOM 4177 C C . ASP B 1 230 ? 22.672 22.547 -2.654 1 98 230 ASP B C 1
ATOM 4179 O O . ASP B 1 230 ? 22.016 21.609 -2.197 1 98 230 ASP B O 1
ATOM 4183 N N . HIS B 1 231 ? 23.031 23.547 -1.99 1 98.06 231 HIS B N 1
ATOM 4184 C CA . HIS B 1 231 ? 22.641 23.656 -0.59 1 98.06 231 HIS B CA 1
ATOM 4185 C C . HIS B 1 231 ? 21.125 23.766 -0.448 1 98.06 231 HIS B C 1
ATOM 4187 O O . HIS B 1 231 ? 20.531 23.078 0.388 1 98.06 231 HIS B O 1
ATOM 4193 N N . ALA B 1 232 ? 20.5 24.609 -1.247 1 98.19 232 ALA B N 1
ATOM 4194 C CA . ALA B 1 232 ? 19.047 24.75 -1.225 1 98.19 232 ALA B CA 1
ATOM 4195 C C . ALA B 1 232 ? 18.359 23.453 -1.617 1 98.19 232 ALA B C 1
ATOM 4197 O O . ALA B 1 232 ? 17.375 23.031 -0.983 1 98.19 232 ALA B O 1
ATOM 4198 N N . ILE B 1 233 ? 18.891 22.812 -2.654 1 98.62 233 ILE B N 1
ATOM 4199 C CA . ILE B 1 233 ? 18.328 21.547 -3.111 1 98.62 233 ILE B CA 1
ATOM 4200 C C . ILE B 1 233 ? 18.359 20.531 -1.975 1 98.62 233 ILE B C 1
ATOM 4202 O O . ILE B 1 233 ? 17.359 19.859 -1.701 1 98.62 233 ILE B O 1
ATOM 4206 N N . HIS B 1 234 ? 19.453 20.469 -1.279 1 98.44 234 HIS B N 1
ATOM 4207 C CA . HIS B 1 234 ? 19.609 19.516 -0.176 1 98.44 234 HIS B CA 1
ATOM 4208 C C . HIS B 1 234 ? 18.703 19.891 0.991 1 98.44 234 HIS B C 1
ATOM 4210 O O . HIS B 1 234 ? 18 19.031 1.533 1 98.44 234 HIS B O 1
ATOM 4216 N N . ARG B 1 235 ? 18.641 21.141 1.354 1 98.12 235 ARG B N 1
ATOM 4217 C CA . ARG B 1 235 ? 17.922 21.625 2.531 1 98.12 235 ARG B CA 1
ATOM 4218 C C . ARG B 1 235 ? 16.422 21.391 2.391 1 98.12 235 ARG B C 1
ATOM 4220 O O . ARG B 1 235 ? 15.742 21.094 3.373 1 98.12 235 ARG B O 1
ATOM 4227 N N . TYR B 1 236 ? 15.938 21.516 1.18 1 98.75 236 TYR B N 1
ATOM 4228 C CA . TYR B 1 236 ? 14.492 21.469 0.992 1 98.75 236 TYR B CA 1
ATOM 4229 C C . TYR B 1 236 ? 14.07 20.156 0.343 1 98.75 236 TYR B C 1
ATOM 4231 O O . TYR B 1 236 ? 13 20.078 -0.272 1 98.75 236 TYR B O 1
ATOM 4239 N N . SER B 1 237 ? 14.961 19.156 0.42 1 98.88 237 SER B N 1
ATOM 4240 C CA . SER B 1 237 ? 14.641 17.766 0.133 1 98.88 237 SER B CA 1
ATOM 4241 C C . SER B 1 237 ? 14.539 16.938 1.416 1 98.88 237 SER B C 1
ATOM 4243 O O . SER B 1 237 ? 15.523 16.344 1.86 1 98.88 237 SER B O 1
ATOM 4245 N N . PRO B 1 238 ? 13.273 16.844 1.943 1 98.81 238 PRO B N 1
ATOM 4246 C CA . PRO B 1 238 ? 13.102 16.234 3.266 1 98.81 238 PRO B CA 1
ATOM 4247 C C . PRO B 1 238 ? 13.688 14.828 3.352 1 98.81 238 PRO B C 1
ATOM 4249 O O . PRO B 1 238 ? 14.172 14.422 4.41 1 98.81 238 PRO B O 1
ATOM 4252 N N . GLU B 1 239 ? 13.68 14 2.24 1 98.75 239 GLU B N 1
ATOM 4253 C CA . GLU B 1 239 ? 14.195 12.633 2.277 1 98.75 239 GLU B CA 1
ATOM 4254 C C . GLU B 1 239 ? 15.688 12.617 2.602 1 98.75 239 GLU B C 1
ATOM 4256 O O . GLU B 1 239 ? 16.234 11.586 3.008 1 98.75 239 GLU B O 1
ATOM 4261 N N . LYS B 1 240 ? 16.375 13.797 2.484 1 98.56 240 LYS B N 1
ATOM 4262 C CA . LYS B 1 240 ? 17.812 13.883 2.762 1 98.56 240 LYS B CA 1
ATOM 4263 C C . LYS B 1 240 ? 18.062 14.234 4.223 1 98.56 240 LYS B C 1
ATOM 4265 O O . LYS B 1 240 ? 19.203 14.188 4.688 1 98.56 240 LYS B O 1
ATOM 4270 N N . ALA B 1 241 ? 17.047 14.5 4.992 1 98.38 241 ALA B N 1
ATOM 4271 C CA . ALA B 1 241 ? 17.203 14.969 6.367 1 98.38 241 ALA B CA 1
ATOM 4272 C C . ALA B 1 241 ? 16.703 13.938 7.363 1 98.38 241 ALA B C 1
ATOM 4274 O O . ALA B 1 241 ? 16.562 14.227 8.555 1 98.38 241 ALA B O 1
ATOM 4275 N N . ILE B 1 242 ? 16.469 12.711 6.91 1 98.81 242 ILE B N 1
ATOM 4276 C CA . ILE B 1 242 ? 15.906 11.664 7.758 1 98.81 242 ILE B CA 1
ATOM 4277 C C . ILE B 1 242 ? 16.953 11.211 8.773 1 98.81 242 ILE B C 1
ATOM 4279 O O . ILE B 1 242 ? 18.125 11.023 8.43 1 98.81 242 ILE B O 1
ATOM 4283 N N . THR B 1 243 ? 16.609 11.086 9.992 1 98.56 243 THR B N 1
ATOM 4284 C CA . THR B 1 243 ? 17.391 10.484 11.062 1 98.56 243 THR B CA 1
ATOM 4285 C C . THR B 1 243 ? 16.562 9.43 11.805 1 98.56 243 THR B C 1
ATOM 4287 O O . THR B 1 243 ? 15.383 9.258 11.531 1 98.56 243 THR B O 1
ATOM 4290 N N . ARG B 1 244 ? 17.156 8.75 12.766 1 98.31 244 ARG B N 1
ATOM 4291 C CA . ARG B 1 244 ? 16.469 7.734 13.555 1 98.31 244 ARG B CA 1
ATOM 4292 C C . ARG B 1 244 ? 15.367 8.359 14.406 1 98.31 244 ARG B C 1
ATOM 4294 O O . ARG B 1 244 ? 14.477 7.664 14.891 1 98.31 244 ARG B O 1
ATOM 4301 N N . ASN B 1 245 ? 15.414 9.75 14.586 1 98.19 245 ASN B N 1
ATOM 4302 C CA . ASN B 1 245 ? 14.453 10.445 15.438 1 98.19 245 ASN B CA 1
ATOM 4303 C C . ASN B 1 245 ? 13.25 10.938 14.633 1 98.19 245 ASN B C 1
ATOM 4305 O O . ASN B 1 245 ? 12.281 11.438 15.203 1 98.19 245 ASN B O 1
ATOM 4309 N N . THR B 1 246 ? 13.367 10.844 13.266 1 98.75 246 THR B N 1
ATOM 4310 C CA . THR B 1 246 ? 12.242 11.242 12.422 1 98.75 246 THR B CA 1
ATOM 4311 C C . THR B 1 246 ? 10.984 10.469 12.797 1 98.75 246 THR B C 1
ATOM 4313 O O . THR B 1 246 ? 11.047 9.258 13.047 1 98.75 246 THR B O 1
ATOM 4316 N N . PRO B 1 247 ? 9.805 11.172 12.883 1 98.75 247 PRO B N 1
ATOM 4317 C CA . PRO B 1 247 ? 8.562 10.469 13.219 1 98.75 247 PRO B CA 1
ATOM 4318 C C . PRO B 1 247 ? 8.227 9.359 12.219 1 98.75 247 PRO B C 1
ATOM 4320 O O . PRO B 1 247 ? 8.617 9.43 11.055 1 98.75 247 PRO B O 1
ATOM 4323 N N . PRO B 1 248 ? 7.48 8.32 12.711 1 98.81 248 PRO B N 1
ATOM 4324 C CA . PRO B 1 248 ? 6.953 7.324 11.773 1 98.81 248 PRO B CA 1
ATOM 4325 C C . PRO B 1 248 ? 6.129 7.953 10.648 1 98.81 248 PRO B C 1
ATOM 4327 O O . PRO B 1 248 ? 5.52 9.008 10.844 1 98.81 248 PRO B O 1
ATOM 4330 N N . ALA B 1 249 ? 6.094 7.242 9.523 1 98.88 249 ALA B N 1
ATOM 4331 C CA . ALA B 1 249 ? 5.438 7.871 8.375 1 98.88 249 ALA B CA 1
ATOM 4332 C C . ALA B 1 249 ? 4.566 6.867 7.625 1 98.88 249 ALA B C 1
ATOM 4334 O O . ALA B 1 249 ? 4.887 5.676 7.574 1 98.88 249 ALA B O 1
ATOM 4335 N N . PHE B 1 250 ? 3.479 7.309 7.184 1 98.94 250 PHE B N 1
ATOM 4336 C CA . PHE B 1 250 ? 2.586 6.676 6.219 1 98.94 250 PHE B CA 1
ATOM 4337 C C . PHE B 1 250 ? 2.67 7.367 4.863 1 98.94 250 PHE B C 1
ATOM 4339 O O . PHE B 1 250 ? 2.477 8.586 4.77 1 98.94 250 PHE B O 1
ATOM 4346 N N . LEU B 1 251 ? 2.994 6.602 3.797 1 98.94 251 LEU B N 1
ATOM 4347 C CA . LEU B 1 251 ? 3.143 7.152 2.455 1 98.94 251 LEU B CA 1
ATOM 4348 C C . LEU B 1 251 ? 2.047 6.633 1.53 1 98.94 251 LEU B C 1
ATOM 4350 O O . LEU B 1 251 ? 1.78 5.43 1.491 1 98.94 251 LEU B O 1
ATOM 4354 N N . LEU B 1 252 ? 1.381 7.523 0.857 1 98.94 252 LEU B N 1
ATOM 4355 C CA . LEU B 1 252 ? 0.346 7.219 -0.125 1 98.94 252 LEU B CA 1
ATOM 4356 C C . LEU B 1 252 ? 0.632 7.918 -1.449 1 98.94 252 LEU B C 1
ATOM 4358 O O . LEU B 1 252 ? 0.952 9.109 -1.471 1 98.94 252 LEU B O 1
ATOM 4362 N N . HIS B 1 253 ? 0.524 7.215 -2.57 1 98.94 2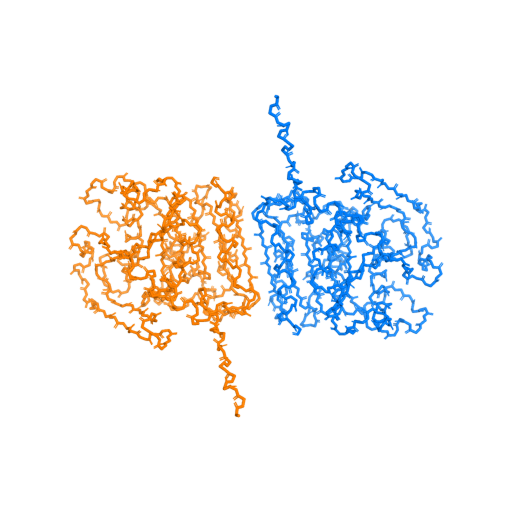53 HIS B N 1
ATOM 4363 C CA . HIS B 1 253 ? 0.73 7.785 -3.896 1 98.94 253 HIS B CA 1
ATOM 4364 C C . HIS B 1 253 ? -0.019 6.992 -4.961 1 98.94 253 HIS B C 1
ATOM 4366 O O . HIS B 1 253 ? -0.438 5.859 -4.715 1 98.94 253 HIS B O 1
ATOM 4372 N N . ALA B 1 254 ? -0.356 7.617 -6.012 1 98.88 254 ALA B N 1
ATOM 4373 C CA . ALA B 1 254 ? -0.8 6.891 -7.199 1 98.88 254 ALA B CA 1
ATOM 4374 C C . ALA B 1 254 ? 0.332 6.75 -8.211 1 98.88 254 ALA B C 1
ATOM 4376 O O . ALA B 1 254 ? 1.067 7.703 -8.469 1 98.88 254 ALA B O 1
ATOM 4377 N N . VAL B 1 255 ? 0.445 5.566 -8.773 1 98.81 255 VAL B N 1
ATOM 4378 C CA . VAL B 1 255 ? 1.52 5.285 -9.719 1 98.81 255 VAL B CA 1
ATOM 4379 C C . VAL B 1 255 ? 1.326 6.125 -10.984 1 98.81 255 VAL B C 1
ATOM 4381 O O . VAL B 1 255 ? 2.299 6.57 -11.594 1 98.81 255 VAL B O 1
ATOM 4384 N N . ASP B 1 256 ? 0.121 6.422 -11.297 1 98.44 256 ASP B N 1
ATOM 4385 C CA . ASP B 1 256 ? -0.179 7.117 -12.547 1 98.44 256 ASP B CA 1
ATOM 4386 C C . ASP B 1 256 ? -0.255 8.625 -12.328 1 98.44 256 ASP B C 1
ATOM 4388 O O . ASP B 1 256 ? -0.815 9.352 -13.156 1 98.44 256 ASP B O 1
ATOM 4392 N N . ASP B 1 257 ? 0.243 9.148 -11.227 1 98.69 257 ASP B N 1
ATOM 4393 C CA . ASP B 1 257 ? 0.293 10.586 -10.953 1 98.69 257 ASP B CA 1
ATOM 4394 C C . ASP B 1 257 ? 1.143 11.312 -11.992 1 98.69 257 ASP B C 1
ATOM 4396 O O . ASP B 1 257 ? 2.357 11.117 -12.055 1 98.69 257 ASP B O 1
ATOM 4400 N N . PRO B 1 258 ? 0.543 12.188 -12.82 1 97.75 258 PRO B N 1
ATOM 4401 C CA . PRO B 1 258 ? 1.31 12.883 -13.859 1 97.75 258 PRO B CA 1
ATOM 4402 C C . PRO B 1 258 ? 2.051 14.109 -13.328 1 97.75 258 PRO B C 1
ATOM 4404 O O . PRO B 1 258 ? 2.918 14.656 -14.016 1 97.75 258 PRO B O 1
ATOM 4407 N N . ALA B 1 259 ? 1.688 14.531 -12.156 1 98.06 259 ALA B N 1
ATOM 4408 C CA . ALA B 1 259 ? 2.205 15.797 -11.633 1 98.06 259 ALA B CA 1
ATOM 4409 C C . ALA B 1 259 ? 3.391 15.555 -10.703 1 98.06 259 ALA B C 1
ATOM 4411 O O . ALA B 1 259 ? 4.461 16.141 -10.891 1 98.06 259 ALA B O 1
ATOM 4412 N N . VAL B 1 260 ? 3.172 14.805 -9.68 1 98.81 260 VAL B N 1
ATOM 4413 C CA . VAL B 1 260 ? 4.23 14.414 -8.758 1 98.81 260 VAL B CA 1
ATOM 4414 C C . VAL B 1 260 ? 4.613 12.953 -8.992 1 98.81 260 VAL B C 1
ATOM 4416 O O . VAL B 1 260 ? 3.83 12.047 -8.711 1 98.81 260 VAL B O 1
ATOM 4419 N N . LYS B 1 261 ? 5.836 12.781 -9.461 1 98.81 261 LYS B N 1
ATOM 4420 C CA . LYS B 1 261 ? 6.297 11.445 -9.805 1 98.81 261 LYS B CA 1
ATOM 4421 C C . LYS B 1 261 ? 6.305 10.531 -8.586 1 98.81 261 LYS B C 1
ATOM 4423 O O . LYS B 1 261 ? 6.695 10.953 -7.492 1 98.81 261 LYS B O 1
ATOM 4428 N N . VAL B 1 262 ? 5.891 9.273 -8.742 1 98.88 262 VAL B N 1
ATOM 4429 C CA . VAL B 1 262 ? 5.77 8.305 -7.664 1 98.88 262 VAL B CA 1
ATOM 4430 C C . VAL B 1 262 ? 7.125 8.109 -6.988 1 98.88 262 VAL B C 1
ATOM 4432 O O . VAL B 1 262 ? 7.195 7.785 -5.801 1 98.88 262 VAL B O 1
ATOM 4435 N N . GLU B 1 263 ? 8.242 8.406 -7.68 1 98.81 263 GLU B N 1
ATOM 4436 C CA . GLU B 1 263 ? 9.594 8.305 -7.148 1 98.81 263 GLU B CA 1
ATOM 4437 C C . GLU B 1 263 ? 9.758 9.156 -5.895 1 98.81 263 GLU B C 1
ATOM 4439 O O . GLU B 1 263 ? 10.578 8.844 -5.023 1 98.81 263 GLU B O 1
ATOM 4444 N N . ASN B 1 264 ? 8.953 10.266 -5.801 1 98.94 264 ASN B N 1
ATOM 4445 C CA . ASN B 1 264 ? 9 11.07 -4.582 1 98.94 264 ASN B CA 1
ATOM 4446 C C . ASN B 1 264 ? 8.688 10.227 -3.348 1 98.94 264 ASN B C 1
ATOM 4448 O O . ASN B 1 264 ? 9.406 10.297 -2.348 1 98.94 264 ASN B O 1
ATOM 4452 N N . SER B 1 265 ? 7.695 9.398 -3.387 1 98.94 265 SER B N 1
ATOM 4453 C CA . SER B 1 265 ? 7.336 8.531 -2.27 1 98.94 265 SER B CA 1
ATOM 4454 C C . SER B 1 265 ? 8.359 7.418 -2.082 1 98.94 265 SER B C 1
ATOM 4456 O O . SER B 1 265 ? 8.688 7.051 -0.951 1 98.94 265 SER B O 1
ATOM 4458 N N . LEU B 1 266 ? 8.906 6.891 -3.156 1 98.88 266 LEU B N 1
ATOM 4459 C CA . LEU B 1 266 ? 9.906 5.832 -3.076 1 98.88 266 LEU B CA 1
ATOM 4460 C C . LEU B 1 266 ? 11.18 6.34 -2.408 1 98.88 266 LEU B C 1
ATOM 4462 O O . LEU B 1 266 ? 11.773 5.641 -1.589 1 98.88 266 LEU B O 1
ATOM 4466 N N . LEU B 1 267 ? 11.594 7.57 -2.76 1 98.81 267 LEU B N 1
ATOM 4467 C CA . LEU B 1 267 ? 12.781 8.164 -2.148 1 98.81 267 LEU B CA 1
ATOM 4468 C C . LEU B 1 267 ? 12.594 8.32 -0.644 1 98.81 267 LEU B C 1
ATOM 4470 O O . LEU B 1 267 ? 13.5 7.992 0.133 1 98.81 267 LEU B O 1
ATOM 4474 N N . MET B 1 268 ? 11.438 8.812 -0.258 1 98.94 268 MET B N 1
ATOM 4475 C CA . MET B 1 268 ? 11.156 8.992 1.164 1 98.94 268 MET B CA 1
ATOM 4476 C C . MET B 1 268 ? 11.109 7.645 1.881 1 98.94 268 MET B C 1
ATOM 4478 O O . MET B 1 268 ? 11.672 7.496 2.969 1 98.94 268 MET B O 1
ATOM 4482 N N . PHE B 1 269 ? 10.477 6.645 1.31 1 98.94 269 PHE B N 1
ATOM 4483 C CA . PHE B 1 269 ? 10.422 5.309 1.894 1 98.94 269 PHE B CA 1
ATOM 4484 C C . PHE B 1 269 ? 11.82 4.777 2.156 1 98.94 269 PHE B C 1
ATOM 4486 O O . PHE B 1 269 ? 12.117 4.312 3.26 1 98.94 269 PHE B O 1
ATOM 4493 N N . ASN B 1 270 ? 12.617 4.797 1.136 1 98.81 270 ASN B N 1
ATOM 4494 C CA . ASN B 1 270 ? 13.969 4.25 1.229 1 98.81 270 ASN B CA 1
ATOM 4495 C C . ASN B 1 270 ? 14.781 4.949 2.312 1 98.81 270 ASN B C 1
ATOM 4497 O O . ASN B 1 270 ? 15.523 4.301 3.053 1 98.81 270 ASN B O 1
ATOM 4501 N N . ALA B 1 271 ? 14.664 6.301 2.373 1 98.88 271 ALA B N 1
ATOM 4502 C CA . ALA B 1 271 ? 15.398 7.07 3.377 1 98.88 271 ALA B CA 1
ATOM 4503 C C . ALA B 1 271 ? 14.961 6.688 4.789 1 98.88 271 ALA B C 1
ATOM 4505 O O . ALA B 1 271 ? 15.805 6.477 5.668 1 98.88 271 ALA B O 1
ATOM 4506 N N . LEU B 1 272 ? 13.641 6.602 5.008 1 98.94 272 LEU B N 1
ATOM 4507 C CA . LEU B 1 272 ? 13.102 6.219 6.309 1 98.94 272 LEU B CA 1
ATOM 4508 C C . LEU B 1 272 ? 13.531 4.801 6.676 1 98.94 272 LEU B C 1
ATOM 4510 O O . LEU B 1 272 ? 13.992 4.555 7.789 1 98.94 272 LEU B O 1
ATOM 4514 N N . HIS B 1 273 ? 13.375 3.908 5.707 1 98.75 273 HIS B N 1
ATOM 4515 C CA . HIS B 1 273 ? 13.719 2.504 5.906 1 98.75 273 HIS B CA 1
ATOM 4516 C C . HIS B 1 273 ? 15.188 2.34 6.262 1 98.75 273 HIS B C 1
ATOM 4518 O O . HIS B 1 273 ? 15.539 1.569 7.16 1 98.75 273 HIS B O 1
ATOM 4524 N N . ALA B 1 274 ? 16.047 3.041 5.621 1 98.25 274 ALA B N 1
ATOM 4525 C CA . ALA B 1 274 ? 17.484 2.957 5.832 1 98.25 274 ALA B CA 1
ATOM 4526 C C . ALA B 1 274 ? 17.859 3.381 7.25 1 98.25 274 ALA B C 1
ATOM 4528 O O . ALA B 1 274 ? 18.844 2.896 7.812 1 98.25 274 ALA B O 1
ATOM 4529 N N . GLN B 1 275 ? 17.109 4.27 7.855 1 98.56 275 GLN B N 1
ATOM 4530 C CA . GLN B 1 275 ? 17.406 4.785 9.188 1 98.56 275 GLN B CA 1
ATOM 4531 C C . GLN B 1 275 ? 16.625 4.023 10.258 1 98.56 275 GLN B C 1
ATOM 4533 O O . GLN B 1 275 ? 16.656 4.383 11.438 1 98.56 275 GLN B O 1
ATOM 4538 N N . GLY B 1 276 ? 15.867 3.016 9.844 1 98.31 276 GLY B N 1
ATOM 4539 C CA . GLY B 1 276 ? 15.109 2.211 10.781 1 98.31 276 GLY B CA 1
ATOM 4540 C C . GLY B 1 276 ? 13.867 2.91 11.305 1 98.31 276 GLY B C 1
ATOM 4541 O O . GLY B 1 276 ? 13.328 2.545 12.352 1 98.31 276 GLY B O 1
ATOM 4542 N N . VAL B 1 277 ? 13.398 4.008 10.664 1 98.75 277 VAL B N 1
ATOM 4543 C CA . VAL B 1 277 ? 12.172 4.707 11.039 1 98.75 277 VAL B CA 1
ATOM 4544 C C . VAL B 1 277 ? 10.953 3.914 10.57 1 98.75 277 VAL B C 1
ATOM 4546 O O . VAL B 1 277 ? 10.883 3.506 9.406 1 98.75 277 VAL B O 1
ATOM 4549 N N . PRO B 1 278 ? 9.961 3.617 11.453 1 98.62 278 PRO B N 1
ATOM 4550 C CA . PRO B 1 278 ? 8.758 2.908 11.016 1 98.62 278 PRO B CA 1
ATOM 4551 C C . PRO B 1 278 ? 8.062 3.594 9.844 1 98.62 278 PRO B C 1
ATOM 4553 O O . PRO B 1 278 ? 7.859 4.809 9.867 1 98.62 278 PRO B O 1
ATOM 4556 N N . VAL B 1 279 ? 7.73 2.842 8.82 1 98.88 279 VAL B N 1
ATOM 4557 C CA . VAL B 1 279 ? 7.133 3.41 7.621 1 98.88 279 VAL B CA 1
ATOM 4558 C C . VAL B 1 279 ? 6.207 2.385 6.969 1 98.88 279 VAL B C 1
ATOM 4560 O O . VAL B 1 279 ? 6.496 1.186 6.973 1 98.88 279 VAL B O 1
ATOM 4563 N N . GLU B 1 280 ? 5.062 2.764 6.547 1 98.88 280 GLU B N 1
ATOM 4564 C CA . GLU B 1 280 ? 4.098 2.053 5.715 1 98.88 280 GLU B CA 1
ATOM 4565 C C . GLU B 1 280 ? 3.824 2.809 4.418 1 98.88 280 GLU B C 1
ATOM 4567 O O . GLU B 1 280 ? 3.752 4.039 4.418 1 98.88 280 GLU B O 1
ATOM 4572 N N . MET B 1 281 ? 3.768 2.096 3.271 1 98.94 281 MET B N 1
ATOM 4573 C CA . MET B 1 281 ? 3.596 2.768 1.986 1 98.94 281 MET B CA 1
ATOM 4574 C C . MET B 1 281 ? 2.568 2.041 1.124 1 98.94 281 MET B C 1
ATOM 4576 O O . MET B 1 281 ? 2.594 0.813 1.025 1 98.94 281 MET B O 1
ATOM 4580 N N . HIS B 1 282 ? 1.692 2.785 0.587 1 98.94 282 HIS B N 1
ATOM 4581 C CA . HIS B 1 282 ? 0.693 2.285 -0.35 1 98.94 282 HIS B CA 1
ATOM 4582 C C . HIS B 1 282 ? 0.744 3.049 -1.669 1 98.94 282 HIS B C 1
ATOM 4584 O O . HIS B 1 282 ? 0.445 4.242 -1.711 1 98.94 282 HIS B O 1
ATOM 4590 N N . LEU B 1 283 ? 1.148 2.355 -2.748 1 98.94 283 LEU B N 1
ATOM 4591 C CA . LEU B 1 283 ? 1.134 2.891 -4.105 1 98.94 283 LEU B CA 1
ATOM 4592 C C . LEU B 1 283 ? 0.006 2.27 -4.922 1 98.94 283 LEU B C 1
ATOM 4594 O O . LEU B 1 283 ? 0.097 1.11 -5.336 1 98.94 283 LEU B O 1
ATOM 4598 N N . PHE B 1 284 ? -1.06 3.016 -5.117 1 98.94 284 PHE B N 1
ATOM 4599 C CA . PHE B 1 284 ? -2.17 2.547 -5.938 1 98.94 284 PHE B CA 1
ATOM 4600 C C . PHE B 1 284 ? -1.869 2.744 -7.418 1 98.94 284 PHE B C 1
ATOM 4602 O O . PHE B 1 284 ? -1.287 3.758 -7.809 1 98.94 284 PHE B O 1
ATOM 4609 N N . GLU B 1 285 ? -2.314 1.777 -8.242 1 98.75 285 GLU B N 1
ATOM 4610 C CA . GLU B 1 285 ? -2.076 1.889 -9.68 1 98.75 285 GLU B CA 1
ATOM 4611 C C . GLU B 1 285 ? -2.75 3.131 -10.258 1 98.75 285 GLU B C 1
ATOM 4613 O O . GLU B 1 285 ? -2.15 3.854 -11.055 1 98.75 285 GLU B O 1
ATOM 4618 N N . GLN B 1 286 ? -4.02 3.385 -9.766 1 98 286 GLN B N 1
ATOM 4619 C CA . GLN B 1 286 ? -4.844 4.449 -10.336 1 98 286 GLN B CA 1
ATOM 4620 C C . GLN B 1 286 ? -5.266 5.449 -9.258 1 98 286 GLN B C 1
ATOM 4622 O O . GLN B 1 286 ? -5.695 5.059 -8.172 1 98 286 GLN B O 1
ATOM 4627 N N . GLY B 1 287 ? -5.105 6.727 -9.523 1 97.88 287 GLY B N 1
ATOM 4628 C CA . GLY B 1 287 ? -5.574 7.793 -8.656 1 97.88 287 GLY B CA 1
ATOM 4629 C C . GLY B 1 287 ? -5.254 9.18 -9.18 1 97.88 287 GLY B C 1
ATOM 4630 O O . GLY B 1 287 ? -5.828 10.172 -8.727 1 97.88 287 GLY B O 1
ATOM 4631 N N . GLN B 1 288 ? -4.281 9.18 -10.172 1 97.56 288 GLN B N 1
ATOM 4632 C CA . GLN B 1 288 ? -3.785 10.453 -10.672 1 97.56 288 GLN B CA 1
ATOM 4633 C C . GLN B 1 288 ? -3.234 11.32 -9.539 1 97.56 288 GLN B C 1
ATOM 4635 O O . GLN B 1 288 ? -2.57 10.812 -8.633 1 97.56 288 GLN B O 1
ATOM 4640 N N . HIS B 1 289 ? -3.361 12.711 -9.664 1 97.81 289 HIS B N 1
ATOM 4641 C CA . HIS B 1 289 ? -2.832 13.609 -8.641 1 97.81 289 HIS B CA 1
ATOM 4642 C C . HIS B 1 289 ? -3.955 14.328 -7.902 1 97.81 289 HIS B C 1
ATOM 4644 O O . HIS B 1 289 ? -4.953 14.719 -8.516 1 97.81 289 HIS B O 1
ATOM 4650 N N . GLY B 1 290 ? -3.785 14.523 -6.629 1 96.94 290 GLY B N 1
ATOM 4651 C CA . GLY B 1 290 ? -4.688 15.375 -5.867 1 96.94 290 GLY B CA 1
ATOM 4652 C C . GLY B 1 290 ? -6.047 14.742 -5.637 1 96.94 290 GLY B C 1
ATOM 4653 O O . GLY B 1 290 ? -7.059 15.445 -5.551 1 96.94 290 GLY B O 1
ATOM 4654 N N . PHE B 1 291 ? -6.066 13.43 -5.508 1 96 291 PHE B N 1
ATOM 4655 C CA . PHE B 1 291 ? -7.363 12.766 -5.488 1 96 291 PHE B CA 1
ATOM 4656 C C . PHE B 1 291 ? -8.031 12.914 -4.125 1 96 291 PHE B C 1
ATOM 4658 O O . PHE B 1 291 ? -9.25 12.797 -4.012 1 96 291 PHE B O 1
ATOM 4665 N N . GLY B 1 292 ? -7.266 13.258 -3.059 1 96.69 292 GLY B N 1
ATOM 4666 C CA . GLY B 1 292 ? -7.914 13.32 -1.759 1 96.69 292 GLY B CA 1
ATOM 4667 C C . GLY B 1 292 ? -8.852 12.156 -1.502 1 96.69 292 GLY B C 1
ATOM 4668 O O . GLY B 1 292 ? -8.5 11.008 -1.752 1 96.69 292 GLY B O 1
ATOM 4669 N N . ILE B 1 293 ? -9.945 12.453 -0.853 1 97.69 293 ILE B N 1
ATOM 4670 C CA . ILE B 1 293 ? -10.945 11.414 -0.626 1 97.69 293 ILE B CA 1
ATOM 4671 C C . ILE B 1 293 ? -11.977 11.445 -1.755 1 97.69 293 ILE B C 1
ATOM 4673 O O . ILE B 1 293 ? -12.391 10.391 -2.25 1 97.69 293 ILE B O 1
ATOM 4677 N N . ARG B 1 294 ? -12.289 12.609 -2.201 1 95.25 294 ARG B N 1
ATOM 4678 C CA . ARG B 1 294 ? -13.367 12.828 -3.152 1 95.25 294 ARG B CA 1
ATOM 4679 C C . ARG B 1 294 ? -13.078 12.141 -4.484 1 95.25 294 ARG B C 1
ATOM 4681 O O . ARG B 1 294 ? -13.914 11.398 -5 1 95.25 294 ARG B O 1
ATOM 4688 N N . ASP B 1 295 ? -11.93 12.398 -5.039 1 95.75 295 ASP B N 1
ATOM 4689 C CA . ASP B 1 295 ? -11.641 11.922 -6.391 1 95.75 295 ASP B CA 1
ATOM 4690 C C . ASP B 1 295 ? -11.109 10.492 -6.371 1 95.75 295 ASP B C 1
ATOM 4692 O O . ASP B 1 295 ? -10.859 9.906 -7.422 1 95.75 295 ASP B O 1
ATOM 4696 N N . ALA B 1 296 ? -11.023 9.898 -5.188 1 97.25 296 ALA B N 1
ATOM 4697 C CA . ALA B 1 296 ? -10.672 8.484 -5.059 1 97.25 296 ALA B CA 1
ATOM 4698 C C . ALA B 1 296 ? -11.922 7.609 -5.074 1 97.25 296 ALA B C 1
ATOM 4700 O O . ALA 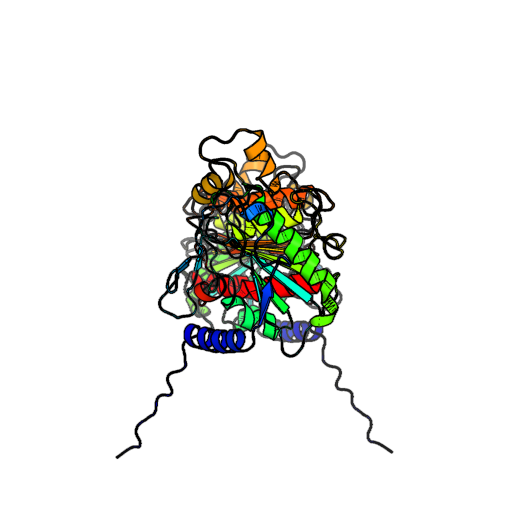B 1 296 ? -11.828 6.387 -5.215 1 97.25 296 ALA B O 1
ATOM 4701 N N . LEU B 1 297 ? -13.117 8.25 -4.93 1 96 297 LEU B N 1
ATOM 4702 C CA . LEU B 1 297 ? -14.359 7.48 -4.926 1 96 297 LEU B CA 1
ATOM 4703 C C . LEU B 1 297 ? -14.5 6.668 -6.207 1 96 297 LEU B C 1
ATOM 4705 O O . LEU B 1 297 ? -14.281 7.188 -7.305 1 96 297 LEU B O 1
ATOM 4709 N N . GLY B 1 298 ? -14.836 5.41 -6.039 1 95.62 298 GLY B N 1
ATOM 4710 C CA . GLY B 1 298 ? -15.031 4.539 -7.184 1 95.62 298 GLY B CA 1
ATOM 4711 C C . GLY B 1 298 ? -13.742 3.879 -7.656 1 95.62 298 GLY B C 1
ATOM 4712 O O . GLY B 1 298 ? -13.773 3.02 -8.539 1 95.62 298 GLY B O 1
ATOM 4713 N N . LEU B 1 299 ? -12.625 4.258 -7.125 1 97.75 299 LEU B N 1
ATOM 4714 C CA . LEU B 1 299 ? -11.328 3.656 -7.43 1 97.75 299 LEU B CA 1
ATOM 4715 C C . LEU B 1 299 ? -10.852 2.783 -6.273 1 97.75 299 LEU B C 1
ATOM 4717 O O . LEU B 1 299 ? -11.312 2.939 -5.141 1 97.75 299 LEU B O 1
ATOM 4721 N N . PRO B 1 300 ? -9.906 1.846 -6.496 1 98.38 300 PRO B N 1
ATOM 4722 C CA . PRO B 1 300 ? -9.312 1.081 -5.398 1 98.38 300 PRO B CA 1
ATOM 4723 C C . PRO B 1 300 ? -8.703 1.975 -4.32 1 98.38 300 PRO B C 1
ATOM 4725 O O . PRO B 1 300 ? -8.742 1.634 -3.135 1 98.38 300 PRO B O 1
ATOM 4728 N N . ALA B 1 301 ? -8.297 3.162 -4.684 1 98.56 301 ALA B N 1
ATOM 4729 C CA . ALA B 1 301 ? -7.602 4.074 -3.777 1 98.56 301 ALA B CA 1
ATOM 4730 C C . ALA B 1 301 ? -8.555 4.633 -2.725 1 98.56 301 ALA B C 1
ATOM 4732 O O . ALA B 1 301 ? -8.117 5.238 -1.743 1 98.56 301 ALA B O 1
ATOM 4733 N N . HIS B 1 302 ? -9.844 4.383 -2.836 1 98.06 302 HIS B N 1
ATOM 4734 C CA . HIS B 1 302 ? -10.828 4.91 -1.892 1 98.06 302 HIS B CA 1
ATOM 4735 C C . HIS B 1 302 ? -10.586 4.363 -0.488 1 98.06 302 HIS B C 1
ATOM 4737 O O . HIS B 1 302 ? -11.078 4.926 0.493 1 98.06 302 HIS B O 1
ATOM 4743 N N . LEU B 1 303 ? -9.781 3.346 -0.331 1 98.44 303 LEU B N 1
ATOM 4744 C CA . LEU B 1 303 ? -9.555 2.672 0.944 1 98.44 303 LEU B CA 1
ATOM 4745 C C . LEU B 1 303 ? -8.492 3.398 1.761 1 98.44 303 LEU B C 1
ATOM 4747 O O . LEU B 1 303 ? -8.266 3.07 2.93 1 98.44 303 LEU B O 1
ATOM 4751 N N . TRP B 1 304 ? -7.832 4.434 1.216 1 98.75 304 TRP B N 1
ATOM 4752 C CA . TRP B 1 304 ? -6.594 4.934 1.812 1 98.75 304 TRP B CA 1
ATOM 4753 C C . TRP B 1 304 ? -6.859 5.535 3.186 1 98.75 304 TRP B C 1
ATOM 4755 O O . TRP B 1 304 ? -6.035 5.41 4.094 1 98.75 304 TRP B O 1
ATOM 4765 N N . PRO B 1 305 ? -8.055 6.219 3.447 1 98.75 305 PRO B N 1
ATOM 4766 C CA . PRO B 1 305 ? -8.242 6.734 4.805 1 98.75 305 PRO B CA 1
ATOM 4767 C C . PRO B 1 305 ? -8.25 5.629 5.859 1 98.75 305 PRO B C 1
ATOM 4769 O O . PRO B 1 305 ? -7.688 5.797 6.941 1 98.75 305 PRO B O 1
ATOM 4772 N N . ALA B 1 306 ? -8.883 4.516 5.527 1 98.56 306 ALA B N 1
ATOM 4773 C CA . ALA B 1 306 ? -8.914 3.387 6.453 1 98.56 306 ALA B CA 1
ATOM 4774 C C . ALA B 1 306 ? -7.512 2.822 6.68 1 98.56 306 ALA B C 1
ATOM 4776 O O . ALA B 1 306 ? -7.152 2.457 7.801 1 98.56 306 ALA B O 1
ATOM 4777 N N . LEU B 1 307 ? -6.738 2.703 5.598 1 98.81 307 LEU B N 1
ATOM 4778 C CA . LEU B 1 307 ? -5.359 2.24 5.723 1 98.81 307 LEU B CA 1
ATOM 4779 C C . LEU B 1 307 ? -4.574 3.131 6.68 1 98.81 307 LEU B C 1
ATOM 4781 O O . LEU B 1 307 ? -3.885 2.633 7.574 1 98.81 307 LEU B O 1
ATOM 4785 N N . LEU B 1 308 ? -4.703 4.438 6.508 1 98.94 308 LEU B N 1
ATOM 4786 C CA . LEU B 1 308 ? -3.994 5.387 7.359 1 98.94 308 LEU B CA 1
ATOM 4787 C C . LEU B 1 308 ? -4.438 5.258 8.812 1 98.94 308 LEU B C 1
ATOM 4789 O O . LEU B 1 308 ? -3.604 5.148 9.711 1 98.94 308 LEU B O 1
ATOM 4793 N N . MET B 1 309 ? -5.746 5.27 9.055 1 98.81 309 MET B N 1
ATOM 4794 C CA . MET B 1 309 ? -6.246 5.266 10.43 1 98.81 309 MET B CA 1
ATOM 4795 C C . MET B 1 309 ? -5.941 3.941 11.117 1 98.81 309 MET B C 1
ATOM 4797 O O . MET B 1 309 ? -5.629 3.916 12.312 1 98.81 309 MET B O 1
ATOM 4801 N N . ASN B 1 310 ? -6.023 2.803 10.367 1 98.75 310 ASN B N 1
ATOM 4802 C CA . ASN B 1 310 ? -5.598 1.527 10.93 1 98.75 310 ASN B CA 1
ATOM 4803 C C . ASN B 1 310 ? -4.125 1.556 11.336 1 98.75 310 ASN B C 1
ATOM 4805 O O . ASN B 1 310 ? -3.748 1.007 12.367 1 98.75 310 ASN B O 1
ATOM 4809 N N . TRP B 1 311 ? -3.311 2.15 10.531 1 98.81 311 TRP B N 1
ATOM 4810 C CA . TRP B 1 311 ? -1.884 2.271 10.812 1 98.81 311 TRP B CA 1
ATOM 4811 C C . TRP B 1 311 ? -1.645 3.121 12.055 1 98.81 311 TRP B C 1
ATOM 4813 O O . TRP B 1 311 ? -0.878 2.736 12.945 1 98.81 311 TRP B O 1
ATOM 4823 N N . ILE B 1 312 ? -2.32 4.273 12.125 1 98.69 312 ILE B N 1
ATOM 4824 C CA . ILE B 1 312 ? -2.18 5.156 13.281 1 98.69 312 ILE B CA 1
ATOM 4825 C C . ILE B 1 312 ? -2.566 4.406 14.555 1 98.69 312 ILE B C 1
ATOM 4827 O O . ILE B 1 312 ? -1.855 4.465 15.562 1 98.69 312 ILE B O 1
ATOM 4831 N N . GLU B 1 313 ? -3.656 3.697 14.492 1 97.38 313 GLU B N 1
ATOM 4832 C CA . GLU B 1 313 ? -4.164 2.967 15.656 1 97.38 313 GLU B CA 1
ATOM 4833 C C . GLU B 1 313 ? -3.178 1.896 16.109 1 97.38 313 GLU B C 1
ATOM 4835 O O . GLU B 1 313 ? -3.111 1.567 17.297 1 97.38 313 GLU B O 1
ATOM 4840 N N . SER B 1 314 ? -2.439 1.383 15.172 1 96 314 SER B N 1
ATOM 4841 C CA . SER B 1 314 ? -1.475 0.339 15.5 1 96 314 SER B CA 1
ATOM 4842 C C . SER B 1 314 ? -0.265 0.916 16.234 1 96 314 SER B C 1
ATOM 4844 O O . SER B 1 314 ? 0.511 0.175 16.844 1 96 314 SER B O 1
ATOM 4846 N N . LYS B 1 315 ? -0.017 2.229 16.219 1 88.19 315 LYS B N 1
ATOM 4847 C CA . LYS B 1 315 ? 1.121 2.906 16.828 1 88.19 315 LYS B CA 1
ATOM 4848 C C . LYS B 1 315 ? 0.791 3.359 18.25 1 88.19 315 LYS B C 1
ATOM 4850 O O . LYS B 1 315 ? 1.692 3.637 19.047 1 88.19 315 LYS B O 1
ATOM 4855 N N . LEU B 1 316 ? -0.528 3.523 18.422 1 78.44 316 LEU B N 1
ATOM 4856 C CA . LEU B 1 316 ? -0.914 4.207 19.656 1 78.44 316 LEU B CA 1
ATOM 4857 C C . LEU B 1 316 ? -1.38 3.207 20.703 1 78.44 316 LEU B C 1
ATOM 4859 O O . LEU B 1 316 ? -1.971 2.176 20.375 1 78.44 316 LEU B O 1
#

pLDDT: mean 95.68, std 10.5, range [30.61, 98.94]

Foldseek 3Di:
DPPPPPPVPPDDPQRVLVVLLVVQQVPKDKDWLDPVQFDPQCPQFPFDWDKDQQDPHDDSLFIKIARHRTKMWIKRFAPAAPQAEEEEFADDLLGIGGDGLRHSSCRRVQSVVRYMYIYMDWHRLQRRTNLRLCRLLVSLLSNLLVCLVCSVVRNHDSLRYAYEYFAQRLLSRLCCLLCQPPCSDDDDDPSNVGGSHGQEYERALYQAFLDPPQGQVSSNCRRARDDHDPVSRQSSRSLNRDALSRHEYEEHEECQAPGHHCVRRVSNVVSCVVRVHHYHYDYHPDQYGSCRCNNCPPPPCNCVVVVVVVVSVVSD/DPPPPPPVPPDDPQRVLVVLLVVQQVPKDKDWLDPVQFDPQCPQFPFDWDKDQQDQHDDSLFIKIARHRTKMWIKRFAPAAPQAEEEEFADDLLGIGGDGLRHSSCRRVQSVVRYMYIYMDWHRQQRRTNLRLCRLLVSLLSNLLVCLVCVVVRNHDSLRYAYEYFAQRLLSRLCCLLCQPPCSDDDDDPSNVGTSHGQEYERALYQAFLDPPQGQVSSNCRNARDDHDPVSRQSSRSLNRDALSRHEYEEHEECQAPRHHCVRRVSNVVSCVVRVHHYHYDYHPDQYGSCRCNNCPPPPCNCVVVVVVVVSVVSD

Sequence (632 aa):
MPPPHIKGERMNAHEVLLTRMREAVARSHEISVWPQGDAPGARQSRAVFTLEERLTGDSELDRSVTGVCAPRIVVYAPEHPNGTGILVTPGGSYRRVVLDKEGSALAPAFNDRGYTLFVMTYRLPADGHAEGADAPLADLQRAMRLIRARASRWQLDPDKLGVLGFSAGGHAAASLGTRWNDAVYAPLDETDAFSARPAFMGLVYPVMTMEEPVAHPGSREALIGTQPDDHAIHRYSPEKAITRNTPPAFLLHAVDDPAVKVENSLLMFNALHAQGVPVEMHLFEQGQHGFGIRDALGLPAHLWPALLMNWIESKLMPPPHIKGERMNAHEVLLTRMREAVARSHEISVWPQGDAPGARQSRAVFTLEERLTGDSELDRSVTGVCAPRIVVYAPEHPNGTGILVTPGGSYRRVVLDKEGSALAPAFNDRGYTLFVMTYRLPADGHAEGADAPLADLQRAMRLIRARASRWQLDPDKLGVLGFSAGGHAAASLGTRWNDAVYAPLDETDAFSARPAFMGLVYPVMTMEEPVAHPGSREALIGTQPDDHAIHRYSPEKAITRNTPPAFLLHAVDDPAVKVENSLLMFNALHAQGVPVEMHLFEQGQHGFGIRDALGLPAHLWPALLMNWIESKL

Secondary structure (DSSP, 8-state):
------------HHHHHHHHHHHHHHH-EEEESBTTBS-GGGGG-----EEETBSSSSSTTB-EEE--SS-EEEEE--SS--S-EEEEE--STTT-EETTTTTGGGHHHHHHTTPEEEEE----GGG--TTGGGHHHHHHHHHHHHHHHTGGGGT--GGGEEEEEETHHHHHHHHHHHSTT---S---SGGGGS----S-EEEES-----STTTS-HHHHHHHH-SS--HHHHHHT-GGGS--TTSPPEEEEEETT-SSS-THHHHHHHHHHHHTT--EEEEEESS--SS-TTGGGTTSGGGGHHHHHHHHHHHH-/------------HHHHHHHHHHHHHHH-EEEESBTTBS-GGGGG-----EEETBSSSSSTTB-EEE--SS-EEEEE--SS--S-EEEEE--STTT-EETTTTTGGGHHHHHHTTPEEEEE----GGG--TTGGGHHHHHHHHHHHHHHHTGGGGT--GGGEEEEEETHHHHHHHHHHHSTT---S---SGGGGS----S-EEEES-----STTTS-HHHHHHHH-SS--HHHHHHT-GGGS--TTSPPEEEEEETT-SSS-THHHHHHHHHHHHTT--EEEEEESS--SS-TTGGGTTSGGGGHHHHHHHHHHHH-

Nearest PDB structures (foldseek):
  6a6o-assembly1_A  TM=9.194E-01  e=3.689E-26  Caldicellulosiruptor acetigenus 6A
  7dwc-assembly4_D  TM=9.165E-01  e=2.443E-23  Bacteroides thetaiotaomicron VPI-5482
  5ao9-assembly1_A  TM=7.182E-01  e=1.629E-16  Thermogutta terrifontis
  5aob-assembly1_A  TM=7.089E-01  e=3.874E-16  Thermogutta terrifontis
  7bfu-assembly1_A  TM=7.058E-01  e=1.042E-15  Thermogutta terrifontis

Radius of gyration: 27.13 Å; Cα contacts (8 Å, |Δi|>4): 1501; chains: 2; bounding box: 82×83×69 Å

Organism: Cronobacter sakazakii (strain ATCC BAA-894) (NCBI:txid290339)